Protein 3PQS (pdb70)

Solvent-accessible surface area: 23402 Å² total; per-residue (Å²): 184,113,67,200,129,128,163,61,75,145,147,114,69,120,67,51,8,55,118,23,14,72,42,5,1,0,3,6,0,50,2,8,28,16,92,121,38,45,130,97,41,62,0,82,90,23,78,68,6,43,47,86,50,32,103,86,21,8,25,31,98,121,1,102,72,54,1,109,125,66,198,21,50,20,66,49,55,17,23,68,142,62,9,96,42,0,33,7,0,25,0,2,0,77,80,30,166,53,125,29,33,18,0,8,0,1,0,1,1,21,107,6,0,26,42,2,3,99,15,113,109,23,75,0,98,12,86,1,2,0,0,0,4,0,16,46,97,24,190,16,52,76,153,8,84,20,1,85,52,169,7,11,1,19,144,41,1,4,0,13,37,33,15,51,122,66,79,14,36,0,66,2,61,0,31,8,75,104,89,119,6,73,6,74,0,12,3,53,32,138,105,108,124,83,102,49,9,1,45,1,86,7,84,9,81,22,0,9,1,115,20,80,1,46,3,72,48,110,121,18,45,6,2,1,77,38,0,110,15,0,0,0,0,0,0,0,68,85,0,47,2,0,0,0,0,0,0,0,98,53,25,8,1,0,0,0,0,6,0,75,28,55,155,113,149,50,131,28,35,57,23,2,16,1,11,54,0,37,26,102,63,12,111,48,55,120,11,25,3,18,14,71,0,34,20,0,11,17,46,10,50,94,2,78,0,64,34,107,92,45,63,18,145,56,80,46,102,1,104,77,67,36,15,0,0,23,1,0,2,64,65,5,104,70,0,11,0,0,33,4,23,22,95,84,43,156,122,63,84,90,48,2,4,0,5,0,1,42,49,1,53,44,121,119,22,35,142,31,36,115,80,86,0,20,19,2,0,4,4,22,0,34,81,91,40,94,5,64,2,80,2,41,96,70,128,144,49,3,26,19,0,46,0,69,1,42,6,45,91,126,100,1,49,1,92,0,13,16,122,59,19,159,96,18,12,0,66,3,94,2,54,10,139,41,10,5,6,48,17,39,0,39,11,52,142,110,19,19,47,1,84,54,71,59,112,176,78,35,71,1,70,10,84,92,10,137,0,69,6,0,0,0,7,86,72,0,15,2,0,0,0,22,1,65,72,112,36,146,116,2,5,0,0,0,1,0,0,0,53,58,42,157,177,250

CATH classification: 2.40.128.250 (+3 more: 2.40.160.90, 2.40.128.240, 2.40.160.90)

Organism: Actinobacillus pleuropneumoniae (NCBI:txid715)

B-factor: mean 64.57, std 26.36, range [25.55, 248.83]

Radius of gyration: 26.69 Å; Cα contacts (8 Å, |Δi|>4): 1477; chains: 1; bounding box: 60×78×46 Å

Secondary structure (DSSP, 8-state):
---------HHHHHHHHHHTTS--SEEEEEPPB--TT-SEE----EEEE----TT--TTHHHHHHHHHHTT--EEEE--TTT-SSEEEEEEEETT--TTS--EEEEEEESSB-SEEESSSEEEEEEEEEEEE-EETTS---SB-SSB-SBSTTTSB--BGGGBSSEEEEEEEEEETTTTEEEEEEEEEETT--EEEEEEEEEEEETTEEEEEEEES-TT-SSS---EEEEEEEEESTT--EEEEEEE-TTSSEEEEEEEEE-S----EEE-EEEEEEETTT--EEE----S-TTEEEETTEEEE---SSSEEEEEEEETTEEEEEEEE-TT-SSEEEEEEEEEETTEEEEEEEEEEEEBPPGGGS-SS-EEEEEEEEEEEEEESEEEEE-----TTTSSEEEEEEETTTTEEEEEEPPTT-SS-SEEEEEEEETTEEEEEEE--TT-EE-SS--SS--EE---SEEEEEEEESTTS-EEEEEEEE--TT-EEEEEEEEEE----

InterPro domains:
  IPR001677 Transferrin-binding protein B, C-lobe/N-lobe beta-barrel domain [PF01298] (159-304)
  IPR001677 Transferrin-binding protein B, C-lobe/N-lobe beta-barrel domain [PF01298] (408-543)
  IPR011250 Outer membrane protein/outer membrane enzyme PagP, beta-barrel [SSF56925] (120-304)
  IPR011250 Outer membrane protein/outer membrane enzyme PagP, beta-barrel [SSF56925] (369-543)
  IPR035313 Transferrin-binding protein B, N-lobe handle [PF17484] (46-156)
  IPR035316 Transferrin-binding protein B, C-lobe handle domain [PF17483] (313-403)
  IPR038197 TbpB, C-lobe handle domain superfamily [G3DSA:2.40.128.240] (315-402)
  IPR038669 TbpB, N-lobe handle domain superfamily [G3DSA:2.40.128.250] (67-154)

Sequence (504 aa):
KVNYTDEETQKRKKEEELDKLMEPALGYVTKIPVNIPSVRKTEEISEIDTVTDDESLSLVPNEDDKLRTIANEENYGSVVTKSGSNNTMNFVRSGYTIIDVVHYGLRDKGYVYYKGVHPSKELPKGNIIVYQGEWDFTSNADLDAKRPNYNPEFNGYGAGQRRVVGVTSADAKERTYIISKFNIDFSNKKLNNGQLLTKTKENQEKLRYTTVEANISGNRFRGKATATTDKTDPIILGKDSEHLEGGLYGPKSEELAGKFVAHDKSLFAVFSGKRGNDVLETVKIIDASKKIDLTTFESSELNNFGNANVLIIDGQKIDDLAGADFKNRKTVDINGKTMVAIACCSNLEYMKFGQLWQKEGEQQTKDNSSLFLQGERTATDKIPVGGNYKYVGTWDALVSSKGTNWVAEADNNRESGYRSEFDVNFGDKKKKVSGKLFDKGGIVPVFMINADIKGNGFTTGTANTTDTGFALDSGSSQHGNAVFSDIKVNGGFYGPTAGELGGQFHHKSDNGSVGAVFGAKRQIEEK

Foldseek 3Di:
DDDDDDDADLVNLVVVLVVVQDDFQKKKWFWAFDDPPDFWFFGDGIDGDQAADLVDDPCLVVVVVQCVVVVFAWDDAFCVVPDDFKTWAWIARVVDDDRDTGTMGMMGGHAFAQKEFLFDKFKWKWFKKKWFIAHQPLPQQLDDPFFDHGRARGRITHMPVGGDQKGWMKMKIAGPVQQKMKIFIWIAHPVGDIDTQWIWIWGHAQFKTAAWIAGPALVDSQSRAIFRGKMWGQHDHYSQKIKTWTAGSVSRMIMIIMIGTDPDDGDIDGFKAKWKAFPPQRDIDGADDRQQQQWGADSRDTDGFDDDAQWDWTWDQDPNWTKIWIWGGNVDRFKIKGWIWTCPPPDTPRIIIIIMGGFAALVLADQFDKWKWKFAKWKWKDAPDIAIAHGDDDRPFHQIKMWIAGNNQQKIWIFTCHGNGPGGQWIWIWGHDRFWIKWFIWGPPQGAFSPPPDPVGHGATDDGFIKIKGQHDHRSQKIKIWTWDDDNSMIMTMIIMTGIDDDD

Structure (mmCIF, N/CA/C/O backbone):
data_3PQS
#
_entry.id   3PQS
#
_cell.length_a   132.600
_cell.length_b   151.300
_cell.length_c   90.270
_cell.angle_alpha   90.00
_cell.angle_beta   90.00
_cell.angle_gamma   90.00
#
_symmetry.space_group_name_H-M   'C 2 2 21'
#
loop_
_entity.id
_entity.type
_entity.pdbx_description
1 polymer 'transferrin-binding protein'
2 non-polymer GLYCEROL
3 non-polymer 'CACODYLATE ION'
4 water water
#
loop_
_atom_site.group_PDB
_atom_site.id
_atom_site.type_symbol
_atom_site.label_atom_id
_atom_site.label_alt_id
_atom_site.label_comp_id
_atom_site.label_asym_id
_atom_site.label_entity_id
_atom_site.label_seq_id
_atom_site.pdbx_PDB_ins_code
_atom_site.Cartn_x
_atom_site.Cartn_y
_atom_site.Cartn_z
_atom_site.occupancy
_atom_site.B_iso_or_equiv
_atom_site.auth_seq_id
_atom_site.auth_comp_id
_atom_site.auth_asym_id
_atom_site.auth_atom_id
_atom_site.pdbx_PDB_model_num
ATOM 1 N N . LYS A 1 18 ? 23.094 38.984 -3.329 1.00 118.66 25 LYS A N 1
ATOM 2 C CA . LYS A 1 18 ? 23.245 40.166 -4.173 1.00 117.32 25 LYS A CA 1
ATOM 3 C C . LYS A 1 18 ? 24.307 40.000 -5.270 1.00 108.45 25 LYS A C 1
ATOM 4 O O . LYS A 1 18 ? 25.201 40.841 -5.401 1.00 116.57 25 LYS A O 1
ATOM 10 N N . VAL A 1 19 ? 24.210 38.936 -6.067 1.00 166.38 26 VAL A N 1
ATOM 11 C CA . VAL A 1 19 ? 23.138 37.951 -5.971 1.00 138.27 26 VAL A CA 1
ATOM 12 C C . VAL A 1 19 ? 23.596 36.709 -5.209 1.00 125.55 26 VAL A C 1
ATOM 13 O O . VAL A 1 19 ? 24.757 36.308 -5.300 1.00 116.91 26 VAL A O 1
ATOM 17 N N . ASN A 1 20 ? 22.678 36.112 -4.452 1.00 122.22 27 ASN A N 1
ATOM 18 C CA . ASN A 1 20 ? 22.974 34.921 -3.665 1.00 123.48 27 ASN A CA 1
ATOM 19 C C . ASN A 1 20 ? 22.509 33.643 -4.358 1.00 121.36 27 ASN A C 1
ATOM 20 O O . ASN A 1 20 ? 21.309 33.414 -4.498 1.00 120.58 27 ASN A O 1
ATOM 25 N N . TYR A 1 21 ? 23.455 32.810 -4.785 1.00 115.38 28 TYR A N 1
ATOM 26 C CA . TYR A 1 21 ? 23.118 31.523 -5.396 1.00 94.06 28 TYR A CA 1
ATOM 27 C C . TYR A 1 21 ? 23.344 30.370 -4.435 1.00 91.92 28 TYR A C 1
ATOM 28 O O . TYR A 1 21 ? 24.423 30.234 -3.861 1.00 101.44 28 TYR A O 1
ATOM 37 N N . THR A 1 22 ? 22.319 29.545 -4.263 1.00 84.14 29 THR A N 1
ATOM 38 C CA . THR A 1 22 ? 22.455 28.293 -3.533 1.00 87.54 29 THR A CA 1
ATOM 39 C C . THR A 1 22 ? 22.155 27.134 -4.495 1.00 86.90 29 THR A C 1
ATOM 40 O O . THR A 1 22 ? 21.589 27.346 -5.567 1.00 88.29 29 THR A O 1
ATOM 44 N N . ASP A 1 23 ? 22.551 25.918 -4.133 1.00 81.81 30 ASP A N 1
ATOM 45 C CA . ASP A 1 23 ? 22.201 24.761 -4.945 1.00 76.29 30 ASP A CA 1
ATOM 46 C C . ASP A 1 23 ? 20.694 24.541 -4.896 1.00 78.79 30 ASP A C 1
ATOM 47 O O . ASP A 1 23 ? 20.085 24.556 -3.825 1.00 79.51 30 ASP A O 1
ATOM 52 N N . GLU A 1 24 ? 20.099 24.328 -6.062 1.00 77.67 31 GLU A N 1
ATOM 53 C CA . GLU A 1 24 ? 18.718 23.872 -6.155 1.00 70.55 31 GLU A CA 1
ATOM 54 C C . GLU A 1 24 ? 18.579 22.417 -5.693 1.00 81.33 31 GLU A C 1
ATOM 55 O O . GLU A 1 24 ? 18.982 21.498 -6.401 1.00 86.40 31 GLU A O 1
ATOM 61 N N . GLU A 1 25 ? 18.010 22.222 -4.505 1.00 82.26 32 GLU A N 1
ATOM 62 C CA . GLU A 1 25 ? 17.732 20.894 -3.956 1.00 77.99 32 GLU A CA 1
ATOM 63 C C . GLU A 1 25 ? 16.310 20.432 -4.289 1.00 72.52 32 GLU A C 1
ATOM 64 O O . GLU A 1 25 ? 15.338 21.065 -3.890 1.00 72.70 32 GLU A O 1
ATOM 70 N N . THR A 1 26 ? 16.180 19.318 -4.994 1.00 77.66 33 THR A N 1
ATOM 71 C CA . THR A 1 26 ? 14.868 18.698 -5.187 1.00 80.93 33 THR A CA 1
ATOM 72 C C . THR A 1 26 ? 14.346 18.087 -3.876 1.00 75.02 33 THR A C 1
ATOM 73 O O . THR A 1 26 ? 15.128 17.786 -2.974 1.00 67.04 33 THR A O 1
ATOM 77 N N . GLN A 1 27 ? 13.030 17.903 -3.772 1.00 78.13 34 GLN A N 1
ATOM 78 C CA . GLN A 1 27 ? 12.430 17.254 -2.600 1.00 84.10 34 GLN A CA 1
ATOM 79 C C . GLN A 1 27 ? 13.028 15.875 -2.327 1.00 76.53 34 GLN A C 1
ATOM 80 O O . GLN A 1 27 ? 13.218 15.495 -1.173 1.00 73.81 34 GLN A O 1
ATOM 86 N N . LYS A 1 28 ? 13.314 15.134 -3.396 1.00 67.35 35 LYS A N 1
ATOM 87 C CA . LYS A 1 28 ? 13.945 13.818 -3.297 1.00 68.05 35 LYS A CA 1
ATOM 88 C C . LYS A 1 28 ? 15.315 13.930 -2.649 1.00 64.95 35 LYS A C 1
ATOM 89 O O . LYS A 1 28 ? 15.651 13.170 -1.744 1.00 61.27 35 LYS A O 1
ATOM 95 N N . ARG A 1 29 ? 16.109 14.882 -3.126 1.00 63.51 36 ARG A N 1
ATOM 96 C CA . ARG A 1 29 ? 17.417 15.143 -2.546 1.00 61.50 36 ARG A CA 1
ATOM 97 C C . ARG A 1 29 ? 17.313 15.510 -1.057 1.00 54.24 36 ARG A C 1
ATOM 98 O O . ARG A 1 29 ? 18.094 15.025 -0.231 1.00 57.68 36 ARG A O 1
ATOM 106 N N . LYS A 1 30 ? 16.352 16.366 -0.719 1.00 55.04 37 LYS A N 1
ATOM 107 C CA . LYS A 1 30 ? 16.139 16.770 0.673 1.00 50.25 37 LYS A CA 1
ATOM 108 C C . LYS A 1 30 ? 15.794 15.574 1.555 1.00 50.06 37 LYS A C 1
ATOM 109 O O . LYS A 1 30 ? 16.257 15.485 2.689 1.00 53.05 37 LYS A O 1
ATOM 115 N N . LYS A 1 31 ? 14.988 14.647 1.044 1.00 60.93 38 LYS A N 1
ATOM 116 C CA . LYS A 1 31 ? 14.632 13.475 1.845 1.00 47.50 38 LYS A CA 1
ATOM 117 C C . LYS A 1 31 ? 15.851 12.590 2.049 1.00 48.81 38 LYS A C 1
ATOM 118 O O . LYS A 1 31 ? 16.134 12.162 3.166 1.00 47.48 38 LYS A O 1
ATOM 124 N N . GLU A 1 32 ? 16.579 12.330 0.969 1.00 48.79 39 GLU A N 1
ATOM 125 C CA A GLU A 1 32 ? 17.804 11.531 1.018 0.70 49.12 39 GLU A CA 1
ATOM 126 C CA B GLU A 1 32 ? 17.763 11.494 1.070 0.30 50.11 39 GLU A CA 1
ATOM 127 C C . GLU A 1 32 ? 18.784 12.089 2.039 1.00 53.52 39 GLU A C 1
ATOM 128 O O . GLU A 1 32 ? 19.434 11.348 2.775 1.00 50.72 39 GLU A O 1
ATOM 139 N N . GLU A 1 33 ? 18.909 13.418 2.056 1.00 49.81 40 GLU A N 1
ATOM 140 C CA . GLU A 1 33 ? 19.804 14.080 2.994 1.00 51.69 40 GLU A CA 1
ATOM 141 C C . GLU A 1 33 ? 19.371 13.790 4.419 1.00 45.18 40 GLU A C 1
ATOM 142 O O . GLU A 1 33 ? 20.184 13.409 5.255 1.00 53.33 40 GLU A O 1
ATOM 148 N N . LEU A 1 34 ? 18.086 13.981 4.695 1.00 43.03 41 LEU A N 1
ATOM 149 C CA . LEU A 1 34 ? 17.547 13.683 6.024 1.00 40.68 41 LEU A CA 1
ATOM 150 C C . LEU A 1 34 ? 17.696 12.209 6.384 1.00 38.28 41 LEU A C 1
ATOM 151 O O . LEU A 1 34 ? 18.002 11.886 7.530 1.00 42.09 41 LEU A O 1
ATOM 156 N N . ASP A 1 35 ? 17.488 11.319 5.409 1.00 45.20 42 ASP A N 1
ATOM 157 C CA . ASP A 1 35 ? 17.604 9.873 5.637 1.00 42.84 42 ASP A CA 1
ATOM 158 C C . ASP A 1 35 ? 19.010 9.507 6.078 1.00 44.11 42 ASP A C 1
ATOM 159 O O . ASP A 1 35 ? 19.189 8.659 6.943 1.00 40.95 42 ASP A O 1
ATOM 164 N N . LYS A 1 36 ? 20.008 10.159 5.483 1.00 47.53 43 LYS A N 1
ATOM 165 C CA . LYS A 1 36 ? 21.405 9.915 5.842 1.00 48.66 43 LYS A CA 1
ATOM 166 C C . LYS A 1 36 ? 21.647 10.150 7.329 1.00 48.75 43 LYS A C 1
ATOM 167 O O . LYS A 1 36 ? 22.498 9.505 7.941 1.00 50.03 43 LYS A O 1
ATOM 173 N N . LEU A 1 37 ? 20.885 11.073 7.905 1.00 40.23 44 LEU A N 1
ATOM 174 C CA . LEU A 1 37 ? 21.052 11.460 9.302 1.00 38.05 44 LEU A CA 1
ATOM 175 C C . LEU A 1 37 ? 20.519 10.406 10.263 1.00 44.67 44 LEU A C 1
ATOM 176 O O . LEU A 1 37 ? 20.727 10.504 11.472 1.00 44.78 44 LEU A O 1
ATOM 181 N N . MET A 1 38 ? 19.832 9.401 9.722 1.00 39.97 45 MET A N 1
ATOM 182 C CA . MET A 1 38 ? 19.285 8.315 10.526 1.00 39.20 45 MET A CA 1
ATOM 183 C C . MET A 1 38 ? 20.340 7.259 10.882 1.00 46.54 45 MET A C 1
ATOM 184 O O . MET A 1 38 ? 20.064 6.375 11.673 1.00 42.15 45 MET A O 1
ATOM 189 N N . GLU A 1 39 ? 21.540 7.343 10.313 1.00 44.08 46 GLU A N 1
ATOM 190 C CA . GLU A 1 39 ? 22.588 6.366 10.631 1.00 40.16 46 GLU A CA 1
ATOM 191 C C . GLU A 1 39 ? 22.917 6.422 12.113 1.00 44.60 46 GLU A C 1
ATOM 192 O O . GLU A 1 39 ? 23.131 7.498 12.658 1.00 46.55 46 GLU A O 1
ATOM 198 N N . PRO A 1 40 ? 22.966 5.262 12.776 1.00 45.21 47 PRO A N 1
ATOM 199 C CA . PRO A 1 40 ? 23.345 5.271 14.193 1.00 40.69 47 PRO A CA 1
ATOM 200 C C . PRO A 1 40 ? 24.749 5.842 14.369 1.00 39.35 47 PRO A C 1
ATOM 201 O O . PRO A 1 40 ? 25.587 5.666 13.492 1.00 40.43 47 PRO A O 1
ATOM 205 N N . ALA A 1 41 ? 24.996 6.507 15.492 1.00 43.09 48 ALA A N 1
ATOM 206 C CA . ALA A 1 41 ? 26.321 7.014 15.825 1.00 43.83 48 ALA A CA 1
ATOM 207 C C . ALA A 1 41 ? 26.365 7.243 17.320 1.00 42.86 48 ALA A C 1
ATOM 208 O O . ALA A 1 41 ? 25.329 7.337 17.976 1.00 42.14 48 ALA A O 1
ATOM 210 N N . LEU A 1 42 ? 27.560 7.365 17.864 1.00 39.98 49 LEU A N 1
ATOM 211 C CA . LEU A 1 42 ? 27.679 7.675 19.278 1.00 45.46 49 LEU A CA 1
ATOM 212 C C . LEU A 1 42 ? 26.954 8.985 19.607 1.00 43.53 49 LEU A C 1
ATOM 213 O O . LEU A 1 42 ? 26.397 9.142 20.697 1.00 42.55 49 LEU A O 1
ATOM 218 N N . GLY A 1 43 ? 26.945 9.913 18.653 1.00 42.57 50 GLY A N 1
ATOM 219 C CA . GLY A 1 43 ? 26.254 11.179 18.833 1.00 41.07 50 GLY A CA 1
ATOM 220 C C . GLY A 1 43 ? 26.158 12.013 17.572 1.00 44.87 50 GLY A C 1
ATOM 221 O O . GLY A 1 43 ? 26.598 11.590 16.508 1.00 41.21 50 GLY A O 1
ATOM 222 N N . TYR A 1 44 ? 25.579 13.209 17.698 1.00 40.61 51 TYR A N 1
ATOM 223 C CA . TYR A 1 44 ? 25.454 14.140 16.580 1.00 36.93 51 TYR A CA 1
ATOM 224 C C . TYR A 1 44 ? 25.588 15.560 17.105 1.00 41.40 51 TYR A C 1
ATOM 225 O O . TYR A 1 44 ? 25.244 15.822 18.258 1.00 42.12 51 TYR A O 1
ATOM 234 N N . VAL A 1 45 ? 26.054 16.469 16.249 1.00 46.41 52 VAL A N 1
ATOM 235 C CA . VAL A 1 45 ? 26.216 17.880 16.610 1.00 44.19 52 VAL A CA 1
ATOM 236 C C . VAL A 1 45 ? 25.890 18.762 15.405 1.00 43.47 52 VAL A C 1
ATOM 237 O O . VAL A 1 45 ? 26.253 18.435 14.274 1.00 45.36 52 VAL A O 1
ATOM 241 N N . THR A 1 46 ? 25.181 19.862 15.632 1.00 39.57 53 THR A N 1
ATOM 242 C CA . THR A 1 46 ? 24.969 20.826 14.559 1.00 45.76 53 THR A CA 1
ATOM 243 C C . THR A 1 46 ? 25.326 22.240 14.994 1.00 45.53 53 THR A C 1
ATOM 244 O O . THR A 1 46 ? 25.239 22.584 16.176 1.00 43.45 53 THR A O 1
ATOM 248 N N . LYS A 1 47 ? 25.704 23.047 14.007 1.00 44.95 54 LYS A N 1
ATOM 249 C CA . LYS A 1 47 ? 25.993 24.465 14.160 1.00 54.55 54 LYS A CA 1
ATOM 250 C C . LYS A 1 47 ? 24.686 25.257 14.245 1.00 51.41 54 LYS A C 1
ATOM 251 O O . LYS A 1 47 ? 23.740 24.979 13.507 1.00 49.06 54 LYS A O 1
ATOM 257 N N . ILE A 1 48 ? 24.638 26.233 15.147 1.00 45.41 55 ILE A N 1
ATOM 258 C CA . ILE A 1 48 ? 23.544 27.199 15.202 1.00 40.75 55 ILE A CA 1
ATOM 259 C C . ILE A 1 48 ? 23.685 28.156 14.018 1.00 47.12 55 ILE A C 1
ATOM 260 O O . ILE A 1 48 ? 24.701 28.831 13.887 1.00 56.57 55 ILE A O 1
ATOM 265 N N . PRO A 1 49 ? 22.670 28.208 13.143 1.00 48.37 56 PRO A N 1
ATOM 266 C CA . PRO A 1 49 ? 22.683 29.043 11.931 1.00 46.23 56 PRO A CA 1
ATOM 267 C C . PRO A 1 49 ? 22.768 30.552 12.202 1.00 49.15 56 PRO A C 1
ATOM 268 O O . PRO A 1 49 ? 22.199 31.058 13.174 1.00 46.87 56 PRO A O 1
ATOM 272 N N . VAL A 1 50 ? 23.474 31.258 11.325 1.00 50.01 57 VAL A N 1
ATOM 273 C CA . VAL A 1 50 ? 23.608 32.713 11.405 1.00 50.73 57 VAL A CA 1
ATOM 274 C C . VAL A 1 50 ? 23.529 33.274 9.992 1.00 57.07 57 VAL A C 1
ATOM 275 O O . VAL A 1 50 ? 24.266 32.829 9.110 1.00 57.97 57 VAL A O 1
ATOM 279 N N . ASN A 1 51 ? 22.626 34.225 9.760 1.00 47.63 58 ASN A N 1
ATOM 280 C CA . ASN A 1 51 ? 22.478 34.790 8.423 1.00 51.24 58 ASN A CA 1
ATOM 281 C C . ASN A 1 51 ? 23.695 35.619 8.034 1.00 66.46 58 ASN A C 1
ATOM 282 O O . ASN A 1 51 ? 24.122 36.466 8.811 1.00 60.36 58 ASN A O 1
ATOM 287 N N . ILE A 1 52 ? 24.230 35.405 6.833 1.00 72.12 59 ILE A N 1
ATOM 288 C CA . ILE A 1 52 ? 25.145 36.380 6.243 1.00 76.87 59 ILE A CA 1
ATOM 289 C C . ILE A 1 52 ? 24.300 37.586 5.838 1.00 79.00 59 ILE A C 1
ATOM 290 O O . ILE A 1 52 ? 23.092 37.449 5.628 1.00 68.17 59 ILE A O 1
ATOM 295 N N . PRO A 1 53 ? 24.927 38.773 5.722 1.00 82.62 60 PRO A N 1
ATOM 296 C CA . PRO A 1 53 ? 24.171 40.029 5.596 1.00 86.80 60 PRO A CA 1
ATOM 297 C C . PRO A 1 53 ? 23.174 40.072 4.429 1.00 88.44 60 PRO A C 1
ATOM 298 O O . PRO A 1 53 ? 22.116 40.700 4.539 1.00 94.78 60 PRO A O 1
ATOM 302 N N . SER A 1 54 ? 23.515 39.419 3.325 1.00 84.10 61 SER A N 1
ATOM 303 C CA . SER A 1 54 ? 22.700 39.474 2.117 1.00 88.30 61 SER A CA 1
ATOM 304 C C . SER A 1 54 ? 21.606 38.389 2.049 1.00 87.55 61 SER A C 1
ATOM 305 O O . SER A 1 54 ? 20.753 38.412 1.161 1.00 87.82 61 SER A O 1
ATOM 308 N N . VAL A 1 55 ? 21.623 37.440 2.976 1.00 80.21 62 VAL A N 1
ATOM 309 C CA . VAL A 1 55 ? 20.601 36.394 2.961 1.00 81.90 62 VAL A CA 1
ATOM 310 C C . VAL A 1 55 ? 19.560 36.626 4.062 1.00 77.80 62 VAL A C 1
ATOM 311 O O . VAL A 1 55 ? 19.836 37.290 5.061 1.00 83.90 62 VAL A O 1
ATOM 315 N N . ARG A 1 56 ? 18.355 36.104 3.863 1.00 73.19 63 ARG A N 1
ATOM 316 C CA . ARG A 1 56 ? 17.269 36.320 4.819 1.00 69.58 63 ARG A CA 1
ATOM 317 C C . ARG A 1 56 ? 16.974 35.067 5.642 1.00 64.93 63 ARG A C 1
ATOM 318 O O . ARG A 1 56 ? 16.251 35.112 6.643 1.00 58.95 63 ARG A O 1
ATOM 326 N N . LYS A 1 57 ? 17.550 33.951 5.221 1.00 62.98 64 LYS A N 1
ATOM 327 C CA . LYS A 1 57 ? 17.234 32.664 5.818 1.00 61.22 64 LYS A CA 1
ATOM 328 C C . LYS A 1 57 ? 18.413 31.712 5.693 1.00 60.53 64 LYS A C 1
ATOM 329 O O . LYS A 1 57 ? 18.975 31.540 4.615 1.00 67.03 64 LYS A O 1
ATOM 335 N N . THR A 1 58 ? 18.791 31.110 6.815 1.00 57.21 65 THR A N 1
ATOM 336 C CA . THR A 1 58 ? 19.838 30.105 6.831 1.00 48.86 65 THR A CA 1
ATOM 337 C C . THR A 1 58 ? 19.299 28.854 7.515 1.00 56.67 65 THR A C 1
ATOM 338 O O . THR A 1 58 ? 18.922 28.883 8.693 1.00 50.60 65 THR A O 1
ATOM 342 N N . GLU A 1 59 ? 19.252 27.760 6.763 1.00 54.36 66 GLU A N 1
ATOM 343 C CA A GLU A 1 59 ? 18.719 26.508 7.282 0.48 56.15 66 GLU A CA 1
ATOM 344 C CA B GLU A 1 59 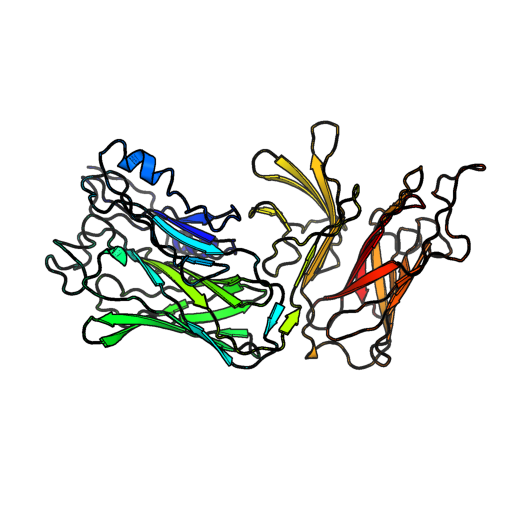? 18.730 26.493 7.264 0.52 56.06 66 GLU A CA 1
ATOM 345 C C . GLU A 1 59 ? 19.732 25.800 8.174 1.00 52.45 66 GLU A C 1
ATOM 346 O O . GLU A 1 59 ? 20.915 26.129 8.168 1.00 52.02 66 GLU A O 1
ATOM 357 N N . ILE A 1 60 ? 19.256 24.843 8.960 1.00 44.38 67 ILE A N 1
ATOM 358 C CA . ILE A 1 60 ? 20.158 23.972 9.692 1.00 50.51 67 ILE A CA 1
ATOM 359 C C . ILE A 1 60 ? 20.825 23.107 8.614 1.00 56.11 67 ILE A C 1
ATOM 360 O O . ILE A 1 60 ? 20.133 22.393 7.893 1.00 60.22 67 ILE A O 1
ATOM 365 N N . SER A 1 61 ? 22.147 23.169 8.474 1.00 53.74 68 SER A N 1
ATOM 366 C CA . SER A 1 61 ? 22.796 22.391 7.410 1.00 61.48 68 SER A CA 1
ATOM 367 C C . SER A 1 61 ? 24.039 21.596 7.813 1.00 62.52 68 SER A C 1
ATOM 368 O O . SER A 1 61 ? 24.382 20.607 7.165 1.00 73.52 68 SER A O 1
ATOM 371 N N . GLU A 1 62 ? 24.725 22.025 8.863 1.00 53.75 69 GLU A N 1
ATOM 372 C CA . GLU A 1 62 ? 25.985 21.386 9.231 1.00 67.96 69 GLU A CA 1
ATOM 373 C C . GLU A 1 62 ? 25.775 20.409 10.373 1.00 67.33 69 GLU A C 1
ATOM 374 O O . GLU A 1 62 ? 26.005 20.739 11.537 1.00 77.36 69 GLU A O 1
ATOM 380 N N . ILE A 1 63 ? 25.319 19.211 10.030 1.00 55.70 70 ILE A N 1
ATOM 381 C CA . ILE A 1 63 ? 25.033 18.182 11.024 1.00 53.36 70 ILE A CA 1
ATOM 382 C C . ILE A 1 63 ? 26.039 17.054 10.873 1.00 61.19 70 ILE A C 1
ATOM 383 O O . ILE A 1 63 ? 26.022 16.321 9.888 1.00 70.34 70 ILE A O 1
ATOM 388 N N . ASP A 1 64 ? 26.933 16.948 11.849 1.00 55.36 71 ASP A N 1
ATOM 389 C CA . ASP A 1 64 ? 28.014 15.980 11.814 1.00 49.06 71 ASP A CA 1
ATOM 390 C C . ASP A 1 64 ? 27.823 14.891 12.870 1.00 52.19 71 ASP A C 1
ATOM 391 O O . ASP A 1 64 ? 27.248 15.138 13.930 1.00 45.52 71 ASP A O 1
ATOM 396 N N . THR A 1 65 ? 28.308 13.687 12.578 1.00 52.63 72 THR A N 1
ATOM 397 C CA . THR A 1 65 ? 28.289 12.618 13.563 1.00 49.67 72 THR A CA 1
ATOM 398 C C . THR A 1 65 ? 29.372 12.922 14.578 1.00 51.00 72 THR A C 1
ATOM 399 O O . THR A 1 65 ? 30.383 13.536 14.246 1.00 51.58 72 THR A O 1
ATOM 403 N N . VAL A 1 66 ? 29.153 12.499 15.816 1.00 44.83 73 VAL A N 1
ATOM 404 C CA . VAL A 1 66 ? 30.196 12.521 16.827 1.00 40.37 73 VAL A CA 1
ATOM 405 C C . VAL A 1 66 ? 30.802 11.119 16.887 1.00 53.18 73 VAL A C 1
ATOM 406 O O . VAL A 1 66 ? 30.069 10.130 17.015 1.00 46.28 73 VAL A O 1
ATOM 410 N N . THR A 1 67 ? 32.124 11.029 16.785 1.00 52.25 74 THR A N 1
ATOM 411 C CA . THR A 1 67 ? 32.804 9.734 16.766 1.00 52.08 74 THR A CA 1
ATOM 412 C C . THR A 1 67 ? 33.733 9.470 17.959 1.00 61.25 74 THR A C 1
ATOM 413 O O . THR A 1 67 ? 34.122 8.331 18.192 1.00 57.98 74 THR A O 1
ATOM 417 N N . ASP A 1 68 ? 34.100 10.501 18.712 1.00 60.09 75 ASP A N 1
ATOM 418 C CA A ASP A 1 68 ? 34.911 10.275 19.904 0.52 63.88 75 ASP A CA 1
ATOM 419 C CA B ASP A 1 68 ? 34.901 10.328 19.922 0.48 64.40 75 ASP A CA 1
ATOM 420 C C . ASP A 1 68 ? 34.047 9.666 21.001 1.00 64.60 75 ASP A C 1
ATOM 421 O O . ASP A 1 68 ? 32.834 9.819 21.007 1.00 66.17 75 ASP A O 1
ATOM 430 N N . GLU A 1 69 ? 34.683 8.973 21.937 1.00 64.85 76 GLU A N 1
ATOM 431 C CA . GLU A 1 69 ? 33.956 8.229 22.966 1.00 74.89 76 GLU A CA 1
ATOM 432 C C . GLU A 1 69 ? 34.090 8.825 24.362 1.00 77.25 76 GLU A C 1
ATOM 433 O O . GLU A 1 69 ? 33.731 8.188 25.347 1.00 91.11 76 GLU A O 1
ATOM 439 N N . SER A 1 70 ? 34.625 10.032 24.463 1.00 78.98 77 SER A N 1
ATOM 440 C CA . SER A 1 70 ? 34.805 10.639 25.774 1.00 71.68 77 SER A CA 1
ATOM 441 C C . SER A 1 70 ? 33.632 11.540 26.135 1.00 72.70 77 SER A C 1
ATOM 442 O O . SER A 1 70 ? 33.288 12.443 25.376 1.00 78.86 77 SER A O 1
ATOM 445 N N . LEU A 1 71 ? 33.029 11.304 27.299 1.00 82.76 78 LEU A N 1
ATOM 446 C CA . LEU A 1 71 ? 31.862 12.083 27.735 1.00 77.72 78 LEU A CA 1
ATOM 447 C C . LEU A 1 71 ? 32.218 13.472 28.226 1.00 88.11 78 LEU A C 1
ATOM 448 O O . LEU A 1 71 ? 31.336 14.292 28.479 1.00 99.41 78 LEU A O 1
ATOM 453 N N . SER A 1 72 ? 33.505 13.739 28.386 1.00 87.14 79 SER A N 1
ATOM 454 C CA . SER A 1 72 ? 33.932 15.044 28.866 1.00 86.48 79 SER A CA 1
ATOM 455 C C . SER A 1 72 ? 34.270 15.976 27.703 1.00 86.43 79 SER A C 1
ATOM 456 O O . SER A 1 72 ? 34.444 17.179 27.891 1.00 88.39 79 SER A O 1
ATOM 459 N N . LEU A 1 73 ? 34.356 15.414 26.501 1.00 76.95 80 LEU A N 1
ATOM 460 C CA . LEU A 1 73 ? 34.619 16.206 25.307 1.00 73.04 80 LEU A CA 1
ATOM 461 C C . LEU A 1 73 ? 33.310 16.759 24.745 1.00 64.40 80 LEU A C 1
ATOM 462 O O . LEU A 1 73 ? 32.447 15.998 24.307 1.00 56.66 80 LEU A O 1
ATOM 467 N N . VAL A 1 74 ? 33.161 18.079 24.756 1.00 61.68 81 VAL A N 1
ATOM 468 C CA . VAL A 1 74 ? 31.970 18.709 24.182 1.00 55.67 81 VAL A CA 1
ATOM 469 C C . VAL A 1 74 ? 32.188 18.961 22.695 1.00 50.79 81 VAL A C 1
ATOM 470 O O . VAL A 1 74 ? 33.107 19.682 22.316 1.00 62.67 81 VAL A O 1
ATOM 474 N N . PRO A 1 75 ? 31.347 18.359 21.843 1.00 49.74 82 PRO A N 1
ATOM 475 C CA . PRO A 1 75 ? 31.571 18.459 20.397 1.00 56.81 82 PRO A CA 1
ATOM 476 C C . PRO A 1 75 ? 31.737 19.913 19.950 1.00 57.12 82 PRO A C 1
ATOM 47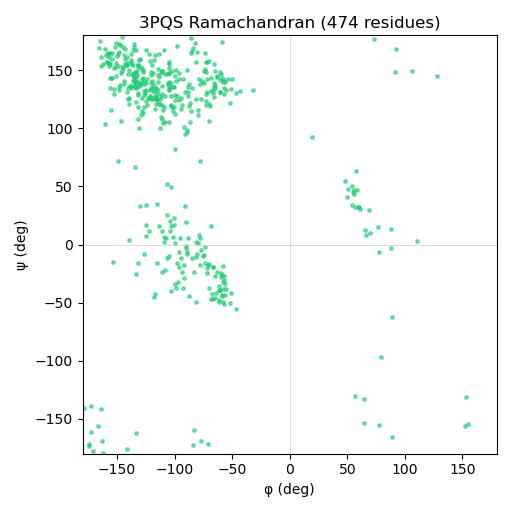7 O O . PRO A 1 75 ? 30.852 20.747 20.185 1.00 55.30 82 PRO A O 1
ATOM 481 N N . ASN A 1 76 ? 32.880 20.201 19.336 1.00 55.25 83 ASN A N 1
ATOM 482 C CA . ASN A 1 76 ? 33.155 21.502 18.735 1.00 61.35 83 ASN A CA 1
ATOM 483 C C . ASN A 1 76 ? 33.251 22.671 19.707 1.00 67.31 83 ASN A C 1
ATOM 484 O O . ASN A 1 76 ? 33.246 23.824 19.286 1.00 69.12 83 ASN A O 1
ATOM 489 N N . GLU A 1 77 ? 33.337 22.383 21.002 1.00 63.18 84 GLU A N 1
ATOM 490 C CA . GLU A 1 77 ? 33.503 23.446 21.985 1.00 60.19 84 GLU A CA 1
ATOM 491 C C . GLU A 1 77 ? 34.853 24.139 21.781 1.00 66.46 84 GLU A C 1
ATOM 492 O O . GLU A 1 77 ? 34.973 25.356 21.967 1.00 68.11 84 GLU A O 1
ATOM 498 N N A ASP A 1 78 ? 35.857 23.361 21.384 0.59 68.24 85 ASP A N 1
ATOM 499 N N B ASP A 1 78 ? 35.867 23.366 21.402 0.41 68.48 85 ASP A N 1
ATOM 500 C CA A ASP A 1 78 ? 37.188 23.901 21.112 0.59 73.11 85 ASP A CA 1
ATOM 501 C CA B ASP A 1 78 ? 37.187 23.929 21.120 0.41 72.74 85 ASP A CA 1
ATOM 502 C C A ASP A 1 78 ? 37.154 24.902 19.960 0.59 73.82 85 ASP A C 1
ATOM 503 C C B ASP A 1 78 ? 37.106 24.934 19.976 0.41 74.52 85 ASP A C 1
ATOM 504 O O A ASP A 1 78 ? 37.675 26.009 20.076 0.59 81.14 85 ASP A O 1
ATOM 505 O O B ASP A 1 78 ? 37.556 26.071 20.110 0.41 80.09 85 ASP A O 1
ATOM 514 N N . LYS A 1 79 ? 36.525 24.513 18.855 1.00 75.02 86 LYS A N 1
ATOM 515 C CA . LYS A 1 79 ? 36.327 25.412 17.722 1.00 77.01 86 LYS A CA 1
ATOM 516 C C . LYS A 1 79 ? 35.668 26.706 18.194 1.00 81.40 86 LYS A C 1
ATOM 517 O O . LYS A 1 79 ? 36.114 27.800 17.849 1.00 83.24 86 LYS A O 1
ATOM 523 N N . LEU A 1 80 ? 34.608 26.581 18.991 1.00 72.74 87 LEU A N 1
ATOM 524 C CA . LEU A 1 80 ? 33.876 27.759 19.460 1.00 76.51 87 LEU A CA 1
ATOM 525 C C . LEU A 1 80 ? 34.711 28.664 20.375 1.00 73.66 87 LEU A C 1
ATOM 526 O O . LEU A 1 80 ? 34.709 29.879 20.211 1.00 79.39 87 LEU A O 1
ATOM 531 N N . ARG A 1 81 ? 35.410 28.075 21.342 1.00 73.99 88 ARG A N 1
ATOM 532 C CA . ARG A 1 81 ? 36.196 28.858 22.288 1.00 82.33 88 ARG A CA 1
ATOM 533 C C . ARG A 1 81 ? 37.279 29.647 21.567 1.00 85.26 88 ARG A C 1
ATOM 534 O O . ARG A 1 81 ? 37.593 30.774 21.949 1.00 83.88 88 ARG A O 1
ATOM 542 N N . THR A 1 82 ? 37.829 29.049 20.516 1.00 89.03 89 THR A N 1
ATOM 543 C CA . THR A 1 82 ? 38.810 29.717 19.668 1.00 95.38 89 THR A CA 1
ATOM 544 C C . THR A 1 82 ? 38.222 30.991 19.082 1.00 94.46 89 THR A C 1
ATOM 545 O O . THR A 1 82 ? 38.831 32.063 19.151 1.00 91.69 89 THR A O 1
ATOM 549 N N . ILE A 1 83 ? 37.031 30.877 18.502 1.00 80.08 90 ILE A N 1
ATOM 550 C CA . ILE A 1 83 ? 36.372 32.045 17.930 1.00 82.65 90 ILE A CA 1
ATOM 551 C C . ILE A 1 83 ? 35.949 33.039 19.009 1.00 82.78 90 ILE A C 1
ATOM 552 O O . ILE A 1 83 ? 36.131 34.246 18.858 1.00 83.83 90 ILE A O 1
ATOM 557 N N . ALA A 1 84 ? 35.398 32.532 20.105 1.00 81.88 91 ALA A N 1
ATOM 558 C CA . ALA A 1 84 ? 34.985 33.399 21.197 1.00 80.92 91 ALA A CA 1
ATOM 559 C C . ALA A 1 84 ? 36.164 34.227 21.690 1.00 84.79 91 ALA A C 1
ATOM 560 O O . ALA A 1 84 ? 36.072 35.447 21.797 1.00 95.11 91 ALA A O 1
ATOM 562 N N . ASN A 1 85 ? 37.270 33.554 21.984 1.00 91.10 92 ASN A N 1
ATOM 563 C CA . ASN A 1 85 ? 38.472 34.216 22.482 1.00 99.35 92 ASN A CA 1
ATOM 564 C C . ASN A 1 85 ? 38.986 35.308 21.563 1.00 98.77 92 ASN A C 1
ATOM 565 O O . ASN A 1 85 ? 39.374 36.382 22.025 1.00 99.66 92 ASN A O 1
ATOM 570 N N . GLU A 1 86 ? 39.006 35.025 20.265 1.00 97.72 93 GLU A N 1
ATOM 571 C CA A GLU A 1 86 ? 39.506 35.995 19.300 0.60 103.80 93 GLU A CA 1
ATOM 572 C CA B GLU A 1 86 ? 39.491 35.980 19.273 0.40 103.06 93 GLU A CA 1
ATOM 573 C C . GLU A 1 86 ? 38.536 37.165 19.123 1.00 101.16 93 GLU A C 1
ATOM 574 O O . GLU A 1 86 ? 38.884 38.183 18.521 1.00 107.09 93 GLU A O 1
ATOM 585 N N . ASN A 1 87 ? 37.329 37.027 19.673 1.00 83.69 94 ASN A N 1
ATOM 586 C CA . ASN A 1 87 ? 36.340 38.113 19.634 1.00 92.62 94 ASN A CA 1
ATOM 587 C C . ASN A 1 87 ? 35.802 38.534 21.013 1.00 89.55 94 ASN A C 1
ATOM 588 O O . ASN A 1 87 ? 34.765 39.188 21.106 1.00 87.41 94 ASN A O 1
ATOM 593 N N . TYR A 1 88 ? 36.504 38.141 22.073 1.00 86.23 95 TYR A N 1
ATOM 594 C CA . TYR A 1 88 ? 36.129 38.492 23.445 1.00 83.81 95 TYR A CA 1
ATOM 595 C C . TYR A 1 88 ? 34.732 37.996 23.854 1.00 86.45 95 TYR A C 1
ATOM 596 O O . TYR A 1 88 ? 34.052 38.631 24.662 1.00 82.61 95 TYR A O 1
ATOM 605 N N . GLY A 1 89 ? 34.317 36.854 23.307 1.00 78.18 96 GLY A N 1
ATOM 606 C CA . GLY A 1 89 ? 33.014 36.290 23.616 1.00 70.24 96 GLY A CA 1
ATOM 607 C C . GLY A 1 89 ? 32.972 35.609 24.972 1.00 70.61 96 GLY A C 1
ATOM 608 O O . GLY A 1 89 ? 33.889 35.751 25.774 1.00 72.92 96 GLY A O 1
ATOM 609 N N . SER A 1 90 ? 31.897 34.874 25.235 1.00 66.06 97 SER A N 1
ATOM 610 C CA . SER A 1 90 ? 31.759 34.153 26.495 1.00 74.65 97 SER A CA 1
ATOM 611 C C . SER A 1 90 ? 30.991 32.850 26.289 1.00 68.72 97 SER A C 1
ATOM 612 O O . SER A 1 90 ? 29.771 32.839 26.083 1.00 63.51 97 SER A O 1
ATOM 615 N N . VAL A 1 91 ? 31.722 31.746 26.335 1.00 68.87 98 VAL A N 1
ATOM 616 C CA . VAL A 1 91 ? 31.149 30.436 26.058 1.00 66.56 98 VAL A CA 1
ATOM 617 C C . VAL A 1 91 ? 30.492 29.827 27.291 1.00 68.62 98 VAL A C 1
ATOM 618 O O . VAL A 1 91 ? 31.041 29.863 28.395 1.00 69.69 98 VAL A O 1
ATOM 622 N N . VAL A 1 92 ? 29.301 29.280 27.087 1.00 59.50 99 VAL A N 1
ATOM 623 C CA . VAL A 1 92 ? 28.566 28.595 28.133 1.00 57.31 99 VAL A CA 1
ATOM 624 C C . VAL A 1 92 ? 28.127 27.247 27.583 1.00 57.18 99 VAL A C 1
ATOM 625 O O . VAL A 1 92 ? 27.649 27.151 26.450 1.00 55.54 99 VAL A O 1
ATOM 629 N N . THR A 1 93 ? 28.284 26.211 28.396 1.00 54.01 100 THR A N 1
ATOM 630 C CA . THR A 1 93 ? 28.056 24.846 27.957 1.00 53.54 100 THR A CA 1
ATOM 631 C C . THR A 1 93 ? 27.065 24.157 28.883 1.00 56.99 100 THR A C 1
ATOM 632 O O . THR A 1 93 ? 27.196 24.242 30.104 1.00 61.96 100 THR A O 1
ATOM 636 N N . LYS A 1 94 ? 26.050 23.528 28.292 1.00 45.89 101 LYS A N 1
ATOM 637 C CA . LYS A 1 94 ? 25.093 22.685 29.017 1.00 57.48 101 LYS A CA 1
ATOM 638 C C . LYS A 1 94 ? 25.122 21.277 28.441 1.00 60.96 101 LYS A C 1
ATOM 639 O O . LYS A 1 94 ? 24.955 21.108 27.235 1.00 62.32 101 LYS A O 1
ATOM 645 N N . SER A 1 95 ? 25.319 20.278 29.304 1.00 61.65 102 SER A N 1
ATOM 646 C CA . SER A 1 95 ? 25.477 18.886 28.876 1.00 56.27 102 SER A CA 1
ATOM 647 C C . SER A 1 95 ? 24.617 17.890 29.653 1.00 65.52 102 SER A C 1
ATOM 648 O O . SER A 1 95 ? 24.446 16.748 29.222 1.00 64.16 102 SER A O 1
ATOM 651 N N . GLY A 1 96 ? 24.099 18.311 30.802 1.00 58.83 103 GLY A N 1
ATOM 652 C CA . GLY A 1 96 ? 23.397 17.409 31.700 1.00 58.92 103 GLY A CA 1
ATOM 653 C C . GLY A 1 96 ? 24.373 16.536 32.479 1.00 66.19 103 GLY A C 1
ATOM 654 O O . GLY A 1 96 ? 23.983 15.540 33.090 1.00 64.32 103 GLY A O 1
ATOM 655 N N . SER A 1 97 ? 25.646 16.921 32.466 1.00 68.10 104 SER A N 1
ATOM 656 C CA . SER A 1 97 ? 26.701 16.121 33.083 1.00 76.47 104 SER A CA 1
ATOM 657 C C . SER A 1 97 ? 26.452 15.869 34.566 1.00 83.22 104 SER A C 1
ATOM 658 O O . SER A 1 97 ? 27.031 14.958 35.152 1.00 81.76 104 SER A O 1
ATOM 661 N N . ASN A 1 98 ? 25.592 16.675 35.176 1.00 85.00 105 ASN A N 1
ATOM 662 C CA A ASN A 1 98 ? 25.276 16.564 36.597 0.54 83.56 105 ASN A CA 1
ATOM 663 C CA B ASN A 1 98 ? 25.345 16.493 36.598 0.46 84.10 105 ASN A CA 1
ATOM 664 C C . ASN A 1 98 ? 24.226 15.494 36.910 1.00 79.76 105 ASN A C 1
ATOM 665 O O . ASN A 1 98 ? 24.010 15.142 38.067 1.00 85.34 105 ASN A O 1
ATOM 674 N N . THR A 1 99 ? 23.559 14.998 35.871 1.00 65.11 106 THR A N 1
ATOM 675 C CA . THR A 1 99 ? 22.492 14.009 36.041 1.00 64.46 106 THR A CA 1
ATOM 676 C C . THR A 1 99 ? 22.788 12.672 35.354 1.00 72.43 106 THR A C 1
ATOM 677 O O . THR A 1 99 ? 22.597 11.597 35.934 1.00 79.30 106 THR A O 1
ATOM 681 N N . MET A 1 100 ? 23.260 12.739 34.117 1.00 66.88 107 MET A N 1
ATOM 682 C CA . MET A 1 100 ? 23.436 11.537 33.312 1.00 60.50 107 MET A CA 1
ATOM 683 C C . MET A 1 100 ? 24.816 10.918 33.509 1.00 63.48 107 MET A C 1
ATOM 684 O O . MET A 1 100 ? 25.784 11.621 33.790 1.00 68.21 107 MET A O 1
ATOM 689 N N . ASN A 1 101 ? 24.891 9.598 33.365 1.00 59.02 108 ASN A N 1
ATOM 690 C CA . ASN A 1 101 ? 26.139 8.873 33.534 1.00 62.84 108 ASN A CA 1
ATOM 691 C C . ASN A 1 101 ? 26.719 8.359 32.222 1.00 57.70 108 ASN A C 1
ATOM 692 O O . ASN A 1 101 ? 27.913 8.119 32.135 1.00 59.79 108 ASN A O 1
ATOM 697 N N . PHE A 1 102 ? 25.884 8.214 31.198 1.00 54.31 109 PHE A N 1
ATOM 698 C CA . PHE A 1 102 ? 26.339 7.598 29.954 1.00 55.17 109 PHE A CA 1
ATOM 699 C C . PHE A 1 102 ? 26.064 8.451 28.731 1.00 57.60 109 PHE A C 1
ATOM 700 O O . PHE A 1 102 ? 26.523 8.128 27.632 1.00 55.70 109 PHE A O 1
ATOM 708 N N . VAL A 1 103 ? 25.308 9.529 28.925 1.00 50.17 110 VAL A N 1
ATOM 709 C CA . VAL A 1 103 ? 24.911 10.403 27.822 1.00 44.22 110 VAL A CA 1
ATOM 710 C C . VAL A 1 103 ? 25.159 11.883 28.145 1.00 53.66 110 VAL A C 1
ATOM 711 O O . VAL A 1 103 ? 25.206 12.274 29.307 1.00 52.38 110 VAL A O 1
ATOM 715 N N . ARG A 1 104 ? 25.347 12.687 27.103 1.00 48.47 111 ARG A N 1
ATOM 716 C CA . ARG A 1 104 ? 25.449 14.136 27.235 1.00 45.48 111 ARG A CA 1
ATOM 717 C C . ARG A 1 104 ? 24.610 14.756 26.143 1.00 46.63 111 ARG A C 1
ATOM 718 O O . ARG A 1 104 ? 24.576 14.253 25.022 1.00 49.68 111 ARG A O 1
ATOM 726 N N . SER A 1 105 ? 23.956 15.865 26.474 1.00 39.80 112 SER A N 1
ATOM 727 C CA . SER A 1 105 ? 22.954 16.466 25.617 1.00 42.58 112 SER A CA 1
ATOM 728 C C . SER A 1 105 ? 22.864 17.937 25.987 1.00 45.97 112 SER A C 1
ATOM 729 O O . SER A 1 105 ? 22.826 18.286 27.163 1.00 50.07 112 SER A O 1
ATOM 732 N N . GLY A 1 106 ? 22.840 18.807 24.993 1.00 42.95 113 GLY A N 1
ATOM 733 C CA . GLY A 1 106 ? 22.733 20.220 25.293 1.00 42.28 113 GLY A CA 1
ATOM 734 C C . GLY A 1 106 ? 23.330 21.109 24.234 1.00 45.86 113 GLY A C 1
ATOM 735 O O . GLY A 1 106 ? 23.057 20.951 23.045 1.00 39.86 113 GLY A O 1
ATOM 736 N N . TYR A 1 107 ? 24.147 22.059 24.672 1.00 45.13 114 TYR A N 1
ATOM 737 C CA . TYR A 1 107 ? 24.667 23.070 23.767 1.00 44.06 114 TYR A CA 1
ATOM 738 C C . TYR A 1 107 ? 25.949 23.664 24.302 1.00 46.36 114 TYR A C 1
ATOM 739 O O . TYR A 1 107 ? 26.267 23.544 25.489 1.00 43.25 114 TYR A O 1
ATOM 748 N N . THR A 1 108 ? 26.691 24.297 23.409 1.00 46.74 115 THR A N 1
ATOM 749 C CA . THR A 1 108 ? 27.809 25.133 23.814 1.00 44.85 115 THR A CA 1
ATOM 750 C C . THR A 1 108 ? 27.616 26.398 22.996 1.00 47.21 115 THR A C 1
ATOM 751 O O . THR A 1 108 ? 27.513 26.360 21.768 1.00 53.67 115 THR A O 1
ATOM 755 N N . ILE A 1 109 ? 27.515 27.517 23.691 1.00 46.18 116 ILE A N 1
ATOM 756 C CA A ILE A 1 109 ? 27.029 28.741 23.080 0.45 49.56 116 ILE A CA 1
ATOM 757 C CA B ILE A 1 109 ? 27.057 28.746 23.062 0.55 49.11 116 ILE A CA 1
ATOM 758 C C . ILE A 1 109 ? 27.807 29.961 23.578 1.00 52.11 116 ILE A C 1
ATOM 759 O O . ILE A 1 109 ? 28.117 30.061 24.763 1.00 56.66 116 ILE A O 1
ATOM 768 N N . ASP A 1 110 ? 28.125 30.875 22.668 1.00 52.68 117 ASP A N 1
ATOM 769 C CA . ASP A 1 110 ? 28.720 32.158 23.033 1.00 56.72 117 ASP A CA 1
ATOM 770 C C . ASP A 1 110 ? 27.567 33.117 23.339 1.00 63.80 117 ASP A C 1
ATOM 771 O O . ASP A 1 110 ? 26.870 33.579 22.433 1.00 57.35 117 ASP A O 1
ATOM 776 N N . VAL A 1 111 ? 27.354 33.401 24.618 1.00 64.42 118 VAL A N 1
ATOM 777 C CA . VAL A 1 111 ? 26.139 34.096 25.033 1.00 65.92 118 VAL A CA 1
ATOM 778 C C . VAL A 1 111 ? 26.190 35.613 24.845 1.00 70.74 118 VAL A C 1
ATOM 779 O O . VAL A 1 111 ? 25.167 36.286 24.969 1.00 70.02 118 VAL A O 1
ATOM 783 N N . VAL A 1 112 ? 27.367 36.155 24.546 1.00 63.53 119 VAL A N 1
ATOM 784 C CA . VAL A 1 112 ? 27.452 37.577 24.222 1.00 71.46 119 VAL A CA 1
ATOM 785 C C . VAL A 1 112 ? 27.685 37.773 22.722 1.00 70.28 119 VAL A C 1
ATOM 786 O O . VAL A 1 112 ? 28.221 38.789 22.285 1.00 68.93 119 VAL A O 1
ATOM 790 N N . HIS A 1 113 ? 27.258 36.783 21.946 1.00 63.72 120 HIS A N 1
ATOM 791 C CA . HIS A 1 113 ? 27.347 36.806 20.488 1.00 64.03 120 HIS A CA 1
ATOM 792 C C . HIS A 1 113 ? 26.653 37.999 19.824 1.00 66.59 120 HIS A C 1
ATOM 793 O O . HIS A 1 113 ? 25.574 38.426 20.240 1.00 65.18 120 HIS A O 1
ATOM 800 N N . TYR A 1 114 ? 27.281 38.512 18.772 1.00 67.23 121 TYR A N 1
ATOM 801 C CA . TYR A 1 114 ? 26.640 39.433 17.847 1.00 64.02 121 TYR A CA 1
ATOM 802 C C . TYR A 1 114 ? 27.354 39.297 16.513 1.00 67.14 121 TYR A C 1
ATOM 803 O O . TYR A 1 114 ? 28.442 38.733 16.448 1.00 74.03 121 TYR A O 1
ATOM 812 N N . GLY A 1 115 ? 26.750 39.816 15.452 1.00 75.95 122 GLY A N 1
ATOM 813 C CA . GLY A 1 115 ? 27.380 39.800 14.145 1.00 81.03 122 GLY A CA 1
ATOM 814 C C . GLY A 1 115 ? 27.321 38.460 13.427 1.00 83.02 122 GLY A C 1
ATOM 815 O O . GLY A 1 115 ? 26.445 37.633 13.678 1.00 74.43 122 GLY A O 1
ATOM 816 N N . LEU A 1 116 ? 28.272 38.242 12.528 1.00 91.74 123 LEU A N 1
ATOM 817 C CA . LEU A 1 116 ? 28.230 37.080 11.657 1.00 96.55 123 LEU A CA 1
ATOM 818 C C . LEU A 1 116 ? 29.124 35.920 12.102 1.00 95.39 123 LEU A C 1
ATOM 819 O O . LEU A 1 116 ? 29.175 34.885 11.432 1.00 93.92 123 LEU A O 1
ATOM 824 N N . ARG A 1 117 ? 29.812 36.073 13.230 1.00 80.70 124 ARG A N 1
ATOM 825 C CA . ARG A 1 117 ? 30.662 34.990 13.722 1.00 78.68 124 ARG A CA 1
ATOM 826 C C . ARG A 1 117 ? 29.840 33.826 14.304 1.00 66.46 124 ARG A C 1
ATOM 827 O O . ARG A 1 117 ? 28.649 33.967 14.584 1.00 60.97 124 ARG A O 1
ATOM 835 N N . ASP A 1 118 ? 30.490 32.679 14.478 1.00 68.68 125 ASP A N 1
ATOM 836 C CA . ASP A 1 118 ? 29.825 31.495 14.998 1.00 69.89 125 ASP A CA 1
ATOM 837 C C . ASP A 1 118 ? 29.197 31.753 16.360 1.00 69.74 125 ASP A C 1
ATOM 838 O O . ASP A 1 118 ? 29.815 32.357 17.230 1.00 75.57 125 ASP A O 1
ATOM 843 N N . LYS A 1 119 ? 27.958 31.306 16.536 1.00 62.95 126 LYS A N 1
ATOM 844 C CA . LYS A 1 119 ? 27.306 31.396 17.838 1.00 64.34 126 LYS A CA 1
ATOM 845 C C . LYS A 1 119 ? 27.493 30.142 18.694 1.00 57.02 126 LYS A C 1
ATOM 846 O O . LYS A 1 119 ? 27.638 30.237 19.912 1.00 56.46 126 LYS A O 1
ATOM 852 N N . GLY A 1 120 ? 27.471 28.970 18.070 1.00 53.25 127 GLY A N 1
ATOM 853 C CA . GLY A 1 120 ? 27.728 27.745 18.813 1.00 51.66 127 GLY A CA 1
ATOM 854 C C . GLY A 1 120 ? 27.072 26.491 18.256 1.00 52.15 127 GLY A C 1
ATOM 855 O O . GLY A 1 120 ? 26.730 26.426 17.072 1.00 48.37 127 GLY A O 1
ATOM 856 N N . TYR A 1 121 ? 26.876 25.501 19.123 1.00 44.30 128 TYR A N 1
ATOM 857 C CA . TYR A 1 121 ? 26.483 24.170 18.679 1.00 43.35 128 TYR A CA 1
ATOM 858 C C . TYR A 1 121 ? 25.476 23.544 19.614 1.00 47.26 128 TYR A C 1
ATOM 859 O O . TYR A 1 121 ? 25.424 23.880 20.800 1.00 45.32 128 TYR A O 1
ATOM 868 N N . VAL A 1 122 ? 24.686 22.622 19.063 1.00 42.24 129 VAL A N 1
ATOM 869 C CA . VAL A 1 122 ? 23.729 21.820 19.822 1.00 42.10 129 VAL A CA 1
ATOM 870 C C . VAL A 1 122 ? 24.030 20.349 19.499 1.00 41.36 129 VAL A C 1
ATOM 871 O O . VAL A 1 122 ? 24.307 20.008 18.344 1.00 42.40 129 VAL A O 1
ATOM 875 N N . TYR A 1 123 ? 24.000 19.482 20.504 1.00 37.84 130 TYR A N 1
ATOM 876 C CA . TYR A 1 123 ? 24.484 18.108 20.307 1.00 36.37 130 TYR A CA 1
ATOM 877 C C . TYR A 1 123 ? 23.925 17.119 21.322 1.00 40.30 130 TYR A C 1
ATOM 878 O O . TYR A 1 123 ? 23.384 17.506 22.363 1.00 41.00 130 TYR A O 1
ATOM 887 N N . TYR A 1 124 ? 24.073 15.831 21.004 1.00 38.17 131 TYR A N 1
ATOM 888 C CA . TYR A 1 124 ? 23.986 14.768 21.990 1.00 35.36 131 TYR A CA 1
ATOM 889 C C . TYR A 1 124 ? 25.108 13.777 21.691 1.00 40.32 131 TYR A C 1
ATOM 890 O O . TYR A 1 124 ? 25.601 13.708 20.566 1.00 39.48 131 TYR A O 1
ATOM 899 N N . LYS A 1 125 ? 25.501 13.013 22.703 1.00 43.31 132 LYS A N 1
ATOM 900 C CA . LYS A 1 125 ? 26.356 11.849 22.505 1.00 44.21 132 LYS A CA 1
ATOM 901 C C . LYS A 1 125 ? 26.175 10.923 23.694 1.00 43.14 132 LYS A C 1
ATOM 902 O O . LYS A 1 125 ? 25.658 11.336 24.734 1.00 40.11 132 LYS A O 1
ATOM 908 N N . GLY A 1 126 ? 26.607 9.673 23.538 1.00 43.35 133 GLY A N 1
ATOM 909 C CA . GLY A 1 126 ? 26.570 8.710 24.622 1.00 40.03 133 GLY A CA 1
ATOM 910 C C . GLY A 1 126 ? 27.701 7.710 24.485 1.00 42.07 133 GLY A C 1
ATOM 911 O O . GLY A 1 126 ? 28.295 7.581 23.414 1.00 43.87 133 GLY A O 1
ATOM 912 N N . VAL A 1 127 ? 28.008 7.006 25.569 1.00 48.03 134 VAL A N 1
ATOM 913 C CA . VAL A 1 127 ? 28.987 5.918 25.514 1.00 50.98 134 VAL A CA 1
ATOM 914 C C . VAL A 1 127 ? 28.346 4.582 25.881 1.00 52.16 134 VAL A C 1
ATOM 915 O O . VAL A 1 127 ? 27.292 4.539 26.520 1.00 45.54 134 VAL A O 1
ATOM 919 N N . HIS A 1 128 ? 28.984 3.494 25.458 1.00 58.93 135 HIS A N 1
ATOM 920 C CA . HIS A 1 128 ? 28.503 2.139 25.730 1.00 52.62 135 HIS A CA 1
ATOM 921 C C . HIS A 1 128 ? 27.093 1.879 25.209 1.00 47.97 135 HIS A C 1
ATOM 922 O O . HIS A 1 128 ? 26.190 1.603 25.995 1.00 45.95 135 HIS A O 1
ATOM 929 N N . PRO A 1 129 ? 26.900 1.945 23.884 1.00 46.37 136 PRO A N 1
ATOM 930 C CA . PRO A 1 129 ? 25.568 1.599 23.368 1.00 43.78 136 PRO A CA 1
ATOM 931 C C . PRO A 1 129 ? 25.171 0.245 23.941 1.00 44.35 136 PRO A C 1
ATOM 932 O O . PRO A 1 129 ? 25.974 -0.686 23.929 1.00 49.25 136 PRO A O 1
ATOM 936 N N . SER A 1 130 ? 23.943 0.144 24.431 1.00 43.71 137 SER A N 1
ATOM 937 C CA . SER A 1 130 ? 23.545 -0.963 25.289 1.00 46.07 137 SER A CA 1
ATOM 938 C C . SER A 1 130 ? 23.550 -2.316 24.598 1.00 42.26 137 SER A C 1
ATOM 939 O O . SER A 1 130 ? 23.050 -2.469 23.481 1.00 46.17 137 SER A O 1
ATOM 942 N N . LYS A 1 131 ? 24.099 -3.309 25.284 1.00 44.98 138 LYS A N 1
ATOM 943 C CA . LYS A 1 131 ? 24.077 -4.661 24.775 1.00 42.81 138 LYS A CA 1
ATOM 944 C C . LYS A 1 131 ? 23.049 -5.489 25.533 1.00 51.38 138 LYS A C 1
ATOM 945 O O . LYS A 1 131 ? 22.755 -6.616 25.149 1.00 45.55 138 LYS A O 1
ATOM 951 N N . GLU A 1 132 ? 22.519 -4.933 26.621 1.00 43.59 139 GLU A N 1
ATOM 952 C CA . GLU A 1 132 ? 21.423 -5.574 27.349 1.00 47.01 139 GLU A CA 1
ATOM 953 C C . GLU A 1 132 ? 20.251 -4.613 27.517 1.00 52.37 139 GLU A C 1
ATOM 954 O O . GLU A 1 132 ? 20.445 -3.462 27.920 1.00 48.27 139 GLU A O 1
ATOM 960 N N . LEU A 1 133 ? 19.047 -5.096 27.208 1.00 47.87 140 LEU A N 1
ATOM 961 C CA . LEU A 1 133 ? 17.816 -4.335 27.390 1.00 47.21 140 LEU A CA 1
ATOM 962 C C . LEU A 1 133 ? 17.006 -4.963 28.505 1.00 47.75 140 LEU A C 1
ATOM 963 O O . LEU A 1 133 ? 17.066 -6.176 28.701 1.00 55.24 140 LEU A O 1
ATOM 968 N N . PRO A 1 134 ? 16.231 -4.145 29.236 1.00 49.19 141 PRO A N 1
ATOM 969 C CA . PRO A 1 134 ? 15.257 -4.741 30.152 1.00 49.47 141 PRO A CA 1
ATOM 970 C C . PRO A 1 134 ? 14.423 -5.801 29.429 1.00 46.25 141 PRO A C 1
ATOM 971 O O . PRO A 1 134 ? 14.084 -5.634 28.252 1.00 43.59 141 PRO A O 1
ATOM 975 N N . LYS A 1 135 ? 14.102 -6.879 30.137 1.00 49.51 142 LYS A N 1
ATOM 976 C CA . LYS A 1 135 ? 13.442 -8.043 29.548 1.00 58.77 142 LYS A CA 1
ATOM 977 C C . LYS A 1 135 ? 12.105 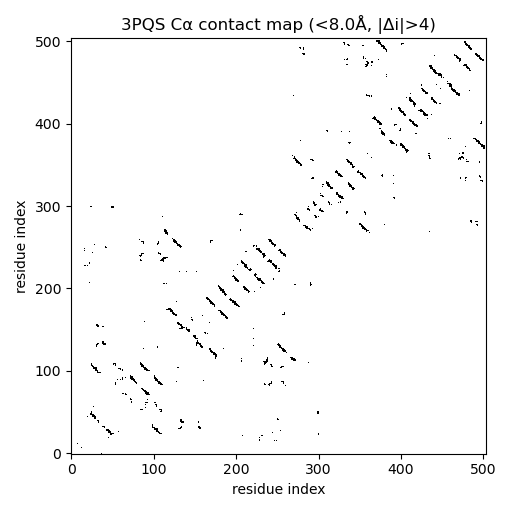-7.697 28.907 1.00 64.81 142 LYS A C 1
ATOM 978 O O . LYS A 1 135 ? 11.791 -8.168 27.812 1.00 73.14 142 LYS A O 1
ATOM 984 N N . GLY A 1 136 ? 11.315 -6.881 29.594 1.00 56.18 143 GLY A N 1
ATOM 985 C CA . GLY A 1 136 ? 10.023 -6.469 29.078 1.00 55.89 143 GLY A CA 1
ATOM 986 C C . GLY A 1 136 ? 9.375 -5.398 29.932 1.00 53.04 143 GLY A C 1
ATOM 987 O O . GLY A 1 136 ? 10.047 -4.737 30.729 1.00 49.71 143 GLY A O 1
ATOM 988 N N . ASN A 1 137 ? 8.063 -5.240 29.767 1.00 57.50 144 ASN A N 1
ATOM 989 C CA . ASN A 1 137 ? 7.287 -4.213 30.464 1.00 52.10 144 ASN A CA 1
ATOM 990 C C . ASN A 1 137 ? 7.556 -2.817 29.923 1.00 54.36 144 ASN A C 1
ATOM 991 O O . ASN A 1 137 ? 8.392 -2.633 29.030 1.00 51.45 144 ASN A O 1
ATOM 996 N N . ILE A 1 138 ? 6.839 -1.840 30.474 1.00 48.15 145 ILE A N 1
ATOM 997 C CA . ILE A 1 138 ? 6.965 -0.449 30.070 1.00 46.89 145 ILE A CA 1
ATOM 998 C C . ILE A 1 138 ? 7.770 0.370 31.082 1.00 46.87 145 ILE A C 1
ATOM 999 O O . ILE A 1 138 ? 7.408 0.481 32.251 1.00 51.47 145 ILE A O 1
ATOM 1004 N N . ILE A 1 139 ? 8.876 0.935 30.619 1.00 43.78 146 ILE A N 1
ATOM 1005 C CA . ILE A 1 139 ? 9.837 1.573 31.510 1.00 44.12 146 ILE A CA 1
ATOM 1006 C C . ILE A 1 139 ? 9.902 3.076 31.235 1.00 42.68 146 ILE A C 1
ATOM 1007 O O . ILE A 1 139 ? 9.988 3.503 30.079 1.00 39.48 146 ILE A O 1
ATOM 1012 N N . VAL A 1 140 ? 9.849 3.873 32.299 1.00 39.37 147 VAL A N 1
ATOM 1013 C CA . VAL A 1 140 ? 9.883 5.334 32.174 1.00 37.43 147 VAL A CA 1
ATOM 1014 C C . VAL A 1 140 ? 11.301 5.907 32.173 1.00 40.88 147 VAL A C 1
ATOM 1015 O O . VAL A 1 140 ? 12.126 5.550 33.022 1.00 40.68 147 VAL A O 1
ATOM 1019 N N . TYR A 1 141 ? 11.579 6.783 31.207 1.00 37.97 148 TYR A N 1
ATOM 1020 C CA . TYR A 1 141 ? 12.827 7.557 31.179 1.00 43.26 148 TYR A CA 1
ATOM 1021 C C . TYR A 1 141 ? 12.511 9.059 31.234 1.00 44.55 148 TYR A C 1
ATOM 1022 O O . TYR A 1 141 ? 11.633 9.537 30.522 1.00 47.27 148 TYR A O 1
ATOM 1031 N N . GLN A 1 142 ? 13.227 9.806 32.064 1.00 40.67 149 GLN A N 1
ATOM 1032 C CA . GLN A 1 142 ? 13.022 11.246 32.134 1.00 42.76 149 GLN A CA 1
ATOM 1033 C C . GLN A 1 142 ? 14.349 11.958 31.948 1.00 47.88 149 GLN A C 1
ATOM 1034 O O . GLN A 1 142 ? 15.377 11.489 32.430 1.00 45.21 149 GLN A O 1
ATOM 1040 N N . GLY A 1 143 ? 14.318 13.096 31.261 1.00 44.12 150 GLY A N 1
ATOM 1041 C CA . GLY A 1 143 ? 15.505 13.909 31.080 1.00 40.14 150 GLY A CA 1
ATOM 1042 C C . GLY A 1 143 ? 15.153 15.306 30.610 1.00 46.24 150 GLY A C 1
ATOM 1043 O O . GLY A 1 143 ? 14.161 15.883 31.049 1.00 42.22 150 GLY A O 1
ATOM 1044 N N . GLU A 1 144 ? 15.969 15.851 29.714 1.00 34.20 151 GLU A N 1
ATOM 1045 C CA . GLU A 1 144 ? 15.756 17.197 29.210 1.00 34.90 151 GLU A CA 1
ATOM 1046 C C . GLU A 1 144 ? 15.934 17.176 27.711 1.00 40.55 151 GLU A C 1
ATOM 1047 O O . GLU A 1 144 ? 16.326 16.160 27.148 1.00 37.53 151 GLU A O 1
ATOM 1053 N N . TRP A 1 145 ? 15.632 18.292 27.063 1.00 35.50 152 TRP A N 1
ATOM 1054 C CA . TRP A 1 145 ? 15.878 18.416 25.636 1.00 36.52 152 TRP A CA 1
ATOM 1055 C C . TRP A 1 145 ? 16.318 19.831 25.309 1.00 39.98 152 TRP A C 1
ATOM 1056 O O . TRP A 1 145 ? 16.140 20.741 26.098 1.00 36.94 152 TRP A O 1
ATOM 1067 N N . ASP A 1 146 ? 16.900 20.011 24.140 1.00 36.06 153 ASP A N 1
ATOM 1068 C CA . ASP A 1 146 ? 17.389 21.319 23.756 1.00 37.06 153 ASP A CA 1
ATOM 1069 C C . ASP A 1 146 ? 17.220 21.394 22.267 1.00 41.62 153 ASP A C 1
ATOM 1070 O O . ASP A 1 146 ? 16.881 20.391 21.631 1.00 34.38 153 ASP A O 1
ATOM 1075 N N . PHE A 1 147 ? 17.447 22.571 21.706 1.00 38.25 154 PHE A N 1
ATOM 1076 C CA . PHE A 1 147 ? 17.261 22.746 20.282 1.00 36.86 154 PHE A CA 1
ATOM 1077 C C . PHE A 1 147 ? 17.946 24.012 19.807 1.00 41.43 154 PHE A C 1
ATOM 1078 O O . PHE A 1 147 ? 18.278 24.894 20.598 1.00 39.46 154 PHE A O 1
ATOM 1086 N N . THR A 1 148 ? 18.171 24.082 18.505 1.00 36.84 155 THR A N 1
ATOM 1087 C CA . THR A 1 148 ? 18.394 25.352 17.853 1.00 37.12 155 THR A CA 1
ATOM 1088 C C . THR A 1 148 ? 17.452 25.429 16.671 1.00 42.43 155 THR A C 1
ATOM 1089 O O . THR A 1 148 ? 17.205 24.425 16.000 1.00 38.65 155 THR A O 1
ATOM 1093 N N . SER A 1 149 ? 16.913 26.615 16.425 1.00 38.87 156 SER A N 1
ATOM 1094 C CA . SER A 1 149 ? 16.114 26.837 15.236 1.00 33.32 156 SER A CA 1
ATOM 1095 C C . SER A 1 149 ? 17.036 27.203 14.080 1.00 40.06 156 SER A C 1
ATOM 1096 O O . SER A 1 149 ? 18.259 27.312 14.243 1.00 40.11 156 SER A O 1
ATOM 1099 N N . ASN A 1 150 ? 16.449 27.384 12.907 1.00 39.08 157 ASN A N 1
ATOM 1100 C CA . ASN A 1 150 ? 17.171 27.989 11.809 1.00 43.00 157 ASN A CA 1
ATOM 1101 C C . ASN A 1 150 ? 17.075 29.511 11.985 1.00 49.75 157 ASN A C 1
ATOM 1102 O O . ASN A 1 150 ? 16.597 29.992 13.015 1.00 40.48 157 ASN A O 1
ATOM 1107 N N . ALA A 1 151 ? 17.535 30.263 10.996 1.00 45.91 158 ALA A N 1
ATOM 1108 C CA . ALA A 1 151 ? 17.367 31.710 11.000 1.00 42.65 158 ALA A CA 1
ATOM 1109 C C . ALA A 1 151 ? 16.482 32.096 9.828 1.00 50.54 158 ALA A C 1
ATOM 1110 O O . ALA A 1 151 ? 16.765 31.728 8.690 1.00 54.10 158 ALA A O 1
ATOM 1112 N N . ASP A 1 152 ? 15.422 32.856 10.089 1.00 46.62 159 ASP A N 1
ATOM 1113 C CA . ASP A 1 152 ? 14.471 33.172 9.029 1.00 53.60 159 ASP A CA 1
ATOM 1114 C C . ASP A 1 152 ? 13.717 34.464 9.319 1.00 58.22 159 ASP A C 1
ATOM 1115 O O . ASP A 1 152 ? 12.971 34.539 10.296 1.00 56.36 159 ASP A O 1
ATOM 1120 N N . LEU A 1 153 ? 13.927 35.475 8.472 1.00 64.75 160 LEU A N 1
ATOM 1121 C CA . LEU A 1 153 ? 13.248 36.769 8.589 1.00 67.13 160 LEU A CA 1
ATOM 1122 C C . LEU A 1 153 ? 11.776 36.696 8.169 1.00 66.61 160 LEU A C 1
ATOM 1123 O O . LEU A 1 153 ? 10.993 37.588 8.475 1.00 67.68 160 LEU A O 1
ATOM 1128 N N . ASP A 1 154 ? 11.401 35.633 7.466 1.00 71.90 161 ASP A N 1
ATOM 1129 C CA . ASP A 1 154 ? 10.055 35.532 6.907 1.00 70.65 161 ASP A CA 1
ATOM 1130 C C . ASP A 1 154 ? 9.236 34.388 7.507 1.00 71.85 161 ASP A C 1
ATOM 1131 O O . ASP A 1 154 ? 8.426 33.769 6.820 1.00 74.86 161 ASP A O 1
ATOM 1136 N N . ALA A 1 155 ? 9.435 34.121 8.793 1.00 65.30 162 ALA A N 1
ATOM 1137 C CA . ALA A 1 155 ? 8.775 32.991 9.443 1.00 59.12 162 ALA A CA 1
ATOM 1138 C C . ALA A 1 155 ? 7.778 33.447 10.503 1.00 59.10 162 ALA A C 1
ATOM 1139 O O . ALA A 1 155 ? 7.353 32.655 11.350 1.00 52.95 162 ALA A O 1
ATOM 1141 N N . LYS A 1 156 ? 7.414 34.725 10.457 1.00 61.49 163 LYS A N 1
ATOM 1142 C CA . LYS A 1 156 ? 6.422 35.271 11.377 1.00 60.39 163 LYS A CA 1
ATOM 1143 C C . LYS A 1 156 ? 6.889 35.152 12.819 1.00 59.47 163 LYS A C 1
ATOM 1144 O O . LYS A 1 156 ? 6.084 35.002 13.735 1.00 59.91 163 LYS A O 1
ATOM 1150 N N . ARG A 1 157 ? 8.196 35.204 13.023 1.00 58.14 164 ARG A N 1
ATOM 1151 C CA . ARG A 1 157 ? 8.726 35.238 14.374 1.00 52.11 164 ARG A CA 1
ATOM 1152 C C . ARG A 1 157 ? 8.643 36.679 14.885 1.00 52.96 164 ARG A C 1
ATOM 1153 O O . ARG A 1 157 ? 9.137 37.598 14.231 1.00 51.60 164 ARG A O 1
ATOM 1161 N N . PRO A 1 158 ? 7.986 36.877 16.042 1.00 54.70 165 PRO A N 1
ATOM 1162 C CA . PRO A 1 158 ? 7.654 38.209 16.563 1.00 61.51 165 PRO A CA 1
ATOM 1163 C C . PRO A 1 158 ? 8.889 38.916 17.076 1.00 59.81 165 PRO A C 1
ATOM 1164 O O . PRO A 1 158 ? 9.809 38.257 17.570 1.00 54.74 165 PRO A O 1
ATOM 1168 N N . ASN A 1 159 ? 8.901 40.239 16.971 1.00 56.93 166 ASN A N 1
ATOM 1169 C CA . ASN A 1 159 ? 9.997 41.035 17.507 1.00 59.24 166 ASN A CA 1
ATOM 1170 C C . ASN A 1 159 ? 10.049 40.883 19.017 1.00 56.97 166 ASN A C 1
ATOM 1171 O O . ASN A 1 159 ? 11.120 40.766 19.603 1.00 61.30 166 ASN A O 1
ATOM 1176 N N . TYR A 1 160 ? 8.882 40.900 19.649 1.00 58.32 167 TYR A N 1
ATOM 1177 C CA . TYR A 1 160 ? 8.801 40.549 21.057 1.00 57.08 167 TYR A CA 1
ATOM 1178 C C . TYR A 1 160 ? 8.269 39.128 21.175 1.00 60.92 167 TYR A C 1
ATOM 1179 O O . TYR A 1 160 ? 7.154 38.833 20.745 1.00 57.80 167 TYR A O 1
ATOM 1188 N N . ASN A 1 161 ? 9.078 38.250 21.754 1.00 56.18 168 ASN A N 1
ATOM 1189 C CA . ASN A 1 161 ? 8.688 36.868 21.926 1.00 46.94 168 ASN A CA 1
ATOM 1190 C C . ASN A 1 161 ? 8.491 36.501 23.393 1.00 56.56 168 ASN A C 1
ATOM 1191 O O . ASN A 1 161 ? 9.414 36.596 24.195 1.00 59.30 168 ASN A O 1
ATOM 1196 N N . PRO A 1 162 ? 7.277 36.061 23.743 1.00 53.09 169 PRO A N 1
ATOM 1197 C CA . PRO A 1 162 ? 6.898 35.769 25.129 1.00 53.63 169 PRO A CA 1
ATOM 1198 C C . PRO A 1 162 ? 7.730 34.641 25.710 1.00 51.27 169 PRO A C 1
ATOM 1199 O O . PRO A 1 162 ? 7.858 34.542 26.931 1.00 57.07 169 PRO A O 1
ATOM 1203 N N . GLU A 1 163 ? 8.276 33.794 24.841 1.00 39.36 170 GLU A N 1
ATOM 1204 C CA . GLU A 1 163 ? 8.990 32.601 25.284 1.00 43.72 170 GLU A CA 1
ATOM 1205 C C . GLU A 1 163 ? 10.500 32.792 25.268 1.00 45.71 170 GLU A C 1
ATOM 1206 O O . GLU A 1 163 ? 11.207 32.252 26.116 1.00 44.80 170 GLU A O 1
ATOM 1212 N N . PHE A 1 164 ? 10.985 33.572 24.305 1.00 47.26 171 PHE A N 1
ATOM 1213 C CA . PHE A 1 164 ? 12.420 33.743 24.103 1.00 41.35 171 PHE A CA 1
ATOM 1214 C C . PHE A 1 164 ? 12.920 35.157 24.364 1.00 51.12 171 PHE A C 1
ATOM 1215 O O . PHE A 1 164 ? 12.222 36.144 24.116 1.00 50.89 171 PHE A O 1
ATOM 1223 N N . ASN A 1 165 ? 14.138 35.246 24.877 1.00 53.30 172 ASN A N 1
ATOM 1224 C CA . ASN A 1 165 ? 14.717 36.538 25.230 1.00 59.52 172 ASN A CA 1
ATOM 1225 C C . ASN A 1 165 ? 15.034 37.427 24.038 1.00 62.29 172 ASN A C 1
ATOM 1226 O O . ASN A 1 165 ? 15.441 36.943 22.983 1.00 63.84 172 ASN A O 1
ATOM 1231 N N . GLY A 1 166 ? 14.818 38.728 24.213 1.00 79.10 173 GLY A N 1
ATOM 1232 C CA . GLY A 1 166 ? 15.373 39.732 23.321 1.00 82.38 173 GLY A CA 1
ATOM 1233 C C . GLY A 1 166 ? 14.552 40.104 22.104 1.00 79.69 173 GLY A C 1
ATOM 1234 O O . GLY A 1 166 ? 13.365 39.790 22.020 1.00 77.42 173 GLY A O 1
ATOM 1235 N N . TYR A 1 167 ? 15.200 40.781 21.158 1.00 68.48 174 TYR A N 1
ATOM 1236 C CA . TYR A 1 167 ? 14.526 41.305 19.973 1.00 66.64 174 TYR A CA 1
ATOM 1237 C C . TYR A 1 167 ? 14.640 40.380 18.752 1.00 66.22 174 TYR A C 1
ATOM 1238 O O . TYR A 1 167 ? 15.734 40.030 18.329 1.00 65.65 174 TYR A O 1
ATOM 1247 N N . GLY A 1 168 ? 13.498 40.002 18.186 1.00 60.98 175 GLY A N 1
ATOM 1248 C CA . GLY A 1 168 ? 13.471 39.196 16.981 1.00 58.02 175 GLY A CA 1
ATOM 1249 C C . GLY A 1 168 ? 14.177 37.855 17.112 1.00 58.27 175 GLY A C 1
ATOM 1250 O O . GLY A 1 168 ? 14.951 37.465 16.239 1.00 54.04 175 GLY A O 1
ATOM 1251 N N . ALA A 1 169 ? 13.905 37.137 18.196 1.00 52.44 176 ALA A N 1
ATOM 1252 C CA . ALA A 1 169 ? 14.514 35.834 18.395 1.00 56.03 176 ALA A CA 1
ATOM 1253 C C . ALA A 1 169 ? 14.198 34.911 17.210 1.00 53.86 176 ALA A C 1
ATOM 1254 O O . ALA A 1 169 ? 13.049 34.799 16.794 1.00 48.36 176 ALA A O 1
ATOM 1256 N N . GLY A 1 170 ? 15.235 34.293 16.647 1.00 49.75 177 GLY A N 1
ATOM 1257 C CA . GLY A 1 170 ? 15.089 33.359 15.536 1.00 45.48 177 GLY A CA 1
ATOM 1258 C C . GLY A 1 170 ? 15.120 34.008 14.158 1.00 54.59 177 GLY A C 1
ATOM 1259 O O . GLY A 1 170 ? 15.077 33.320 13.133 1.00 46.14 177 GLY A O 1
ATOM 1260 N N . GLN A 1 171 ? 15.214 35.334 14.125 1.00 48.37 178 GLN A N 1
ATOM 1261 C CA . GLN A 1 171 ? 15.133 36.062 12.864 1.00 50.84 178 GLN A CA 1
ATOM 1262 C C . GLN A 1 171 ? 16.446 36.090 12.076 1.00 57.25 178 GLN A C 1
ATOM 1263 O O . GLN A 1 171 ? 16.450 35.819 10.879 1.00 54.04 178 GLN A O 1
ATOM 1269 N N . ARG A 1 172 ? 17.549 36.437 12.737 1.00 56.49 179 ARG A N 1
ATOM 1270 C CA A ARG A 1 172 ? 18.830 36.580 12.047 0.56 59.70 179 ARG A CA 1
ATOM 1271 C CA B ARG A 1 172 ? 18.835 36.613 12.065 0.44 58.73 179 ARG A CA 1
ATOM 1272 C C . ARG A 1 172 ? 19.834 35.547 12.523 1.00 56.79 179 ARG A C 1
ATOM 1273 O O . ARG A 1 172 ? 20.799 35.228 11.822 1.00 51.36 179 ARG A O 1
ATOM 1288 N N . VAL A 1 173 ? 19.593 35.027 13.719 1.00 49.80 180 VAL A N 1
ATOM 1289 C CA A VAL A 1 173 ? 20.396 33.952 14.272 0.28 47.61 180 VAL A CA 1
ATOM 1290 C CA B VAL A 1 173 ? 20.401 33.973 14.306 0.72 46.80 180 VAL A CA 1
ATOM 1291 C C . VAL A 1 173 ? 19.448 32.905 14.836 1.00 48.51 180 VAL A C 1
ATOM 1292 O O . VAL A 1 173 ? 18.360 33.231 15.307 1.00 51.07 180 VAL A O 1
ATOM 1299 N N . GLY A 1 174 ? 19.846 31.641 14.760 1.00 46.39 181 GLY A N 1
ATOM 1300 C CA . GLY A 1 174 ? 19.023 30.555 15.290 1.00 41.16 181 GLY A CA 1
ATOM 1301 C C . GLY A 1 174 ? 18.734 30.815 16.759 1.00 48.55 181 GLY A C 1
ATOM 1302 O O . GLY A 1 174 ? 19.599 31.287 17.492 1.00 47.42 181 GLY A O 1
ATOM 1303 N N . VAL A 1 175 ? 17.511 30.547 17.197 1.00 43.16 182 VAL A N 1
ATOM 1304 C CA . VAL A 1 175 ? 17.189 30.710 18.609 1.00 43.88 182 VAL A CA 1
ATOM 1305 C C . VAL A 1 175 ? 17.278 29.325 19.246 1.00 45.89 182 VAL A C 1
ATOM 1306 O O . VAL A 1 175 ? 17.095 28.321 18.565 1.00 42.32 182 VAL A O 1
ATOM 1310 N N . THR A 1 176 ? 17.619 29.265 20.529 1.00 43.36 183 THR A N 1
ATOM 1311 C CA . THR A 1 176 ? 17.871 27.992 21.176 1.00 41.93 183 THR A CA 1
ATOM 1312 C C . THR A 1 176 ? 17.205 27.914 22.533 1.00 46.68 183 THR A C 1
ATOM 1313 O O . THR A 1 176 ? 16.720 28.911 23.065 1.00 43.04 183 THR A O 1
ATOM 1317 N N . SER A 1 177 ? 17.217 26.714 23.100 1.00 41.30 184 SER A N 1
ATOM 1318 C CA . SER A 1 177 ? 16.687 26.492 24.432 1.00 44.20 184 SER A CA 1
ATOM 1319 C C . SER A 1 177 ? 17.425 27.349 25.456 1.00 43.70 184 SER A C 1
ATOM 1320 O O . SER A 1 177 ? 16.878 27.662 26.509 1.00 52.43 184 SER A O 1
ATOM 1323 N N . ALA A 1 178 ? 18.668 27.729 25.154 1.00 44.82 185 ALA A N 1
ATOM 1324 C CA . ALA A 1 178 ? 19.419 28.614 26.042 1.00 43.77 185 ALA A CA 1
ATOM 1325 C C . ALA A 1 178 ? 18.813 30.023 26.114 1.00 53.59 185 ALA A C 1
ATOM 1326 O O . ALA A 1 178 ? 19.094 30.778 27.045 1.00 52.27 185 ALA A O 1
ATOM 1328 N N . ASP A 1 179 ? 18.001 30.379 25.123 1.00 49.86 186 ASP A N 1
ATOM 1329 C CA . ASP A 1 179 ? 17.474 31.743 25.017 1.00 46.46 186 ASP A CA 1
ATOM 1330 C C . ASP A 1 179 ? 16.101 31.896 25.645 1.00 49.87 186 ASP A C 1
ATOM 1331 O O . ASP A 1 179 ? 15.486 32.952 25.546 1.00 51.72 186 ASP A O 1
ATOM 1336 N N . ALA A 1 180 ? 15.616 30.837 26.288 1.00 48.23 187 ALA A N 1
ATOM 1337 C CA . ALA A 1 180 ? 14.261 30.829 26.822 1.00 48.77 187 ALA A CA 1
ATOM 1338 C C . ALA A 1 180 ? 14.153 31.700 28.059 1.00 43.86 187 ALA A C 1
ATOM 1339 O O . ALA A 1 180 ? 15.121 31.860 28.797 1.00 53.90 187 ALA A O 1
ATOM 1341 N N . LYS A 1 181 ? 12.966 32.251 28.291 1.00 49.19 188 LYS A N 1
ATOM 1342 C CA . LYS A 1 181 ? 12.714 33.067 29.473 1.00 53.24 188 LYS A CA 1
ATOM 1343 C C . LYS A 1 181 ? 12.183 32.212 30.612 1.00 53.76 188 LYS A C 1
ATOM 1344 O O . LYS A 1 181 ? 10.999 31.865 30.629 1.00 54.66 188 LYS A O 1
ATOM 1350 N N . GLU A 1 182 ? 13.051 31.873 31.561 1.00 51.40 189 GLU A N 1
ATOM 1351 C CA . GLU A 1 182 ? 12.614 31.179 32.770 1.00 60.27 189 GLU A CA 1
ATOM 1352 C C . GLU A 1 182 ? 11.700 29.998 32.458 1.00 54.92 189 GLU A C 1
ATOM 1353 O O . GLU A 1 182 ? 10.574 29.908 32.956 1.00 54.73 189 GLU A O 1
ATOM 1359 N N . ARG A 1 183 ? 12.194 29.110 31.607 1.00 46.77 190 ARG A N 1
ATOM 1360 C CA . ARG A 1 183 ? 11.478 27.903 31.238 1.00 50.49 190 ARG A CA 1
ATOM 1361 C C . ARG A 1 183 ? 12.441 26.741 31.287 1.00 50.52 190 ARG A C 1
ATOM 1362 O O . ARG A 1 183 ? 13.625 26.897 31.006 1.00 55.75 190 ARG A O 1
ATOM 1370 N N . THR A 1 184 ? 11.939 25.572 31.647 1.00 47.16 191 THR A N 1
ATOM 1371 C CA . THR A 1 184 ? 12.759 24.373 31.573 1.00 45.62 191 THR A CA 1
ATOM 1372 C C . THR A 1 184 ? 12.177 23.448 30.514 1.00 46.08 191 THR A C 1
ATOM 1373 O O . THR A 1 184 ? 10.959 23.392 30.315 1.00 42.21 191 THR A O 1
ATOM 1377 N N . TYR A 1 185 ? 13.061 22.755 29.812 1.00 40.73 192 TYR A N 1
ATOM 1378 C CA . TYR A 1 185 ? 12.668 21.878 28.730 1.00 35.85 192 TYR A CA 1
ATOM 1379 C C . TYR A 1 185 ? 12.866 20.434 29.175 1.00 42.71 192 TYR A C 1
ATOM 1380 O O . TYR A 1 185 ? 13.987 19.949 29.254 1.00 42.47 192 TYR A O 1
ATOM 1389 N N . ILE A 1 186 ? 11.756 19.761 29.466 1.00 35.98 193 ILE A N 1
ATOM 1390 C CA A ILE A 1 186 ? 11.749 18.422 30.047 0.48 39.47 193 ILE A CA 1
ATOM 1391 C CA B ILE A 1 186 ? 11.814 18.416 30.016 0.52 39.10 193 ILE A CA 1
ATOM 1392 C C . ILE A 1 186 ? 11.268 17.357 29.062 1.00 38.80 193 ILE A C 1
ATOM 1393 O O . ILE A 1 186 ? 10.356 17.602 28.274 1.00 36.35 193 ILE A O 1
ATOM 1402 N N . SER A 1 187 ? 11.864 16.174 29.130 1.00 36.76 194 SER A N 1
ATOM 1403 C CA . SER A 1 187 ? 11.489 15.055 28.263 1.00 37.36 194 SER A CA 1
ATOM 1404 C C . SER A 1 187 ? 11.045 13.886 29.117 1.00 36.68 194 SER A C 1
ATOM 1405 O O . SER A 1 187 ? 11.562 13.674 30.213 1.00 37.89 194 SER A O 1
ATOM 1408 N N . LYS A 1 188 ? 10.080 13.133 28.609 1.00 37.02 195 LYS A N 1
ATOM 1409 C CA . LYS A 1 188 ? 9.578 11.949 29.284 1.00 35.96 195 LYS A CA 1
ATOM 1410 C C . LYS A 1 188 ? 9.332 10.904 28.219 1.00 38.59 195 LYS A C 1
ATOM 1411 O O . LYS A 1 188 ? 8.777 11.219 27.170 1.00 36.18 195 LYS A O 1
ATOM 1417 N N . PHE A 1 189 ? 9.767 9.671 28.467 1.00 35.09 196 PHE A N 1
ATOM 1418 C CA . PHE A 1 189 ? 9.536 8.580 27.520 1.00 39.93 196 PHE A CA 1
ATOM 1419 C C . PHE A 1 189 ? 9.014 7.348 28.230 1.00 41.81 196 PHE A C 1
ATOM 1420 O O . PHE A 1 189 ? 9.339 7.108 29.392 1.00 42.16 196 PHE A O 1
ATOM 1428 N N . ASN A 1 190 ? 8.197 6.578 27.518 1.00 33.99 197 ASN A N 1
ATOM 1429 C CA . ASN A 1 190 ? 7.770 5.258 27.966 1.00 38.13 197 ASN A CA 1
ATOM 1430 C C . ASN A 1 190 ? 8.307 4.279 26.957 1.00 41.47 197 ASN A C 1
ATOM 1431 O O . ASN A 1 190 ? 7.946 4.341 25.783 1.00 37.50 197 ASN A O 1
ATOM 1436 N N . ILE A 1 191 ? 9.195 3.396 27.386 1.00 40.03 198 ILE A N 1
ATOM 1437 C CA . ILE A 1 191 ? 9.689 2.385 26.469 1.00 33.09 198 ILE A CA 1
ATOM 1438 C C . ILE A 1 191 ? 9.027 1.046 26.757 1.00 36.43 198 ILE A C 1
ATOM 1439 O O . ILE A 1 191 ? 9.103 0.509 27.874 1.00 38.89 198 ILE A O 1
ATOM 1444 N N . ASP A 1 192 ? 8.325 0.543 25.752 1.00 37.15 199 ASP A N 1
ATOM 1445 C CA . ASP A 1 192 ? 7.703 -0.759 25.849 1.00 38.70 199 ASP A CA 1
ATOM 1446 C C . ASP A 1 192 ? 8.696 -1.789 25.329 1.00 39.60 199 ASP A C 1
ATOM 1447 O O . ASP A 1 192 ? 8.798 -2.019 24.123 1.00 42.34 199 ASP A O 1
ATOM 1452 N N . PHE A 1 193 ? 9.451 -2.393 26.238 1.00 36.48 200 PHE A N 1
ATOM 1453 C CA . PHE A 1 193 ? 10.481 -3.345 25.821 1.00 44.04 200 PHE A CA 1
ATOM 1454 C C . PHE A 1 193 ? 9.919 -4.675 25.311 1.00 48.56 200 PHE A C 1
ATOM 1455 O O . PHE A 1 193 ? 10.598 -5.393 24.582 1.00 53.29 200 PHE A O 1
ATOM 1463 N N . SER A 1 194 ? 8.682 -4.998 25.672 1.00 47.25 201 SER A N 1
ATOM 1464 C CA . SER A 1 194 ? 8.063 -6.219 25.153 1.00 46.75 201 SER A CA 1
ATOM 1465 C C . SER A 1 194 ? 7.766 -6.067 23.666 1.00 51.06 201 SER A C 1
ATOM 1466 O O . SER A 1 194 ? 7.918 -7.008 22.905 1.00 55.03 201 SER A O 1
ATOM 1469 N N . ASN A 1 195 ? 7.350 -4.876 23.244 1.00 44.95 202 ASN A N 1
ATOM 1470 C CA . ASN A 1 195 ? 7.003 -4.680 21.839 1.00 46.68 202 ASN A CA 1
ATOM 1471 C C . ASN A 1 195 ? 8.024 -3.838 21.072 1.00 43.30 202 ASN A C 1
ATOM 1472 O O . ASN A 1 195 ? 7.826 -3.512 19.902 1.00 42.57 202 ASN A O 1
ATOM 1477 N N . LYS A 1 196 ? 9.122 -3.502 21.738 1.00 37.35 203 LYS A N 1
ATOM 1478 C CA . LYS A 1 196 ? 10.178 -2.700 21.122 1.00 37.29 203 LYS A CA 1
ATOM 1479 C C . LYS A 1 196 ? 9.631 -1.391 20.530 1.00 40.85 203 LYS A C 1
ATOM 1480 O O . LYS A 1 196 ? 9.883 -1.039 19.376 1.00 38.96 203 LYS A O 1
ATOM 1486 N N . LYS A 1 197 ? 8.868 -0.679 21.340 1.00 39.11 204 LYS A N 1
ATOM 1487 C CA . LYS A 1 197 ? 8.243 0.554 20.909 1.00 39.49 204 LYS A CA 1
ATOM 1488 C C . LYS A 1 197 ? 8.446 1.578 21.988 1.00 38.95 204 LYS A C 1
ATOM 1489 O O . LYS A 1 197 ? 8.498 1.248 23.173 1.00 45.57 204 LYS A O 1
ATOM 1495 N N . LEU A 1 198 ? 8.557 2.827 21.577 1.00 31.69 205 LEU A N 1
ATOM 1496 C CA . LEU A 1 198 ? 8.642 3.908 22.543 1.00 39.24 205 LEU A CA 1
ATOM 1497 C C . LEU A 1 198 ? 7.749 5.070 22.161 1.00 40.24 205 LEU A C 1
ATOM 1498 O O . LEU A 1 198 ? 7.480 5.319 20.985 1.00 36.76 205 LEU A O 1
ATOM 1503 N N . ASN A 1 199 ? 7.248 5.740 23.183 1.00 33.44 206 ASN A N 1
ATOM 1504 C CA A ASN A 1 199 ? 6.597 7.014 22.972 0.54 37.72 206 ASN A CA 1
ATOM 1505 C CA B ASN A 1 199 ? 6.526 6.993 23.031 0.46 36.76 206 ASN A CA 1
ATOM 1506 C C . ASN A 1 199 ? 7.122 7.994 24.003 1.00 42.87 206 ASN A C 1
ATOM 1507 O O . ASN A 1 199 ? 7.729 7.598 25.006 1.00 37.02 206 ASN A O 1
ATOM 1516 N N . GLY A 1 200 ? 6.938 9.279 23.742 1.00 30.61 207 GLY A N 1
ATOM 1517 C CA . GLY A 1 200 ? 7.469 10.252 24.668 1.00 30.89 207 GLY A CA 1
ATOM 1518 C C . GLY A 1 200 ? 6.869 11.620 24.440 1.00 38.77 207 GLY A C 1
ATOM 1519 O O . GLY A 1 200 ? 6.129 11.842 23.476 1.00 30.72 207 GLY A O 1
ATOM 1520 N N . GLN A 1 201 ? 7.236 12.542 25.316 1.00 30.80 208 GLN A N 1
ATOM 1521 C CA . GLN A 1 201 ? 6.760 13.907 25.248 1.00 33.69 208 GLN A CA 1
ATOM 1522 C C . GLN A 1 201 ? 7.895 14.836 25.532 1.00 37.55 208 GLN A C 1
ATOM 1523 O O . GLN A 1 201 ? 8.668 14.596 26.449 1.00 33.36 208 GLN A O 1
ATOM 1529 N N . LEU A 1 202 ? 7.986 15.899 24.737 1.00 30.93 209 LEU A N 1
ATOM 1530 C CA . LEU A 1 202 ? 8.925 16.984 24.987 1.00 30.57 209 LEU A CA 1
ATOM 1531 C C . LEU A 1 202 ? 8.106 18.198 25.409 1.00 34.53 209 LEU A C 1
ATOM 1532 O O . LEU A 1 202 ? 7.284 18.694 24.644 1.00 28.17 209 LEU A O 1
ATOM 1537 N N . LEU A 1 203 ? 8.303 18.628 26.650 1.00 26.97 210 LEU A N 1
ATOM 1538 C CA . LEU A 1 203 ? 7.445 19.619 27.274 1.00 33.52 210 LEU A CA 1
ATOM 1539 C C . LEU A 1 203 ? 8.268 20.820 27.688 1.00 34.73 210 LEU A C 1
ATOM 1540 O O . LEU A 1 203 ? 9.471 20.707 27.895 1.00 38.94 210 LEU A O 1
ATOM 1545 N N . THR A 1 204 ? 7.596 21.955 27.846 1.00 35.08 211 THR A N 1
ATOM 1546 C CA . THR A 1 204 ? 8.205 23.132 28.452 1.00 39.73 211 THR A CA 1
ATOM 1547 C C . THR A 1 204 ? 7.447 23.485 29.722 1.00 34.79 211 THR A C 1
ATOM 1548 O O . THR A 1 204 ? 6.218 23.466 29.753 1.00 39.66 211 THR A O 1
ATOM 1552 N N . LYS A 1 205 ? 8.187 23.815 30.770 1.00 39.50 212 LYS A N 1
ATOM 1553 C CA . LYS A 1 205 ? 7.590 24.211 32.033 1.00 41.99 212 LYS A CA 1
ATOM 1554 C C . LYS A 1 205 ? 7.994 25.642 32.372 1.00 46.39 212 LYS A C 1
ATOM 1555 O O . LYS A 1 205 ? 9.180 25.977 32.367 1.00 44.22 212 LYS A O 1
ATOM 1561 N N . THR A 1 206 ? 6.995 26.483 32.644 1.00 47.24 213 THR A N 1
ATOM 1562 C CA . THR A 1 206 ? 7.209 27.890 32.977 1.00 52.18 213 THR A CA 1
ATOM 1563 C C . THR A 1 206 ? 7.525 28.066 34.462 1.00 58.78 213 THR A C 1
ATOM 1564 O O . THR A 1 206 ? 7.366 27.138 35.251 1.00 51.85 213 THR A O 1
ATOM 1568 N N . LYS A 1 207 ? 7.950 29.267 34.848 1.00 67.94 214 LYS A N 1
ATOM 1569 C CA . LYS A 1 207 ? 8.243 29.538 36.253 1.00 75.73 214 LYS A CA 1
ATOM 1570 C C . LYS A 1 207 ? 7.027 29.326 37.164 1.00 74.39 214 LYS A C 1
ATOM 1571 O O . LYS A 1 207 ? 7.185 29.003 38.340 1.00 81.43 214 LYS A O 1
ATOM 1577 N N . GLU A 1 208 ? 5.822 29.498 36.619 1.00 63.91 215 GLU A N 1
ATOM 1578 C CA . GLU A 1 208 ? 4.592 29.230 37.368 1.00 67.75 215 GLU A CA 1
ATOM 1579 C C . GLU A 1 208 ? 4.249 27.729 37.444 1.00 68.81 215 GLU A C 1
ATOM 1580 O O . GLU A 1 208 ? 3.164 27.356 37.898 1.00 69.80 215 GLU A O 1
ATOM 1586 N N . ASN A 1 209 ? 5.167 26.878 36.991 1.00 60.54 216 ASN A N 1
ATOM 1587 C CA . ASN A 1 209 ? 5.004 25.428 37.101 1.00 65.47 216 ASN A CA 1
ATOM 1588 C C . ASN A 1 209 ? 3.894 24.839 36.229 1.00 65.12 216 ASN A C 1
ATOM 1589 O O . ASN A 1 209 ? 3.293 23.825 36.577 1.00 68.37 216 ASN A O 1
ATOM 1594 N N . GLN A 1 210 ? 3.624 25.478 35.097 1.00 53.64 217 GLN A N 1
ATOM 1595 C CA . GLN A 1 210 ? 2.646 24.965 34.153 1.00 44.28 217 GLN A CA 1
ATOM 1596 C C . GLN A 1 210 ? 3.361 24.361 32.956 1.00 47.92 217 GLN A C 1
ATOM 1597 O O . GLN A 1 210 ? 4.296 24.962 32.407 1.00 44.41 217 GLN A O 1
ATOM 1603 N N . GLU A 1 211 ? 2.934 23.165 32.560 1.00 41.95 218 GLU A N 1
ATOM 1604 C CA . GLU A 1 211 ? 3.602 22.447 31.485 1.00 38.63 218 GLU A CA 1
ATOM 1605 C C . GLU A 1 211 ? 2.870 22.612 30.175 1.00 36.94 218 GLU A C 1
ATOM 1606 O O . GLU A 1 211 ? 1.636 22.570 30.120 1.00 35.43 218 GLU A O 1
ATOM 1612 N N . LYS A 1 212 ? 3.638 22.755 29.107 1.00 32.76 219 LYS A N 1
ATOM 1613 C CA . LYS A 1 212 ? 3.046 22.792 27.788 1.00 33.10 219 LYS A CA 1
ATOM 1614 C C . LYS A 1 212 ? 3.754 21.790 26.900 1.00 34.07 219 LYS A C 1
ATOM 1615 O O . LYS A 1 212 ? 4.978 21.822 26.773 1.00 31.97 219 LYS A O 1
ATOM 1621 N N . LEU A 1 213 ? 2.973 20.902 26.290 1.00 31.11 220 LEU A N 1
ATOM 1622 C CA . LEU A 1 213 ? 3.506 19.836 25.472 1.00 32.49 220 LEU A CA 1
ATOM 1623 C C . LEU A 1 213 ? 3.900 20.456 24.146 1.00 34.69 220 LEU A C 1
ATOM 1624 O O . LEU A 1 213 ? 3.068 21.094 23.500 1.00 32.05 220 LEU A O 1
ATOM 1629 N N . ARG A 1 214 ? 5.155 20.270 23.737 1.00 29.36 221 ARG A N 1
ATOM 1630 C CA . ARG A 1 214 ? 5.643 20.841 22.480 1.00 29.81 221 ARG A CA 1
ATOM 1631 C C . ARG A 1 214 ? 5.738 19.812 21.350 1.00 35.13 221 ARG A C 1
ATOM 1632 O O . ARG A 1 214 ? 5.454 20.133 20.199 1.00 34.21 221 ARG A O 1
ATOM 1640 N N . TYR A 1 215 ? 6.183 18.595 21.672 1.00 31.92 222 TYR A N 1
ATOM 1641 C CA . TYR A 1 215 ? 6.205 17.501 20.702 1.00 31.94 222 TYR A CA 1
ATOM 1642 C C . TYR A 1 215 ? 5.830 16.184 21.353 1.00 32.15 222 TYR A C 1
ATOM 1643 O O . TYR A 1 215 ? 6.115 15.953 22.527 1.00 32.93 222 TYR A O 1
ATOM 1652 N N A THR A 1 216 ? 5.168 15.326 20.589 0.78 29.32 223 THR A N 1
ATOM 1653 N N B THR A 1 216 ? 5.183 15.314 20.587 0.22 30.65 223 THR A N 1
ATOM 1654 C CA A THR A 1 216 ? 5.008 13.944 21.001 0.78 32.01 223 THR A CA 1
ATOM 1655 C CA B THR A 1 216 ? 4.994 13.933 21.009 0.22 31.86 223 THR A CA 1
ATOM 1656 C C A THR A 1 216 ? 5.967 13.130 20.149 0.78 34.28 223 THR A C 1
ATOM 1657 C C B THR A 1 216 ? 5.866 13.048 20.132 0.22 33.11 223 THR A C 1
ATOM 1658 O O A THR A 1 216 ? 6.152 13.412 18.961 0.78 32.23 223 THR A O 1
ATOM 1659 O O B THR A 1 216 ? 5.892 13.198 18.909 0.22 33.98 223 THR A O 1
ATOM 1666 N N . VAL A 1 217 ? 6.596 12.140 20.766 1.00 30.52 224 VAL A N 1
ATOM 1667 C CA . VAL A 1 217 ? 7.570 11.316 20.069 1.00 32.52 224 VAL A CA 1
ATOM 1668 C C . VAL A 1 217 ? 7.059 9.877 19.951 1.00 35.59 224 VAL A C 1
ATOM 1669 O O . VAL A 1 217 ? 6.491 9.353 20.901 1.00 30.22 224 VAL A O 1
ATOM 1673 N N . GLU A 1 218 ? 7.257 9.247 18.793 1.00 33.01 225 GLU A N 1
ATOM 1674 C CA . GLU A 1 218 ? 7.025 7.804 18.649 1.00 31.55 225 GLU A CA 1
ATOM 1675 C C . GLU A 1 218 ? 8.147 7.168 17.861 1.00 34.69 225 GLU A C 1
ATOM 1676 O O . GLU A 1 218 ? 8.620 7.738 16.872 1.00 33.56 225 GLU A O 1
ATOM 1682 N N . ALA A 1 219 ? 8.550 5.969 18.275 1.00 30.15 226 ALA A N 1
ATOM 1683 C CA . ALA A 1 219 ? 9.674 5.299 17.639 1.00 34.82 226 ALA A CA 1
ATOM 1684 C C . ALA A 1 219 ? 9.643 3.784 17.831 1.00 36.74 226 ALA A C 1
ATOM 1685 O O . ALA A 1 219 ? 9.051 3.274 18.784 1.00 35.05 226 ALA A O 1
ATOM 1687 N N . ASN A 1 220 ? 10.299 3.086 16.915 1.00 35.63 227 ASN A N 1
ATOM 1688 C CA . ASN A 1 220 ? 10.518 1.655 17.028 1.00 37.77 227 ASN A CA 1
ATOM 1689 C C . ASN A 1 220 ? 11.953 1.349 17.398 1.00 44.19 227 ASN A C 1
ATOM 1690 O O . ASN A 1 220 ? 12.885 1.961 16.875 1.00 35.63 227 ASN A O 1
ATOM 1695 N N . ILE A 1 221 ? 12.132 0.377 18.283 1.00 36.30 228 ILE A N 1
ATOM 1696 C CA . ILE A 1 221 ? 13.465 -0.014 18.710 1.00 33.03 228 ILE A CA 1
ATOM 1697 C C . ILE A 1 221 ? 14.008 -1.132 17.828 1.00 36.46 228 ILE A C 1
ATOM 1698 O O . ILE A 1 221 ? 13.331 -2.118 17.568 1.00 37.68 228 ILE A O 1
ATOM 1703 N N . SER A 1 222 ? 15.233 -0.969 17.358 1.00 39.50 229 SER A N 1
ATOM 1704 C CA . SER A 1 222 ? 15.906 -2.029 16.619 1.00 46.01 229 SER A CA 1
ATOM 1705 C C . SER A 1 222 ? 17.357 -2.028 17.063 1.00 42.49 229 SER A C 1
ATOM 1706 O O . SER A 1 222 ? 18.022 -0.994 17.005 1.00 39.34 229 SER A O 1
ATOM 1709 N N . GLY A 1 223 ? 17.849 -3.174 17.526 1.00 37.29 230 GLY A N 1
ATOM 1710 C CA . GLY A 1 223 ? 19.158 -3.220 18.153 1.00 33.18 230 GLY A CA 1
ATOM 1711 C C . GLY A 1 223 ? 19.098 -2.391 19.419 1.00 39.13 230 GLY A C 1
ATOM 1712 O O . GLY A 1 223 ? 18.159 -2.521 20.202 1.00 37.42 230 GLY A O 1
ATOM 1713 N N . ASN A 1 224 ? 20.086 -1.531 19.636 1.00 29.93 231 ASN A N 1
ATOM 1714 C CA . ASN A 1 224 ? 19.993 -0.596 20.746 1.00 37.40 231 ASN A CA 1
ATOM 1715 C C . ASN A 1 224 ? 19.634 0.834 20.282 1.00 44.08 231 ASN A C 1
ATOM 1716 O O . ASN A 1 224 ? 19.857 1.807 20.999 1.00 41.75 231 ASN A O 1
ATOM 1721 N N . ARG A 1 225 ? 19.073 0.948 19.083 1.00 36.24 232 ARG A N 1
ATOM 1722 C CA . ARG A 1 225 ? 18.693 2.255 18.532 1.00 35.42 232 ARG A CA 1
ATOM 1723 C C . ARG A 1 225 ? 17.176 2.351 18.394 1.00 39.42 232 ARG A C 1
ATOM 1724 O O . ARG A 1 225 ? 16.476 1.336 18.439 1.00 36.78 232 ARG A O 1
ATOM 1732 N N . PHE A 1 226 ? 16.663 3.566 18.226 1.00 38.92 233 PHE A N 1
ATOM 1733 C CA . PHE A 1 226 ? 15.249 3.737 17.889 1.00 32.29 233 PHE A CA 1
ATOM 1734 C C . PHE A 1 226 ? 15.094 4.766 16.775 1.00 33.98 233 PHE A C 1
ATOM 1735 O O . PHE A 1 226 ? 15.888 5.705 16.675 1.00 34.87 233 PHE A O 1
ATOM 1743 N N . ARG A 1 227 ? 14.117 4.543 15.904 1.00 32.71 234 ARG A N 1
ATOM 1744 C CA . ARG A 1 227 ? 13.832 5.434 14.786 1.00 35.61 234 ARG A CA 1
ATOM 1745 C C . ARG A 1 227 ? 12.352 5.747 14.763 1.00 40.68 234 ARG A C 1
ATOM 1746 O O . ARG A 1 227 ? 11.515 4.852 14.960 1.00 36.78 234 ARG A O 1
ATOM 1754 N N . GLY A 1 228 ? 12.014 6.999 14.483 1.00 30.51 235 GLY A N 1
ATOM 1755 C CA . GLY A 1 228 ? 10.617 7.392 14.462 1.00 29.70 235 GLY A CA 1
ATOM 1756 C C . GLY A 1 228 ? 10.407 8.853 14.104 1.00 35.11 235 GLY A C 1
ATOM 1757 O O . GLY A 1 228 ? 11.080 9.422 13.244 1.00 29.93 235 GLY A O 1
ATOM 1758 N N . LYS A 1 229 ? 9.463 9.469 14.783 1.00 32.76 236 LYS A N 1
ATOM 1759 C CA . LYS A 1 229 ? 9.022 10.790 14.392 1.00 27.71 236 LYS A CA 1
ATOM 1760 C C . LYS A 1 229 ? 8.752 11.627 15.611 1.00 34.64 236 LYS A C 1
ATOM 1761 O O . LYS A 1 229 ? 8.598 11.101 16.712 1.00 32.71 236 LYS A O 1
ATOM 1767 N N . ALA A 1 230 ? 8.724 12.943 15.401 1.00 31.38 237 ALA A N 1
ATOM 1768 C CA . ALA A 1 230 ? 8.316 13.883 16.419 1.00 34.51 237 ALA A CA 1
ATOM 1769 C C . ALA A 1 230 ? 7.216 14.742 15.792 1.00 40.91 237 ALA A C 1
ATOM 1770 O O . ALA A 1 230 ? 7.363 15.259 14.687 1.00 41.69 237 ALA A O 1
ATOM 1772 N N . THR A 1 231 ? 6.095 14.844 16.480 1.00 29.43 238 THR A N 1
ATOM 1773 C CA . THR A 1 231 ? 4.944 15.561 15.954 1.00 27.93 238 THR A CA 1
ATOM 1774 C C . THR A 1 231 ? 4.788 16.837 16.758 1.00 34.68 238 THR A C 1
ATOM 1775 O O . THR A 1 231 ? 4.625 16.799 17.986 1.00 30.15 238 THR A O 1
ATOM 1779 N N . ALA A 1 232 ? 4.898 17.971 16.072 1.00 30.60 239 ALA A N 1
ATOM 1780 C CA . ALA A 1 232 ? 4.713 19.254 16.731 1.00 30.35 239 ALA A CA 1
ATOM 1781 C C . ALA A 1 232 ? 3.258 19.381 17.187 1.00 31.19 239 ALA A C 1
ATOM 1782 O O . ALA A 1 232 ? 2.324 19.203 16.410 1.00 30.34 239 ALA A O 1
ATOM 1784 N N . THR A 1 233 ? 3.079 19.687 18.460 1.00 26.86 240 THR A N 1
ATOM 1785 C CA A THR A 1 233 ? 1.767 19.855 19.061 0.42 34.77 240 THR A CA 1
ATOM 1786 C CA B THR A 1 233 ? 1.735 19.815 19.010 0.58 32.71 240 THR A CA 1
ATOM 1787 C C . THR A 1 233 ? 1.019 21.073 18.521 1.00 38.15 240 THR A C 1
ATOM 1788 O O . THR A 1 233 ? -0.206 21.086 18.409 1.00 35.13 240 THR A O 1
ATOM 1795 N N . ASP A 1 234 ? 1.764 22.129 18.216 1.00 34.53 241 ASP A N 1
ATOM 1796 C CA . ASP A 1 234 ? 1.117 23.376 17.812 1.00 33.43 241 ASP A CA 1
ATOM 1797 C C . ASP A 1 234 ? 1.733 23.919 16.540 1.00 38.51 241 ASP A C 1
ATOM 1798 O O . ASP A 1 234 ? 2.787 24.536 16.583 1.00 33.94 241 ASP A O 1
ATOM 1803 N N . LYS A 1 235 ? 1.074 23.688 15.412 1.00 34.77 242 LYS A N 1
ATOM 1804 C CA . LYS A 1 235 ? 1.609 24.107 14.122 1.00 38.23 242 LYS A CA 1
ATOM 1805 C C . LYS A 1 235 ? 1.529 25.606 13.893 1.00 42.32 242 LYS A C 1
ATOM 1806 O O . LYS A 1 235 ? 1.937 26.060 12.831 1.00 42.67 242 LYS A O 1
ATOM 1812 N N . THR A 1 236 ? 0.954 26.359 14.834 1.00 38.68 243 THR A N 1
ATOM 1813 C CA . THR A 1 236 ? 0.935 27.824 14.707 1.00 42.84 243 THR A CA 1
ATOM 1814 C C . THR A 1 236 ? 2.181 28.424 15.356 1.00 42.17 243 THR A C 1
ATOM 1815 O O . THR A 1 236 ? 2.421 29.613 15.254 1.00 42.66 243 THR A O 1
ATOM 1819 N N . ASP A 1 237 ? 2.970 27.590 16.024 1.00 36.41 244 ASP A N 1
ATOM 1820 C CA . ASP A 1 237 ? 4.177 28.058 16.688 1.00 38.32 244 ASP A CA 1
ATOM 1821 C C . ASP A 1 237 ? 5.235 28.385 15.628 1.00 44.61 244 ASP A C 1
ATOM 1822 O O . ASP A 1 237 ? 5.575 27.533 14.799 1.00 39.00 244 ASP A O 1
ATOM 1827 N N . PRO A 1 238 ? 5.747 29.631 15.634 1.00 44.91 245 PRO A N 1
ATOM 1828 C CA . PRO A 1 238 ? 6.666 30.040 14.560 1.00 38.58 245 PRO A CA 1
ATOM 1829 C C . PRO A 1 238 ? 8.078 29.491 14.717 1.00 35.58 245 PRO A C 1
ATOM 1830 O O . PRO A 1 238 ? 8.900 29.693 13.824 1.00 45.80 245 PRO A O 1
ATOM 1834 N N . ILE A 1 239 ? 8.350 28.810 15.828 1.00 35.84 246 ILE A N 1
ATOM 1835 C CA A ILE A 1 239 ? 9.671 28.235 16.075 0.66 36.81 246 ILE A CA 1
ATOM 1836 C CA B ILE A 1 239 ? 9.669 28.239 16.104 0.34 38.77 246 ILE A CA 1
ATOM 1837 C C . ILE A 1 239 ? 9.620 26.719 16.292 1.00 42.81 246 ILE A C 1
ATOM 1838 O O . ILE A 1 239 ? 10.387 25.980 15.677 1.00 40.54 246 ILE A O 1
ATOM 1847 N N . LEU A 1 240 ? 8.715 26.260 17.159 1.00 37.27 247 LEU A N 1
ATOM 1848 C CA . LEU A 1 240 ? 8.571 24.841 17.482 1.00 35.92 247 LEU A CA 1
ATOM 1849 C C . LEU A 1 240 ? 7.315 24.238 16.860 1.00 35.54 247 LEU A C 1
ATOM 1850 O O . LEU A 1 240 ? 6.511 23.613 17.546 1.00 39.24 247 LEU A O 1
ATOM 1855 N N . GLY A 1 241 ? 7.143 24.422 15.558 1.00 34.98 248 GLY A N 1
ATOM 1856 C CA . GLY A 1 241 ? 5.866 24.118 14.938 1.00 31.63 248 GLY A CA 1
ATOM 1857 C C . GLY A 1 241 ? 5.880 23.146 13.770 1.00 37.31 248 GLY A C 1
ATOM 1858 O O . GLY A 1 241 ? 4.854 22.954 13.127 1.00 37.40 248 GLY A O 1
ATOM 1859 N N . LYS A 1 242 ? 7.025 22.529 13.489 1.00 33.84 249 LYS A N 1
ATOM 1860 C CA . LYS A 1 242 ? 7.135 21.648 12.324 1.00 38.39 249 LYS A CA 1
ATOM 1861 C C . LYS A 1 242 ? 7.380 20.213 12.754 1.00 37.36 249 LYS A C 1
ATOM 1862 O O . LYS A 1 242 ? 8.147 19.963 13.685 1.00 34.32 249 LYS A O 1
ATOM 1868 N N . ASP A 1 243 ? 6.735 19.275 12.065 1.00 36.00 250 ASP A N 1
ATOM 1869 C CA . ASP A 1 243 ? 6.919 17.856 12.350 1.00 34.46 250 ASP A CA 1
ATOM 1870 C C . ASP A 1 243 ? 8.283 17.388 11.873 1.00 40.30 250 ASP A C 1
ATOM 1871 O O . ASP A 1 243 ? 8.892 17.996 10.982 1.00 33.61 250 ASP A O 1
ATOM 1876 N N . SER A 1 244 ? 8.747 16.296 12.469 1.00 34.76 251 SER A N 1
ATOM 1877 C CA . SER A 1 244 ? 9.915 15.565 11.983 1.00 30.27 251 SER A CA 1
ATOM 1878 C C . SER A 1 244 ? 9.531 14.104 11.745 1.00 30.17 251 SER A C 1
ATOM 1879 O O . SER A 1 244 ? 8.894 13.475 12.594 1.00 34.33 251 SER A O 1
ATOM 1882 N N . GLU A 1 245 ? 9.920 13.578 10.590 1.00 30.80 252 GLU A N 1
ATOM 1883 C CA . GLU A 1 245 ? 9.813 12.152 10.316 1.00 39.06 252 GLU A CA 1
ATOM 1884 C C . GLU A 1 245 ? 11.203 11.555 10.461 1.00 45.48 252 GLU A C 1
ATOM 1885 O O . GLU A 1 245 ? 11.455 10.455 9.986 1.00 37.06 252 GLU A O 1
ATOM 1891 N N . HIS A 1 246 ? 12.118 12.294 11.087 1.00 31.82 253 HIS A N 1
ATOM 1892 C CA . HIS A 1 246 ? 13.503 11.843 11.194 1.00 32.97 253 HIS A CA 1
ATOM 1893 C C . HIS A 1 246 ? 14.050 12.015 12.589 1.00 31.03 253 HIS A C 1
ATOM 1894 O O . HIS A 1 246 ? 14.951 12.831 12.825 1.00 32.10 253 HIS A O 1
ATOM 1901 N N . LEU A 1 247 ? 13.488 11.254 13.511 1.00 30.33 254 LEU A N 1
ATOM 1902 C CA . LEU A 1 247 ? 14.007 11.164 14.862 1.00 29.64 254 LEU A CA 1
ATOM 1903 C C . LEU A 1 247 ? 14.756 9.833 15.006 1.00 34.77 254 LEU A C 1
ATOM 1904 O O . LEU A 1 247 ? 14.272 8.788 14.572 1.00 32.14 254 LEU A O 1
ATOM 1909 N N . GLU A 1 248 ? 15.929 9.878 15.624 1.00 30.94 255 GLU A N 1
ATOM 1910 C CA . GLU A 1 248 ? 16.736 8.677 15.846 1.00 30.54 255 GLU A CA 1
ATOM 1911 C C . GLU A 1 248 ? 17.545 8.899 17.111 1.00 38.31 255 GLU A C 1
ATOM 1912 O O . GLU A 1 248 ? 17.958 10.022 17.413 1.00 38.12 255 GLU A O 1
ATOM 1918 N N . GLY A 1 249 ? 17.751 7.832 17.863 1.00 32.97 256 GLY A N 1
ATOM 1919 C CA . GLY A 1 249 ? 18.562 7.904 19.061 1.00 36.62 256 GLY A CA 1
ATOM 1920 C C . GLY A 1 249 ? 18.959 6.507 19.474 1.00 38.19 256 GLY A C 1
ATOM 1921 O O . GLY A 1 249 ? 18.765 5.548 18.726 1.00 31.81 256 GLY A O 1
ATOM 1922 N N . GLY A 1 250 ? 19.512 6.379 20.670 1.00 33.59 257 GLY A N 1
ATOM 1923 C CA . GLY A 1 250 ? 19.996 5.091 21.108 1.00 34.44 257 GLY A CA 1
ATOM 1924 C C . GLY A 1 250 ? 19.885 4.947 22.604 1.00 39.35 257 GLY A C 1
ATOM 1925 O O . GLY A 1 250 ? 19.702 5.934 23.331 1.00 34.15 257 GLY A O 1
ATOM 1926 N N . LEU A 1 251 ? 19.983 3.702 23.045 1.00 37.70 258 LEU A N 1
ATOM 1927 C CA . LEU A 1 251 ? 20.103 3.355 24.448 1.00 36.32 258 LEU A CA 1
ATOM 1928 C C . LEU A 1 251 ? 21.581 3.265 24.770 1.00 39.52 258 LEU A C 1
ATOM 1929 O O . LEU A 1 251 ? 22.373 2.778 23.958 1.00 40.21 258 LEU A O 1
ATOM 1934 N N . TYR A 1 252 ? 21.949 3.722 25.963 1.00 37.67 259 TYR A N 1
ATOM 1935 C CA . TYR A 1 252 ? 23.341 3.782 26.371 1.00 42.86 259 TYR A CA 1
ATOM 1936 C C . TYR A 1 252 ? 23.477 3.317 27.813 1.00 42.44 259 TYR A C 1
ATOM 1937 O O . TYR A 1 252 ? 22.520 3.373 28.582 1.00 43.01 259 TYR A O 1
ATOM 1946 N N . GLY A 1 253 ? 24.679 2.897 28.188 1.00 40.70 260 GLY A N 1
ATOM 1947 C CA . GLY A 1 253 ? 24.871 2.185 29.435 1.00 45.41 260 GLY A CA 1
ATOM 1948 C C . GLY A 1 253 ? 24.753 0.688 29.170 1.00 51.34 260 GLY A C 1
ATOM 1949 O O . GLY A 1 253 ? 24.001 0.263 28.288 1.00 55.54 260 GLY A O 1
ATOM 1950 N N . PRO A 1 254 ? 25.487 -0.125 29.935 1.00 54.14 261 PRO A N 1
ATOM 1951 C CA . PRO A 1 254 ? 25.518 -1.568 29.674 1.00 61.56 261 PRO A CA 1
ATOM 1952 C C . PRO A 1 254 ? 24.122 -2.186 29.713 1.00 60.26 261 PRO A C 1
ATOM 1953 O O . PRO A 1 254 ? 23.877 -3.202 29.050 1.00 57.04 261 PRO A O 1
ATOM 1957 N N . LYS A 1 255 ? 23.216 -1.573 30.472 1.00 53.08 262 LYS A N 1
ATOM 1958 C CA . LYS A 1 255 ? 21.882 -2.138 30.654 1.00 48.19 262 LYS A CA 1
ATOM 1959 C C . LYS A 1 255 ? 20.766 -1.164 30.293 1.00 51.70 262 LYS A C 1
ATOM 1960 O O . LYS A 1 255 ? 19.693 -1.187 30.899 1.00 51.77 262 LYS A O 1
ATOM 1966 N N . SER A 1 256 ? 21.018 -0.320 29.294 1.00 46.46 263 SER A N 1
ATOM 1967 C CA . SER A 1 256 ? 20.026 0.654 28.840 1.00 47.00 263 SER A CA 1
ATOM 1968 C C . SER A 1 256 ? 19.557 1.539 29.983 1.00 45.88 263 SER A C 1
ATOM 1969 O O . SER A 1 256 ? 18.364 1.775 30.135 1.00 47.27 263 SER A O 1
ATOM 1972 N N . GLU A 1 257 ? 20.495 1.995 30.803 1.00 45.17 264 GLU A N 1
ATOM 1973 C CA . GLU A 1 257 ? 20.182 2.922 31.880 1.00 44.14 264 GLU A CA 1
ATOM 1974 C C . GLU A 1 257 ? 19.690 4.271 31.341 1.00 49.79 264 GLU A C 1
ATOM 1975 O O . GLU A 1 257 ? 18.929 4.971 32.004 1.00 48.68 264 GLU A O 1
ATOM 1981 N N . GLU A 1 258 ? 20.113 4.636 30.135 1.00 37.20 265 GLU A N 1
ATOM 1982 C CA . GLU A 1 258 ? 19.834 5.979 29.640 1.00 39.54 265 GLU A CA 1
ATOM 1983 C C . GLU A 1 258 ? 19.594 5.963 28.150 1.00 43.16 265 GLU A C 1
ATOM 1984 O O . GLU A 1 258 ? 19.820 4.947 27.498 1.00 36.34 265 GLU A O 1
ATOM 1990 N N . LEU A 1 259 ? 19.121 7.089 27.617 1.00 38.18 266 LEU A N 1
ATOM 1991 C CA . LEU A 1 259 ? 18.941 7.225 26.181 1.00 35.62 266 LEU A CA 1
ATOM 1992 C C . LEU A 1 259 ? 19.297 8.638 25.785 1.00 43.30 266 LEU A C 1
ATOM 1993 O O . LEU A 1 259 ? 19.318 9.537 26.629 1.00 37.32 266 LEU A O 1
ATOM 1998 N N . ALA A 1 260 ? 19.589 8.819 24.502 1.00 34.08 267 ALA A N 1
ATOM 1999 C CA . ALA A 1 260 ? 19.801 10.137 23.931 1.00 36.16 267 ALA A CA 1
ATOM 2000 C C . ALA A 1 260 ? 19.555 10.074 22.427 1.00 35.86 267 ALA A C 1
ATOM 2001 O O . ALA A 1 260 ? 19.698 9.021 21.808 1.00 35.51 267 ALA A O 1
ATOM 2003 N N . GLY A 1 261 ? 19.175 11.203 21.842 1.00 35.17 268 GLY A N 1
ATOM 2004 C CA . GLY A 1 261 ? 18.853 11.233 20.430 1.00 30.27 268 GLY A CA 1
ATOM 2005 C C . GLY A 1 261 ? 18.590 12.639 19.958 1.00 38.20 268 GLY A C 1
ATOM 2006 O O . GLY A 1 261 ? 18.778 13.595 20.704 1.00 34.19 268 GLY A O 1
ATOM 2007 N N . LYS A 1 262 ? 18.147 12.757 18.714 1.00 32.53 269 LYS A N 1
ATOM 2008 C CA . LYS A 1 262 ? 17.920 14.045 18.093 1.00 37.86 269 LYS A CA 1
ATOM 2009 C C . LYS A 1 262 ? 16.769 13.865 17.123 1.00 40.80 269 LYS A C 1
ATOM 2010 O O . LYS A 1 262 ? 16.399 12.736 16.800 1.00 34.80 269 LYS A O 1
ATOM 2016 N N . PHE A 1 263 ? 16.199 14.971 16.665 1.00 31.96 270 PHE A N 1
ATOM 2017 C CA . PHE A 1 263 ? 15.345 14.945 15.488 1.00 29.20 270 PHE A CA 1
ATOM 2018 C C . PHE A 1 263 ? 15.585 16.201 14.659 1.00 35.51 270 PHE A C 1
ATOM 2019 O O . PHE A 1 263 ? 16.057 17.205 15.175 1.00 35.30 270 PHE A O 1
ATOM 2027 N N . VAL A 1 264 ? 15.326 16.118 13.363 1.00 34.15 271 VAL A N 1
ATOM 2028 C CA . VAL A 1 264 ? 15.500 17.258 12.490 1.00 37.22 271 VAL A CA 1
ATOM 2029 C C . VAL A 1 264 ? 14.160 17.529 11.833 1.00 39.27 271 VAL A C 1
ATOM 2030 O O . VAL A 1 264 ? 13.582 16.626 11.246 1.00 35.21 271 VAL A O 1
ATOM 2034 N N . ALA A 1 265 ? 13.663 18.765 11.942 1.00 34.34 272 ALA A N 1
ATOM 2035 C CA . ALA A 1 265 ? 12.364 19.126 11.377 1.00 34.63 272 ALA A CA 1
ATOM 2036 C C . ALA A 1 265 ? 12.403 18.881 9.882 1.00 32.48 272 ALA A C 1
ATOM 2037 O O . ALA A 1 265 ? 13.437 19.050 9.262 1.00 32.67 272 ALA A O 1
ATOM 2039 N N . HIS A 1 266 ? 11.283 18.489 9.294 1.00 31.57 273 HIS A N 1
ATOM 2040 C CA . HIS A 1 266 ? 11.289 18.139 7.876 1.00 35.81 273 HIS A CA 1
ATOM 2041 C C . HIS A 1 266 ? 11.757 19.287 6.965 1.00 43.32 273 HIS A C 1
ATOM 2042 O O . HIS A 1 266 ? 12.249 19.042 5.863 1.00 43.10 273 HIS A O 1
ATOM 2049 N N . ASP A 1 267 ? 11.591 20.537 7.404 1.00 41.47 274 ASP A N 1
ATOM 2050 C CA . ASP A 1 267 ? 12.040 21.673 6.601 1.00 38.24 274 ASP A CA 1
ATOM 2051 C C . ASP A 1 267 ? 13.377 22.216 7.090 1.00 44.64 274 ASP A C 1
ATOM 2052 O O . ASP A 1 267 ? 13.759 23.336 6.750 1.00 45.16 274 ASP A O 1
ATOM 2057 N N . LYS A 1 268 ? 14.086 21.425 7.889 1.00 41.17 275 LYS A N 1
ATOM 2058 C CA . LYS A 1 268 ? 15.368 21.852 8.445 1.00 38.55 275 LYS A CA 1
ATOM 2059 C C . LYS A 1 268 ? 15.265 23.190 9.199 1.00 47.12 275 LYS A C 1
ATOM 2060 O O . LYS A 1 268 ? 16.205 23.986 9.196 1.00 42.61 275 LYS A O 1
ATOM 2066 N N . SER A 1 269 ? 14.126 23.422 9.854 1.00 40.04 276 SER A N 1
ATOM 2067 C CA . SER A 1 269 ? 13.908 24.649 10.637 1.00 38.89 276 SER A CA 1
ATOM 2068 C C . SER A 1 269 ? 14.225 24.424 12.117 1.00 39.88 276 SER A C 1
ATOM 2069 O O . SER A 1 269 ? 14.179 25.355 12.913 1.00 38.08 276 SER A O 1
ATOM 2072 N N . LEU A 1 270 ? 14.511 23.181 12.496 1.00 36.43 277 LEU A N 1
ATOM 2073 C CA . LEU A 1 270 ? 14.835 22.873 13.892 1.00 36.59 277 LEU A CA 1
ATOM 2074 C C . LEU A 1 270 ? 15.689 21.622 14.010 1.00 40.34 277 LEU A C 1
ATOM 2075 O O . LEU A 1 270 ? 15.499 20.657 13.266 1.00 39.22 277 LEU A O 1
ATOM 2080 N N . PHE A 1 271 ? 16.610 21.648 14.966 1.00 36.98 278 PHE A N 1
ATOM 2081 C CA . PHE A 1 271 ? 17.399 20.484 15.336 1.00 35.33 278 PHE A CA 1
ATOM 2082 C C . PHE A 1 271 ? 17.260 20.356 16.844 1.00 36.98 278 PHE A C 1
ATOM 2083 O O . PHE A 1 271 ? 17.686 21.236 17.579 1.00 39.45 278 PHE A O 1
ATOM 2091 N N . ALA A 1 272 ? 16.629 19.280 17.303 1.00 31.00 279 ALA A N 1
ATOM 2092 C CA . ALA A 1 272 ? 16.441 19.068 18.733 1.00 31.76 279 ALA A CA 1
ATOM 2093 C C . ALA A 1 272 ? 17.231 17.841 19.191 1.00 35.84 279 ALA A C 1
ATOM 2094 O O . ALA A 1 272 ? 17.450 16.911 18.423 1.00 34.00 279 ALA A O 1
ATOM 2096 N N . VAL A 1 273 ? 17.649 17.849 20.448 1.00 32.23 280 VAL A N 1
ATOM 2097 C CA . VAL A 1 273 ? 18.367 16.738 21.033 1.00 32.87 280 VAL A CA 1
ATOM 2098 C C . VAL A 1 273 ? 17.657 16.485 22.344 1.00 37.58 280 VAL A C 1
ATOM 2099 O O . VAL A 1 273 ? 17.030 17.385 22.886 1.00 32.31 280 VAL A O 1
ATOM 2103 N N . PHE A 1 274 ? 17.733 15.261 22.844 1.00 34.83 281 PHE A N 1
ATOM 2104 C CA . PHE A 1 274 ? 17.074 14.909 24.092 1.00 33.91 281 PHE A CA 1
ATOM 2105 C C . PHE A 1 274 ? 17.841 13.791 24.777 1.00 40.26 281 PHE A C 1
ATOM 2106 O O . PHE A 1 274 ? 18.573 13.028 24.138 1.00 40.23 281 PHE A O 1
ATOM 2114 N N . SER A 1 275 ? 17.669 13.703 26.085 1.00 35.61 282 SER A N 1
ATOM 2115 C CA . SER A 1 275 ? 18.297 12.665 26.873 1.00 41.35 282 SER A CA 1
ATOM 2116 C C . SER A 1 275 ? 17.224 12.092 27.784 1.00 43.86 282 SER A C 1
ATOM 2117 O O . SER A 1 275 ? 16.142 12.663 27.920 1.00 43.45 282 SER A O 1
ATOM 2120 N N . GLY A 1 276 ? 17.518 10.963 28.409 1.00 41.48 283 GLY A N 1
ATOM 2121 C CA . GLY A 1 276 ? 16.586 10.356 29.339 1.00 40.91 283 GLY A CA 1
ATOM 2122 C C . GLY A 1 276 ? 17.293 9.326 30.195 1.00 41.84 283 GLY A C 1
ATOM 2123 O O . GLY A 1 276 ? 18.285 8.742 29.766 1.00 42.61 283 GLY A O 1
ATOM 2124 N N . LYS A 1 277 ? 16.755 9.097 31.388 1.00 42.79 284 LYS A N 1
ATOM 2125 C CA . LYS A 1 277 ? 17.348 8.221 32.389 1.00 43.97 284 LYS A CA 1
ATOM 2126 C C . LYS A 1 277 ? 16.229 7.448 33.091 1.00 48.63 284 LYS A C 1
ATOM 2127 O O . LYS A 1 277 ? 15.240 8.048 33.501 1.00 47.09 284 LYS A O 1
ATOM 2133 N N . ARG A 1 278 ? 16.359 6.126 33.224 1.00 45.74 285 ARG A N 1
ATOM 2134 C CA . ARG A 1 278 ? 15.336 5.361 33.941 1.00 41.33 285 ARG A CA 1
ATOM 2135 C C . ARG A 1 278 ? 15.613 5.353 35.443 1.00 47.31 285 ARG A C 1
ATOM 2136 O O . ARG A 1 278 ? 16.710 5.700 35.878 1.00 49.90 285 ARG A O 1
ATOM 2144 N N . GLY A 1 279 ? 14.614 4.978 36.233 1.00 49.71 286 GLY A N 1
ATOM 2145 C CA . GLY A 1 279 ? 14.743 5.022 37.682 1.00 53.59 286 GLY A CA 1
ATOM 2146 C C . GLY A 1 279 ? 15.682 3.976 38.252 1.00 65.93 286 GLY A C 1
ATOM 2147 O O . GLY A 1 279 ? 16.376 3.278 37.513 1.00 64.50 286 GLY A O 1
ATOM 2148 N N . ASN A 1 280 ? 15.693 3.861 39.576 1.00 83.29 287 ASN A N 1
ATOM 2149 C CA . ASN A 1 280 ? 16.616 2.962 40.268 1.00 93.34 287 ASN A CA 1
ATOM 2150 C C . ASN A 1 280 ? 16.134 1.520 40.376 1.00 90.80 287 ASN A C 1
ATOM 2151 O O . ASN A 1 280 ? 16.901 0.631 40.745 1.00 89.36 287 ASN A O 1
ATOM 2156 N N . ASP A 1 281 ? 14.862 1.294 40.064 1.00 85.07 288 ASP A N 1
ATOM 2157 C CA . ASP A 1 281 ? 14.308 -0.051 40.081 1.00 82.83 288 ASP A CA 1
ATOM 2158 C C . ASP A 1 281 ? 15.281 -1.029 39.435 1.00 80.31 288 ASP A C 1
ATOM 2159 O O . ASP A 1 281 ? 15.817 -0.764 38.358 1.00 72.93 288 ASP A O 1
ATOM 2164 N N . VAL A 1 282 ? 15.520 -2.150 40.108 1.00 79.54 289 VAL A N 1
ATOM 2165 C CA . VAL A 1 282 ? 16.349 -3.214 39.557 1.00 73.46 289 VAL A CA 1
ATOM 2166 C C . VAL A 1 282 ? 15.534 -4.045 38.569 1.00 70.82 289 VAL A C 1
ATOM 2167 O O . VAL A 1 282 ? 14.552 -4.683 38.947 1.00 72.34 289 VAL A O 1
ATOM 2171 N N . LEU A 1 283 ? 15.933 -4.023 37.301 1.00 69.16 290 LEU A N 1
ATOM 2172 C CA . LEU A 1 283 ? 15.215 -4.755 36.263 1.00 65.98 290 LEU A CA 1
ATOM 2173 C C . LEU A 1 283 ? 16.001 -5.970 35.778 1.00 68.49 290 LEU A C 1
ATOM 2174 O O . LEU A 1 283 ? 17.232 -5.958 35.747 1.00 73.10 290 LEU A O 1
ATOM 2179 N N . GLU A 1 284 ? 15.281 -7.020 35.406 1.00 59.83 291 GLU A N 1
ATOM 2180 C CA . GLU A 1 284 ? 15.888 -8.147 34.716 1.00 62.63 291 GLU A CA 1
ATOM 2181 C C . GLU A 1 284 ? 16.169 -7.709 33.282 1.00 57.25 291 GLU A C 1
ATOM 2182 O O . GLU A 1 284 ? 15.355 -7.015 32.674 1.00 60.15 291 GLU A O 1
ATOM 2188 N N . THR A 1 285 ? 17.325 -8.089 32.750 1.00 50.30 292 THR A N 1
ATOM 2189 C CA . THR A 1 285 ? 17.706 -7.689 31.397 1.00 53.34 292 THR A CA 1
ATOM 2190 C C . THR A 1 285 ? 18.033 -8.910 30.551 1.00 54.91 292 THR A C 1
ATOM 2191 O O . THR A 1 285 ? 18.171 -10.014 31.065 1.00 52.77 292 THR A O 1
ATOM 2195 N N . VAL A 1 286 ? 18.148 -8.705 29.246 1.00 55.94 293 VAL A N 1
ATOM 2196 C CA . VAL A 1 286 ? 18.526 -9.774 28.334 1.00 56.74 293 VAL A CA 1
ATOM 2197 C C . VAL A 1 286 ? 19.544 -9.235 27.350 1.00 54.50 293 VAL A C 1
ATOM 2198 O O . VAL A 1 286 ? 19.474 -8.074 26.961 1.00 49.18 293 VAL A O 1
ATOM 2202 N N . LYS A 1 287 ? 20.478 -10.087 26.946 1.00 48.37 294 LYS A N 1
ATOM 2203 C CA . LYS A 1 287 ? 21.479 -9.734 25.949 1.00 51.89 294 LYS A CA 1
ATOM 2204 C C . LYS A 1 287 ? 20.846 -9.646 24.569 1.00 51.85 294 LYS A C 1
ATOM 2205 O O . LYS A 1 287 ? 20.138 -10.562 24.141 1.00 51.57 294 LYS A O 1
ATOM 2211 N N . ILE A 1 288 ? 21.115 -8.559 23.861 1.00 33.49 295 ILE A N 1
ATOM 2212 C CA . ILE A 1 288 ? 20.624 -8.421 22.489 1.00 37.80 295 ILE A CA 1
ATOM 2213 C C . ILE A 1 288 ? 21.764 -8.481 21.480 1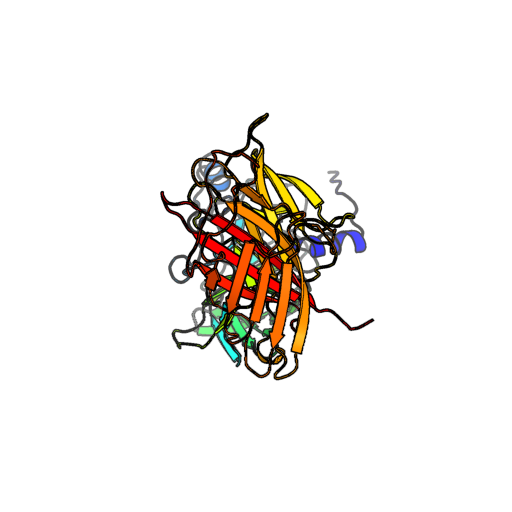.00 37.20 295 ILE A C 1
ATOM 2214 O O . ILE A 1 288 ? 21.550 -8.809 20.315 1.00 39.74 295 ILE A O 1
ATOM 2219 N N . ILE A 1 289 ? 22.974 -8.164 21.934 1.00 39.75 296 ILE A N 1
ATOM 2220 C CA . ILE A 1 289 ? 24.126 -8.025 21.044 1.00 42.15 296 ILE A CA 1
ATOM 2221 C C . ILE A 1 289 ? 25.377 -8.640 21.652 1.00 44.46 296 ILE A C 1
ATOM 2222 O O . ILE A 1 289 ? 25.650 -8.455 22.839 1.00 41.19 296 ILE A O 1
ATOM 2227 N N . ASP A 1 290 ? 26.135 -9.371 20.840 1.00 40.18 297 ASP A N 1
ATOM 2228 C CA . ASP A 1 290 ? 27.523 -9.684 21.171 1.00 37.71 297 ASP A CA 1
ATOM 2229 C C . ASP A 1 290 ? 28.378 -8.914 20.196 1.00 40.08 297 ASP A C 1
ATOM 2230 O O . ASP A 1 290 ? 28.103 -8.913 18.995 1.00 42.01 297 ASP A O 1
ATOM 2235 N N . ALA A 1 291 ? 29.438 -8.297 20.705 1.00 38.23 298 ALA A N 1
ATOM 2236 C CA . ALA A 1 291 ? 30.419 -7.639 19.868 1.00 40.13 298 ALA A CA 1
ATOM 2237 C C . ALA A 1 291 ? 31.680 -7.487 20.700 1.00 48.67 298 ALA A C 1
ATOM 2238 O O . ALA A 1 291 ? 31.751 -6.644 21.588 1.00 50.32 298 ALA A O 1
ATOM 2240 N N . SER A 1 292 ? 32.673 -8.322 20.432 1.00 44.02 299 SER A N 1
ATOM 2241 C CA . SER A 1 292 ? 33.912 -8.239 21.189 1.00 46.13 299 SER A CA 1
ATOM 2242 C C . SER A 1 292 ? 35.085 -8.730 20.368 1.00 45.12 299 SER A C 1
ATOM 2243 O O . SER A 1 292 ? 34.921 -9.293 19.287 1.00 51.01 299 SER A O 1
ATOM 2246 N N . LYS A 1 293 ? 36.278 -8.506 20.888 1.00 47.55 300 LYS A N 1
ATOM 2247 C CA A LYS A 1 293 ? 37.464 -8.991 20.208 0.44 51.26 300 LYS A CA 1
ATOM 2248 C CA B LYS A 1 293 ? 37.503 -8.901 20.209 0.56 52.30 300 LYS A CA 1
ATOM 2249 C C . LYS A 1 293 ? 38.474 -9.535 21.200 1.00 53.88 300 LYS A C 1
ATOM 2250 O O . LYS A 1 293 ? 38.444 -9.220 22.392 1.00 55.12 300 LYS A O 1
ATOM 2261 N N . ILE A 1 294 ? 39.344 -10.398 20.702 1.00 53.45 301 ILE A N 1
ATOM 2262 C CA . ILE A 1 294 ? 40.362 -11.006 21.528 1.00 52.74 301 ILE A CA 1
ATOM 2263 C C . ILE A 1 294 ? 41.693 -10.533 21.002 1.00 54.28 301 ILE A C 1
ATOM 2264 O O . ILE A 1 294 ? 42.007 -10.737 19.832 1.00 60.94 301 ILE A O 1
ATOM 2269 N N . ASP A 1 295 ? 42.465 -9.872 21.854 1.00 55.27 302 ASP A N 1
ATOM 2270 C CA . ASP A 1 295 ? 43.799 -9.443 21.467 1.00 58.32 302 ASP A CA 1
ATOM 2271 C C . ASP A 1 295 ? 44.694 -10.667 21.404 1.00 62.11 302 ASP A C 1
ATOM 2272 O O . ASP A 1 295 ? 44.733 -11.443 22.351 1.00 68.29 302 ASP A O 1
ATOM 2277 N N . LEU A 1 296 ? 45.410 -10.837 20.295 1.00 60.59 303 LEU A N 1
ATOM 2278 C CA . LEU A 1 296 ? 46.182 -12.059 20.065 1.00 61.33 303 LEU A CA 1
ATOM 2279 C C . LEU A 1 296 ? 47.607 -11.974 20.589 1.00 71.38 303 LEU A C 1
ATOM 2280 O O . LEU A 1 296 ? 48.479 -12.742 20.178 1.00 72.60 303 LEU A O 1
ATOM 2285 N N . THR A 1 297 ? 47.841 -11.036 21.496 1.00 73.79 304 THR A N 1
ATOM 2286 C CA . THR A 1 297 ? 49.124 -10.942 22.167 1.00 81.22 304 THR A CA 1
ATOM 2287 C C . THR A 1 297 ? 48.922 -11.170 23.661 1.00 80.61 304 THR A C 1
ATOM 2288 O O . THR A 1 297 ? 49.686 -11.889 24.298 1.00 84.45 304 THR A O 1
ATOM 2292 N N . THR A 1 298 ? 47.872 -10.570 24.212 1.00 77.71 305 THR A N 1
ATOM 2293 C CA . THR A 1 298 ? 47.558 -10.740 25.627 1.00 75.61 305 THR A CA 1
ATOM 2294 C C . THR A 1 298 ? 46.495 -11.806 25.808 1.00 71.10 305 THR A C 1
ATOM 2295 O O . THR A 1 298 ? 46.274 -12.296 26.916 1.00 72.68 305 THR A O 1
ATOM 2299 N N . PHE A 1 299 ? 45.830 -12.143 24.708 1.00 69.32 306 PHE A N 1
ATOM 2300 C CA . PHE A 1 299 ? 44.726 -13.103 24.715 1.00 69.14 306 PHE A CA 1
ATOM 2301 C C . PHE A 1 299 ? 43.618 -12.697 25.675 1.00 70.78 306 PHE A C 1
ATOM 2302 O O . PHE A 1 299 ? 42.933 -13.539 26.254 1.00 67.49 306 PHE A O 1
ATOM 2310 N N . GLU A 1 300 ? 43.454 -11.385 25.815 1.00 71.36 307 GLU A N 1
ATOM 2311 C CA . GLU A 1 300 ? 42.388 -10.790 26.609 1.00 74.10 307 GLU A CA 1
ATOM 2312 C C . GLU A 1 300 ? 41.222 -10.421 25.710 1.00 63.59 307 GLU A C 1
ATOM 2313 O O . GLU A 1 300 ? 41.415 -10.062 24.548 1.00 59.76 307 GLU A O 1
ATOM 2319 N N . SER A 1 301 ? 40.011 -10.507 26.250 1.00 56.61 308 SER A N 1
ATOM 2320 C CA . SER A 1 301 ? 38.815 -10.087 25.531 1.00 57.29 308 SER A CA 1
ATOM 2321 C C . SER A 1 301 ? 38.448 -8.658 25.920 1.00 61.77 308 SER A C 1
ATOM 2322 O O . SER A 1 301 ? 38.599 -8.278 27.080 1.00 64.40 308 SER A O 1
ATOM 2325 N N . SER A 1 302 ? 37.981 -7.872 24.947 1.00 57.33 309 SER A N 1
ATOM 2326 C CA . SER A 1 302 ? 37.442 -6.532 25.202 1.00 57.29 309 SER A CA 1
ATOM 2327 C C . SER A 1 302 ? 36.205 -6.274 24.341 1.00 59.98 309 SER A C 1
ATOM 2328 O O . SER A 1 302 ? 36.085 -6.820 23.238 1.00 56.96 309 SER A O 1
ATOM 2331 N N . GLU A 1 303 ? 35.295 -5.441 24.852 1.00 53.82 310 GLU A N 1
ATOM 2332 C CA . GLU A 1 303 ? 34.011 -5.164 24.205 1.00 51.03 310 GLU A CA 1
ATOM 2333 C C . GLU A 1 303 ? 34.169 -4.183 23.065 1.00 48.77 310 GLU A C 1
ATOM 2334 O O . GLU A 1 303 ? 34.950 -3.244 23.160 1.00 50.69 310 GLU A O 1
ATOM 2340 N N . LEU A 1 304 ? 33.415 -4.388 21.992 1.00 47.92 311 LEU A N 1
ATOM 2341 C CA . LEU A 1 304 ? 33.354 -3.410 20.908 1.00 49.86 311 LEU A CA 1
ATOM 2342 C C . LEU A 1 304 ? 32.039 -2.634 20.937 1.00 52.04 311 LEU A C 1
ATOM 2343 O O . LEU A 1 304 ? 30.998 -3.172 21.315 1.00 47.52 311 LEU A O 1
ATOM 2348 N N . ASN A 1 305 ? 32.072 -1.372 20.528 1.00 45.61 312 ASN A N 1
ATOM 2349 C CA . ASN A 1 305 ? 30.818 -0.663 20.327 1.00 49.47 312 ASN A CA 1
ATOM 2350 C C . ASN A 1 305 ? 30.065 -1.316 19.182 1.00 49.52 312 ASN A C 1
ATOM 2351 O O . ASN A 1 305 ? 30.657 -1.671 18.167 1.00 49.16 312 ASN A O 1
ATOM 2356 N N . ASN A 1 306 ? 28.763 -1.487 19.351 1.00 42.65 313 ASN A N 1
ATOM 2357 C CA . ASN A 1 306 ? 27.921 -1.982 18.271 1.00 43.68 313 ASN A CA 1
ATOM 2358 C C . ASN A 1 306 ? 26.489 -1.506 18.476 1.00 42.33 313 ASN A C 1
ATOM 2359 O O . ASN A 1 306 ? 26.021 -1.397 19.609 1.00 43.89 313 ASN A O 1
ATOM 2364 N N . PHE A 1 307 ? 25.800 -1.188 17.387 1.00 37.08 314 PHE A N 1
ATOM 2365 C CA . PHE A 1 307 ? 24.445 -0.641 17.512 1.00 38.97 314 PHE A CA 1
ATOM 2366 C C . PHE A 1 307 ? 23.347 -1.667 17.241 1.00 38.30 314 PHE A C 1
ATOM 2367 O O . PHE A 1 307 ? 22.168 -1.318 17.194 1.00 38.70 314 PHE A O 1
ATOM 2375 N N . GLY A 1 308 ? 23.733 -2.929 17.059 1.00 39.68 315 GLY A N 1
ATOM 2376 C CA . GLY A 1 308 ? 22.754 -3.984 16.841 1.00 40.20 315 GLY A CA 1
ATOM 2377 C C . GLY A 1 308 ? 22.786 -4.527 15.425 1.00 41.53 315 GLY A C 1
ATOM 2378 O O . GLY A 1 308 ? 21.988 -5.372 15.046 1.00 45.62 315 GLY A O 1
ATOM 2379 N N . ASN A 1 309 ? 23.717 -4.025 14.631 1.00 45.87 316 ASN A N 1
ATOM 2380 C CA . ASN A 1 309 ? 23.934 -4.564 13.299 1.00 36.61 316 ASN A CA 1
ATOM 2381 C C . ASN A 1 309 ? 25.286 -5.304 13.271 1.00 44.70 316 ASN A C 1
ATOM 2382 O O . ASN A 1 309 ? 26.356 -4.687 13.255 1.00 44.34 316 ASN A O 1
ATOM 2387 N N . ALA A 1 310 ? 25.226 -6.633 13.288 1.00 38.22 317 ALA A N 1
ATOM 2388 C CA . ALA A 1 310 ? 26.426 -7.471 13.381 1.00 41.23 317 ALA A CA 1
ATOM 2389 C C . ALA A 1 310 ? 27.316 -7.372 12.146 1.00 47.98 317 ALA A C 1
ATOM 2390 O O . ALA A 1 310 ? 28.495 -7.734 12.187 1.00 49.33 317 ALA A O 1
ATOM 2392 N N . ASN A 1 311 ? 26.742 -6.897 11.045 1.00 41.27 318 ASN A N 1
ATOM 2393 C CA . ASN A 1 311 ? 27.474 -6.759 9.788 1.00 44.57 318 ASN A CA 1
ATOM 2394 C C . ASN A 1 311 ? 28.190 -5.407 9.632 1.00 49.75 318 ASN A C 1
ATOM 2395 O O . ASN A 1 311 ? 28.769 -5.105 8.585 1.00 54.28 318 ASN A O 1
ATOM 2400 N N . VAL A 1 312 ? 28.146 -4.601 10.688 1.00 49.07 319 VAL A N 1
ATOM 2401 C CA . VAL A 1 312 ? 28.881 -3.344 10.728 1.00 49.96 319 VAL A CA 1
ATOM 2402 C C . VAL A 1 312 ? 29.853 -3.378 11.893 1.00 49.44 319 VAL A C 1
ATOM 2403 O O . VAL A 1 312 ? 29.463 -3.619 13.038 1.00 51.52 319 VAL A O 1
ATOM 2407 N N . LEU A 1 313 ? 31.124 -3.143 11.602 1.00 48.00 320 LEU A N 1
ATOM 2408 C CA . LEU A 1 313 ? 32.137 -3.121 12.643 1.00 51.19 320 LEU A CA 1
ATOM 2409 C C . LEU A 1 313 ? 32.431 -1.672 13.005 1.00 54.13 320 LEU A C 1
ATOM 2410 O O . LEU A 1 313 ? 32.763 -0.869 12.138 1.00 57.83 320 LEU A O 1
ATOM 2415 N N . ILE A 1 314 ? 32.288 -1.337 14.281 1.00 49.63 321 ILE A N 1
ATOM 2416 C CA . ILE A 1 314 ? 32.521 0.026 14.735 1.00 51.41 321 ILE A CA 1
ATOM 2417 C C . ILE A 1 314 ? 33.898 0.156 15.394 1.00 56.55 321 ILE A C 1
ATOM 2418 O O . ILE A 1 314 ? 34.158 -0.447 16.433 1.00 51.59 321 ILE A O 1
ATOM 2423 N N . ILE A 1 315 ? 34.776 0.944 14.780 1.00 57.42 322 ILE A N 1
ATOM 2424 C CA . ILE A 1 315 ? 36.100 1.206 15.335 1.00 55.76 322 ILE A CA 1
ATOM 2425 C C . ILE A 1 315 ? 36.310 2.718 15.470 1.00 57.48 322 ILE A C 1
ATOM 2426 O O . ILE A 1 315 ? 36.203 3.460 14.488 1.00 59.31 322 ILE A O 1
ATOM 2431 N N . ASP A 1 316 ? 36.611 3.174 16.683 1.00 54.46 323 ASP A N 1
ATOM 2432 C CA . ASP A 1 316 ? 36.760 4.608 16.943 1.00 58.19 323 ASP A CA 1
ATOM 2433 C C . ASP A 1 316 ? 35.517 5.375 16.516 1.00 58.00 323 ASP A C 1
ATOM 2434 O O . ASP A 1 316 ? 35.613 6.426 15.868 1.00 54.67 323 ASP A O 1
ATOM 2439 N N . GLY A 1 317 ? 34.349 4.848 16.874 1.00 56.43 324 GLY A N 1
ATOM 2440 C CA . GLY A 1 317 ? 33.094 5.509 16.554 1.00 54.95 324 GLY A CA 1
ATOM 2441 C C . GLY A 1 317 ? 32.821 5.556 15.062 1.00 53.26 324 GLY A C 1
ATOM 2442 O O . GLY A 1 317 ? 31.880 6.201 14.620 1.00 55.08 324 GLY A O 1
ATOM 2443 N N . GLN A 1 318 ? 33.638 4.859 14.279 1.00 52.64 325 GLN A N 1
ATOM 2444 C CA . GLN A 1 318 ? 33.466 4.867 12.834 1.00 54.01 325 GLN A CA 1
ATOM 2445 C C . GLN A 1 318 ? 33.205 3.472 12.283 1.00 56.18 325 GLN A C 1
ATOM 2446 O O . GLN A 1 318 ? 33.602 2.473 12.880 1.00 56.63 325 GLN A O 1
ATOM 2452 N N . LYS A 1 319 ? 32.541 3.405 11.137 1.00 60.84 326 LYS A N 1
ATOM 2453 C CA . LYS A 1 319 ? 31.971 2.138 10.703 1.00 65.50 326 LYS A CA 1
ATOM 2454 C C . LYS A 1 319 ? 32.701 1.452 9.549 1.00 67.44 326 LYS A C 1
ATOM 2455 O O . LYS A 1 319 ? 33.265 2.097 8.667 1.00 67.75 326 LYS A O 1
ATOM 2461 N N . ILE A 1 320 ? 32.691 0.124 9.591 1.00 53.67 327 ILE A N 1
ATOM 2462 C CA . ILE A 1 320 ? 33.274 -0.698 8.549 1.00 52.85 327 ILE A CA 1
ATOM 2463 C C . ILE A 1 320 ? 32.226 -1.717 8.145 1.00 55.29 327 ILE A C 1
ATOM 2464 O O . ILE A 1 320 ? 31.869 -2.583 8.943 1.00 53.81 327 ILE A O 1
ATOM 2469 N N . ASP A 1 321 ? 31.695 -1.587 6.932 1.00 59.34 328 ASP A N 1
ATOM 2470 C CA A ASP A 1 321 ? 30.764 -2.575 6.408 0.57 65.03 328 ASP A CA 1
ATOM 2471 C CA B ASP A 1 321 ? 30.767 -2.578 6.390 0.43 64.97 328 ASP A CA 1
ATOM 2472 C C . ASP A 1 321 ? 31.492 -3.906 6.220 1.00 60.13 328 ASP A C 1
ATOM 2473 O O . ASP A 1 321 ? 32.536 -3.962 5.578 1.00 59.86 328 ASP A O 1
ATOM 2482 N N . LEU A 1 322 ? 30.941 -4.977 6.787 1.00 59.11 329 LEU A N 1
ATOM 2483 C CA . LEU A 1 322 ? 31.602 -6.287 6.724 1.00 58.70 329 LEU A CA 1
ATOM 2484 C C . LEU A 1 322 ? 31.116 -7.191 5.593 1.00 60.92 329 LEU A C 1
ATOM 2485 O O . LEU A 1 322 ? 31.804 -8.136 5.219 1.00 71.51 329 LEU A O 1
ATOM 2490 N N . ALA A 1 323 ? 29.935 -6.914 5.055 1.00 62.11 330 ALA A N 1
ATOM 2491 C CA . ALA A 1 323 ? 29.394 -7.718 3.960 1.00 68.37 330 ALA A CA 1
ATOM 2492 C C . ALA A 1 323 ? 30.237 -7.604 2.687 1.00 70.25 330 ALA A C 1
ATOM 2493 O O . ALA A 1 323 ? 30.841 -6.569 2.420 1.00 73.30 330 ALA A O 1
ATOM 2495 N N . GLY A 1 324 ? 30.263 -8.676 1.903 1.00 74.43 331 GLY A N 1
ATOM 2496 C CA . GLY A 1 324 ? 31.013 -8.715 0.659 1.00 74.84 331 GLY A CA 1
ATOM 2497 C C . GLY A 1 324 ? 30.540 -9.852 -0.232 1.00 77.19 331 GLY A C 1
ATOM 2498 O O . GLY A 1 324 ? 29.637 -10.600 0.139 1.00 71.16 331 GLY A O 1
ATOM 2499 N N . ALA A 1 325 ? 31.161 -9.989 -1.401 1.00 80.97 332 ALA A N 1
ATOM 2500 C CA . ALA A 1 325 ? 30.686 -10.914 -2.431 1.00 86.10 332 ALA A CA 1
ATOM 2501 C C . ALA A 1 325 ? 31.159 -12.349 -2.216 1.00 89.39 332 ALA A C 1
ATOM 2502 O O . ALA A 1 325 ? 30.548 -13.298 -2.707 1.00 93.17 332 ALA A O 1
ATOM 2504 N N . ASP A 1 326 ? 32.255 -12.499 -1.486 1.00 82.32 333 ASP A N 1
ATOM 2505 C CA . ASP A 1 326 ? 32.860 -13.799 -1.282 1.00 80.23 333 ASP A CA 1
ATOM 2506 C C . ASP A 1 326 ? 32.445 -14.404 0.054 1.00 76.21 333 ASP A C 1
ATOM 2507 O O . ASP A 1 326 ? 31.825 -13.737 0.884 1.00 72.57 333 ASP A O 1
ATOM 2512 N N . PHE A 1 327 ? 32.786 -15.673 0.247 1.00 72.75 334 PHE A N 1
ATOM 2513 C CA . PHE A 1 327 ? 32.456 -16.380 1.479 1.00 71.69 334 PHE A CA 1
ATOM 2514 C C . PHE A 1 327 ? 32.925 -15.566 2.675 1.00 66.31 334 PHE A C 1
ATOM 2515 O O . PHE A 1 327 ? 32.162 -15.330 3.609 1.00 71.19 334 PHE A O 1
ATOM 2523 N N . LYS A 1 328 ? 34.185 -15.142 2.644 1.00 63.28 335 LYS A N 1
ATOM 2524 C CA . LYS A 1 328 ? 34.677 -14.173 3.617 1.00 64.88 335 LYS A CA 1
ATOM 2525 C C . LYS A 1 328 ? 35.350 -13.019 2.884 1.00 72.81 335 LYS A C 1
ATOM 2526 O O . LYS A 1 328 ? 35.893 -13.197 1.790 1.00 72.13 335 LYS A O 1
ATOM 2532 N N . ASN A 1 329 ? 35.310 -11.836 3.487 1.00 73.38 336 ASN A N 1
ATOM 2533 C CA . ASN A 1 329 ? 35.762 -10.629 2.802 1.00 76.86 336 ASN A CA 1
ATOM 2534 C C . ASN A 1 329 ? 36.747 -9.791 3.605 1.00 73.45 336 ASN A C 1
ATOM 2535 O O . ASN A 1 329 ? 36.591 -9.599 4.810 1.00 67.43 336 ASN A O 1
ATOM 2540 N N . ARG A 1 330 ? 37.772 -9.306 2.917 1.00 75.15 337 ARG A N 1
ATOM 2541 C CA . ARG A 1 330 ? 38.764 -8.440 3.527 1.00 74.74 337 ARG A CA 1
ATOM 2542 C C . ARG A 1 330 ? 38.386 -6.980 3.285 1.00 75.83 337 ARG A C 1
ATOM 2543 O O . ARG A 1 330 ? 38.331 -6.521 2.143 1.00 73.68 337 ARG A O 1
ATOM 2551 N N . LYS A 1 331 ? 38.107 -6.260 4.365 1.00 74.57 338 LYS A N 1
ATOM 2552 C CA . LYS A 1 331 ? 37.795 -4.840 4.275 1.00 74.94 338 LYS A CA 1
ATOM 2553 C C . LYS A 1 331 ? 38.982 -4.028 4.764 1.00 79.71 338 LYS A C 1
ATOM 2554 O O . LYS A 1 331 ? 39.610 -4.374 5.765 1.00 78.46 338 LYS A O 1
ATOM 2560 N N . THR A 1 332 ? 39.300 -2.960 4.041 1.00 81.94 339 THR A N 1
ATOM 2561 C CA . THR A 1 332 ? 40.399 -2.085 4.420 1.00 84.16 339 THR A CA 1
ATOM 2562 C C . THR A 1 332 ? 39.904 -0.645 4.471 1.00 88.30 339 THR A C 1
ATOM 2563 O O . THR A 1 332 ? 39.530 -0.066 3.451 1.00 85.99 339 THR A O 1
ATOM 2567 N N . VAL A 1 333 ? 39.886 -0.079 5.672 1.00 86.60 340 VAL A N 1
ATOM 2568 C CA . VAL A 1 333 ? 39.318 1.244 5.887 1.00 76.26 340 VAL A CA 1
ATOM 2569 C C . VAL A 1 333 ? 40.299 2.124 6.651 1.00 85.30 340 VAL A C 1
ATOM 2570 O O . VAL A 1 333 ? 40.963 1.660 7.582 1.00 84.19 340 VAL A O 1
ATOM 2574 N N . ASP A 1 334 ? 40.403 3.388 6.239 1.00 87.12 341 ASP A N 1
ATOM 2575 C CA . ASP A 1 334 ? 41.186 4.373 6.972 1.00 85.64 341 ASP A CA 1
ATOM 2576 C C . ASP A 1 334 ? 40.333 5.004 8.060 1.00 80.29 341 ASP A C 1
ATOM 2577 O O . ASP A 1 334 ? 39.278 5.584 7.783 1.00 79.51 341 ASP A O 1
ATOM 2582 N N . ILE A 1 335 ? 40.798 4.887 9.299 1.00 76.69 342 ILE A N 1
ATOM 2583 C CA . ILE A 1 335 ? 40.098 5.457 10.442 1.00 77.05 342 ILE A CA 1
ATOM 2584 C C . ILE A 1 335 ? 41.072 6.243 11.315 1.00 80.86 342 ILE A C 1
ATOM 2585 O O . ILE A 1 335 ? 41.925 5.662 11.992 1.00 79.03 342 ILE A O 1
ATOM 2590 N N . ASN A 1 336 ? 40.945 7.568 11.273 1.00 85.28 343 ASN A N 1
ATOM 2591 C CA . ASN A 1 336 ? 41.840 8.463 12.000 1.00 89.50 343 ASN A CA 1
ATOM 2592 C C . ASN A 1 336 ? 43.305 8.236 11.653 1.00 91.01 343 ASN A C 1
ATOM 2593 O O . ASN A 1 336 ? 44.154 8.151 12.538 1.00 96.95 343 ASN A O 1
ATOM 2598 N N . GLY A 1 337 ? 43.598 8.135 10.362 1.00 86.53 344 GLY A N 1
ATOM 2599 C CA . GLY A 1 337 ? 44.965 7.937 9.919 1.00 85.21 344 GLY A CA 1
ATOM 2600 C C . GLY A 1 337 ? 45.516 6.570 10.266 1.00 92.90 344 GLY A C 1
ATOM 2601 O O . GLY A 1 337 ? 46.713 6.332 10.117 1.00 98.62 344 GLY A O 1
ATOM 2602 N N . LYS A 1 338 ? 44.644 5.677 10.738 1.00 92.29 345 LYS A N 1
ATOM 2603 C CA . LYS A 1 338 ? 45.015 4.284 11.001 1.00 97.99 345 LYS A CA 1
ATOM 2604 C C . LYS A 1 338 ? 44.381 3.360 9.966 1.00 88.64 345 LYS A C 1
ATOM 2605 O O . LYS A 1 338 ? 43.172 3.405 9.739 1.00 82.24 345 LYS A O 1
ATOM 2611 N N . THR A 1 339 ? 45.199 2.525 9.338 1.00 87.05 346 THR A N 1
ATOM 2612 C CA . THR A 1 339 ? 44.699 1.610 8.321 1.00 85.30 346 THR A CA 1
ATOM 2613 C C . THR A 1 339 ? 44.257 0.289 8.939 1.00 87.33 346 THR A C 1
ATOM 2614 O O . THR A 1 339 ? 45.074 -0.597 9.210 1.00 83.50 346 THR A O 1
ATOM 2618 N N . MET A 1 340 ? 42.953 0.164 9.161 1.00 82.02 347 MET A N 1
ATOM 2619 C CA . MET A 1 340 ? 42.404 -1.038 9.762 1.00 76.70 347 MET A CA 1
ATOM 2620 C C . MET A 1 340 ? 42.077 -2.086 8.699 1.00 77.28 347 MET A C 1
ATOM 2621 O O . MET A 1 340 ? 41.555 -1.759 7.631 1.00 79.65 347 MET A O 1
ATOM 2626 N N . VAL A 1 341 ? 42.405 -3.342 8.987 1.00 69.32 348 VAL A N 1
ATOM 2627 C CA . VAL A 1 341 ? 42.049 -4.438 8.096 1.00 74.44 348 VAL A CA 1
ATOM 2628 C C . VAL A 1 341 ? 41.230 -5.492 8.826 1.00 67.12 348 VAL A C 1
ATOM 2629 O O . VAL A 1 341 ? 41.644 -5.999 9.869 1.00 65.68 348 VAL A O 1
ATOM 2633 N N . ALA A 1 342 ? 40.064 -5.810 8.273 1.00 60.07 349 ALA A N 1
ATOM 2634 C CA . ALA A 1 342 ? 39.195 -6.841 8.835 1.00 60.99 349 ALA A CA 1
ATOM 2635 C C . ALA A 1 342 ? 38.936 -7.954 7.827 1.00 66.28 349 ALA A C 1
ATOM 2636 O O . ALA A 1 342 ? 38.637 -7.689 6.661 1.00 69.46 349 ALA A O 1
ATOM 2638 N N . ILE A 1 343 ? 39.066 -9.199 8.274 1.00 57.80 350 ILE A N 1
ATOM 2639 C CA . ILE A 1 343 ? 38.680 -10.335 7.450 1.00 63.10 350 ILE A CA 1
ATOM 2640 C C . ILE A 1 343 ? 37.449 -10.960 8.083 1.00 61.88 350 ILE A C 1
ATOM 2641 O O . ILE A 1 343 ? 37.529 -11.593 9.139 1.00 60.14 350 ILE A O 1
ATOM 2646 N N . ALA A 1 344 ? 36.308 -10.775 7.432 1.00 55.56 351 ALA A N 1
ATOM 2647 C CA . ALA A 1 344 ? 35.032 -11.082 8.058 1.00 56.23 351 ALA A CA 1
ATOM 2648 C C . ALA A 1 344 ? 34.303 -12.229 7.380 1.00 54.67 351 ALA A C 1
ATOM 2649 O O . ALA A 1 344 ? 34.110 -12.226 6.165 1.00 58.69 351 ALA A O 1
ATOM 2651 N N . CYS A 1 345 ? 33.878 -13.195 8.189 1.00 56.36 352 CYS A N 1
ATOM 2652 C CA . CYS A 1 345 ? 33.178 -14.380 7.719 1.00 53.62 352 CYS A CA 1
ATOM 2653 C C . CYS A 1 345 ? 31.815 -14.394 8.416 1.00 54.47 352 CYS A C 1
ATOM 2654 O O . CYS A 1 345 ? 31.715 -13.898 9.544 1.00 51.05 352 CYS A O 1
ATOM 2657 N N . CYS A 1 346 ? 30.760 -14.926 7.786 1.00 51.45 353 CYS A N 1
ATOM 2658 C CA . CYS A 1 346 ? 30.753 -15.459 6.422 1.00 60.46 353 CYS A CA 1
ATOM 2659 C C . CYS A 1 346 ? 29.495 -14.988 5.698 1.00 61.78 353 CYS A C 1
ATOM 2660 O O . CYS A 1 346 ? 28.555 -14.496 6.322 1.00 56.89 353 CYS A O 1
ATOM 2663 N N . SER A 1 347 ? 29.461 -15.167 4.384 1.00 66.36 354 SER A N 1
ATOM 2664 C CA . SER A 1 347 ? 28.341 -14.671 3.590 1.00 66.17 354 SER A CA 1
ATOM 2665 C C . SER A 1 347 ? 27.043 -15.456 3.810 1.00 69.55 354 SER A C 1
ATOM 2666 O O . SER A 1 347 ? 25.961 -14.970 3.484 1.00 65.33 354 SER A O 1
ATOM 2669 N N . ASN A 1 348 ? 27.141 -16.663 4.365 1.00 63.80 355 ASN A N 1
ATOM 2670 C CA . ASN A 1 348 ? 25.935 -17.439 4.653 1.00 61.76 355 ASN A CA 1
ATOM 2671 C C . ASN A 1 348 ? 25.399 -17.167 6.054 1.00 59.26 355 ASN A C 1
ATOM 2672 O O . ASN A 1 348 ? 24.357 -17.694 6.449 1.00 55.23 355 ASN A O 1
ATOM 2677 N N . LEU A 1 349 ? 26.118 -16.337 6.802 1.00 50.16 356 LEU A N 1
ATOM 2678 C CA . LEU A 1 349 ? 25.666 -15.935 8.128 1.00 50.69 356 LEU A CA 1
ATOM 2679 C C . LEU A 1 349 ? 25.037 -14.548 8.044 1.00 53.34 356 LEU A C 1
ATOM 2680 O O . LEU A 1 349 ? 25.697 -13.574 7.671 1.00 52.05 356 LEU A O 1
ATOM 2685 N N . GLU A 1 350 ? 23.752 -14.466 8.373 1.00 46.73 357 GLU A N 1
ATOM 2686 C CA . GLU A 1 350 ? 23.005 -13.231 8.184 1.00 52.24 357 GLU A CA 1
ATOM 2687 C C . GLU A 1 350 ? 22.992 -12.355 9.425 1.00 54.96 357 GLU A C 1
ATOM 2688 O O . GLU A 1 350 ? 22.812 -11.150 9.320 1.00 56.47 357 GLU A O 1
ATOM 2694 N N . TYR A 1 351 ? 23.187 -12.957 10.593 1.00 44.83 358 TYR A N 1
ATOM 2695 C CA . TYR A 1 351 ? 22.952 -12.256 11.851 1.00 41.45 358 TYR A CA 1
ATOM 2696 C C . TYR A 1 351 ? 24.175 -12.198 12.746 1.00 37.87 358 TYR A C 1
ATOM 2697 O O . TYR A 1 351 ? 24.084 -11.832 13.918 1.00 37.79 358 TYR A O 1
ATOM 2706 N N . MET A 1 352 ? 25.322 -12.560 12.185 1.00 35.67 359 MET A N 1
ATOM 2707 C CA . MET A 1 352 ? 26.574 -12.572 12.933 1.00 42.83 359 MET A CA 1
ATOM 2708 C C . MET A 1 352 ? 27.746 -12.498 11.971 1.00 44.35 359 MET A C 1
ATOM 2709 O O . MET A 1 352 ? 27.619 -12.840 10.795 1.00 43.14 359 MET A O 1
ATOM 2714 N N . LYS A 1 353 ? 28.882 -12.037 12.479 1.00 43.56 360 LYS A N 1
ATOM 2715 C CA . LYS A 1 353 ? 30.127 -12.068 11.732 1.00 45.22 360 LYS A CA 1
ATOM 2716 C C . LYS A 1 353 ? 31.262 -12.303 12.703 1.00 47.02 360 LYS A C 1
ATOM 2717 O O . LYS A 1 353 ? 31.200 -11.873 13.859 1.00 44.55 360 LYS A O 1
ATOM 2723 N N . PHE A 1 354 ? 32.306 -12.971 12.229 1.00 43.77 361 PHE A N 1
ATOM 2724 C CA . PHE A 1 354 ? 33.520 -13.131 13.010 1.00 48.94 361 PHE A CA 1
ATOM 2725 C C . PHE A 1 354 ? 34.732 -13.053 12.095 1.00 57.13 361 PHE A C 1
ATOM 2726 O O . PHE A 1 354 ? 34.597 -13.082 10.869 1.00 57.81 361 PHE A O 1
ATOM 2734 N N . GLY A 1 355 ? 35.917 -12.947 12.684 1.00 49.97 362 GLY A N 1
ATOM 2735 C CA . GLY A 1 355 ? 37.127 -12.948 11.886 1.00 49.64 362 GLY A CA 1
ATOM 2736 C C . GLY A 1 355 ? 38.324 -12.250 12.499 1.00 55.26 362 GLY A C 1
ATOM 2737 O O . GLY A 1 355 ? 38.453 -12.132 13.719 1.00 55.68 362 GLY A O 1
ATOM 2738 N N . GLN A 1 356 ? 39.213 -11.788 11.631 1.00 55.28 363 GLN A N 1
ATOM 2739 C CA . GLN A 1 356 ? 40.460 -11.185 12.066 1.00 55.12 363 GLN A CA 1
ATOM 2740 C C . GLN A 1 356 ? 40.388 -9.687 11.896 1.00 61.73 363 GLN A C 1
ATOM 2741 O O . GLN A 1 356 ? 39.683 -9.182 11.022 1.00 64.98 363 GLN A O 1
ATOM 2747 N N . LEU A 1 357 ? 41.134 -8.986 12.740 1.00 59.10 364 LEU A N 1
ATOM 2748 C CA . LEU A 1 357 ? 41.201 -7.542 12.705 1.00 57.62 364 LEU A CA 1
ATOM 2749 C C . LEU A 1 357 ? 42.590 -7.118 13.162 1.00 63.12 364 LEU A C 1
ATOM 2750 O O . LEU A 1 357 ? 43.108 -7.642 14.144 1.00 60.46 364 LEU A O 1
ATOM 2755 N N . TRP A 1 358 ? 43.191 -6.170 12.453 1.00 60.19 365 TRP A N 1
ATOM 2756 C CA . TRP A 1 358 ? 44.514 -5.681 12.821 1.00 64.03 365 TRP A CA 1
ATOM 2757 C C . TRP A 1 358 ? 44.773 -4.313 12.195 1.00 75.40 365 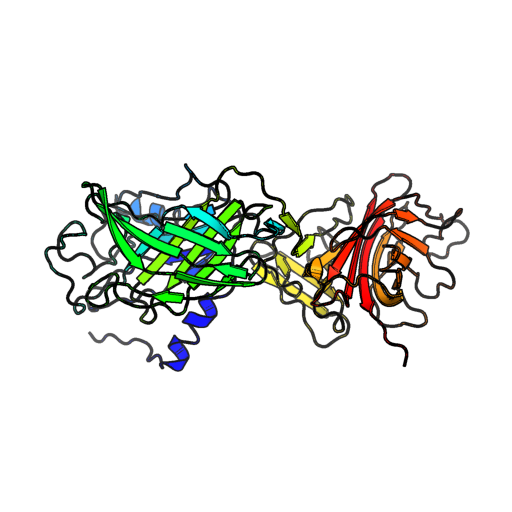TRP A C 1
ATOM 2758 O O . TRP A 1 358 ? 44.021 -3.865 11.324 1.00 67.01 365 TRP A O 1
ATOM 2769 N N . GLN A 1 359 ? 45.833 -3.651 12.647 1.00 79.60 366 GLN A N 1
ATOM 2770 C CA . GLN A 1 359 ? 46.239 -2.377 12.059 1.00 83.09 366 GLN A CA 1
ATOM 2771 C C . GLN A 1 359 ? 47.394 -2.602 11.086 1.00 91.01 366 GLN A C 1
ATOM 2772 O O . GLN A 1 359 ? 48.397 -3.247 11.420 1.00 91.71 366 GLN A O 1
ATOM 2778 N N . LYS A 1 360 ? 47.240 -2.090 9.872 1.00 86.09 367 LYS A N 1
ATOM 2779 C CA . LYS A 1 360 ? 48.266 -2.261 8.861 1.00 97.20 367 LYS A CA 1
ATOM 2780 C C . LYS A 1 360 ? 49.377 -1.249 9.111 1.00 106.45 367 LYS A C 1
ATOM 2781 O O . LYS A 1 360 ? 49.176 -0.043 8.959 1.00 100.90 367 LYS A O 1
ATOM 2787 N N . GLU A 1 361 ? 50.541 -1.748 9.516 1.00 115.78 368 GLU A N 1
ATOM 2788 C CA . GLU A 1 361 ? 51.665 -0.892 9.884 1.00 135.60 368 GLU A CA 1
ATOM 2789 C C . GLU A 1 361 ? 52.697 -0.860 8.760 1.00 144.07 368 GLU A C 1
ATOM 2790 O O . GLU A 1 361 ? 53.891 -1.055 8.992 1.00 146.82 368 GLU A O 1
ATOM 2796 N N . GLY A 1 362 ? 52.228 -0.612 7.541 1.00 144.85 369 GLY A N 1
ATOM 2797 C CA . GLY A 1 362 ? 53.082 -0.677 6.370 1.00 147.98 369 GLY A CA 1
ATOM 2798 C C . GLY A 1 362 ? 53.286 -2.116 5.933 1.00 151.02 369 GLY A C 1
ATOM 2799 O O . GLY A 1 362 ? 52.450 -2.689 5.235 1.00 148.54 369 GLY A O 1
ATOM 2800 N N . GLU A 1 363 ? 54.402 -2.704 6.352 1.00 154.06 370 GLU A N 1
ATOM 2801 C CA . GLU A 1 363 ? 54.695 -4.095 6.037 1.00 154.30 370 GLU A CA 1
ATOM 2802 C C . GLU A 1 363 ? 54.288 -5.006 7.185 1.00 144.74 370 GLU A C 1
ATOM 2803 O O . GLU A 1 363 ? 53.893 -6.151 6.970 1.00 142.53 370 GLU A O 1
ATOM 2809 N N . GLN A 1 364 ? 54.394 -4.496 8.408 1.00 136.48 371 GLN A N 1
ATOM 2810 C CA A GLN A 1 364 ? 54.009 -5.259 9.589 0.50 129.78 371 GLN A CA 1
ATOM 2811 C CA B GLN A 1 364 ? 54.007 -5.268 9.583 0.50 129.76 371 GLN A CA 1
ATOM 2812 C C . GLN A 1 364 ? 52.538 -5.043 9.926 1.00 120.52 371 GLN A C 1
ATOM 2813 O O . GLN A 1 364 ? 51.809 -4.385 9.184 1.00 114.73 371 GLN A O 1
ATOM 2824 N N . THR A 1 365 ? 52.109 -5.604 11.050 1.00 113.59 372 THR A N 1
ATOM 2825 C CA . THR A 1 365 ? 50.741 -5.445 11.520 1.00 104.66 372 THR A CA 1
ATOM 2826 C C . THR A 1 365 ? 50.750 -5.352 13.041 1.00 102.75 372 THR A C 1
ATOM 2827 O O . THR A 1 365 ? 51.519 -6.046 13.704 1.00 108.42 372 THR A O 1
ATOM 2831 N N . LYS A 1 366 ? 49.911 -4.485 13.594 1.00 100.80 373 LYS A N 1
ATOM 2832 C CA . LYS A 1 366 ? 49.846 -4.339 15.044 1.00 99.24 373 LYS A CA 1
ATOM 2833 C C . LYS A 1 366 ? 48.443 -4.590 15.591 1.00 88.33 373 LYS A C 1
ATOM 2834 O O . LYS A 1 366 ? 47.462 -4.598 14.844 1.00 78.71 373 LYS A O 1
ATOM 2840 N N . ASP A 1 367 ? 48.370 -4.804 16.901 1.00 87.20 374 ASP A N 1
ATOM 2841 C CA . ASP A 1 367 ? 47.109 -5.066 17.589 1.00 85.42 374 ASP A CA 1
ATOM 2842 C C . ASP A 1 367 ? 46.273 -6.158 16.920 1.00 77.60 374 ASP A C 1
ATOM 2843 O O . ASP A 1 367 ? 45.050 -6.038 16.818 1.00 67.47 374 ASP A O 1
ATOM 2848 N N . ASN A 1 368 ? 46.932 -7.223 16.469 1.00 73.02 375 ASN A N 1
ATOM 2849 C CA . ASN A 1 368 ? 46.204 -8.343 15.888 1.00 77.45 375 ASN A CA 1
ATOM 2850 C C . ASN A 1 368 ? 45.154 -8.865 16.857 1.00 72.73 375 ASN A C 1
ATOM 2851 O O . ASN A 1 368 ? 45.428 -9.068 18.041 1.00 72.59 375 ASN A O 1
ATOM 2856 N N . SER A 1 369 ? 43.950 -9.078 16.343 1.00 65.68 376 SER A N 1
ATOM 2857 C CA A SER A 1 369 ? 42.847 -9.541 17.169 0.61 59.68 376 SER A CA 1
ATOM 2858 C CA B SER A 1 369 ? 42.833 -9.520 17.163 0.39 60.84 376 SER A CA 1
ATOM 2859 C C . SER A 1 369 ? 41.911 -10.451 16.384 1.00 55.56 376 SER A C 1
ATOM 2860 O O . SER A 1 369 ? 41.972 -10.521 15.156 1.00 60.49 376 SER A O 1
ATOM 2865 N N . LEU A 1 370 ? 41.058 -11.163 17.107 1.00 50.16 377 LEU A N 1
ATOM 2866 C CA . LEU A 1 370 ? 39.946 -11.871 16.500 1.00 51.96 377 LEU A CA 1
ATOM 2867 C C . LEU A 1 370 ? 38.708 -11.143 16.995 1.00 53.55 377 LEU A C 1
ATOM 2868 O O . LEU A 1 370 ? 38.719 -10.614 18.103 1.00 60.51 377 LEU A O 1
ATOM 2873 N N . PHE A 1 371 ? 37.653 -11.089 16.188 1.00 48.92 378 PHE A N 1
ATOM 2874 C CA . PHE A 1 371 ? 36.408 -10.468 16.635 1.00 51.42 378 PHE A CA 1
ATOM 2875 C C . PHE A 1 371 ? 35.213 -11.379 16.379 1.00 51.57 378 PHE A C 1
ATOM 2876 O O . PHE A 1 371 ? 35.271 -12.294 15.552 1.00 51.12 378 PHE A O 1
ATOM 2884 N N . LEU A 1 372 ? 34.134 -11.121 17.107 1.00 42.82 379 LEU A N 1
ATOM 2885 C CA . LEU A 1 372 ? 32.872 -11.810 16.889 1.00 43.35 379 LEU A CA 1
ATOM 2886 C C . LEU A 1 372 ? 31.733 -10.866 17.223 1.00 39.76 379 LEU A C 1
ATOM 2887 O O . LEU A 1 372 ? 31.758 -10.214 18.270 1.00 45.88 379 LEU A O 1
ATOM 2892 N N . GLN A 1 373 ? 30.736 -10.796 16.341 1.00 38.79 380 GLN A N 1
ATOM 2893 C CA . GLN A 1 373 ? 29.530 -9.992 16.588 1.00 40.48 380 GLN A CA 1
ATOM 2894 C C . GLN A 1 373 ? 28.311 -10.781 16.164 1.00 45.96 380 GLN A C 1
ATOM 2895 O O . GLN A 1 373 ? 28.361 -11.528 15.197 1.00 45.09 380 GLN A O 1
ATOM 2901 N N . GLY A 1 374 ? 27.205 -10.589 16.868 1.00 41.94 381 GLY A N 1
ATOM 2902 C CA . GLY A 1 374 ? 25.976 -11.264 16.514 1.00 44.56 381 GLY A CA 1
ATOM 2903 C C . GLY A 1 374 ? 24.789 -10.530 17.086 1.00 42.95 381 GLY A C 1
ATOM 2904 O O . GLY A 1 374 ? 24.914 -9.785 18.058 1.00 41.20 381 GLY A O 1
ATOM 2905 N N . GLU A 1 375 ? 23.632 -10.743 16.474 1.00 38.71 382 GLU A N 1
ATOM 2906 C CA . GLU A 1 375 ? 22.384 -10.186 16.974 1.00 43.15 382 GLU A CA 1
ATOM 2907 C C . GLU A 1 375 ? 21.599 -11.314 17.634 1.00 38.51 382 GLU A C 1
ATOM 2908 O O . GLU A 1 375 ? 21.061 -12.175 16.951 1.00 39.30 382 GLU A O 1
ATOM 2914 N N . ARG A 1 376 ? 21.561 -11.312 18.964 1.00 38.20 383 ARG A N 1
ATOM 2915 C CA . ARG A 1 376 ? 20.971 -12.402 19.726 1.00 41.37 383 ARG A CA 1
ATOM 2916 C C . ARG A 1 376 ? 19.515 -12.647 19.371 1.00 51.80 383 ARG A C 1
ATOM 2917 O O . ARG A 1 376 ? 18.745 -11.709 19.150 1.00 46.41 383 ARG A O 1
ATOM 2925 N N . THR A 1 377 ? 19.158 -13.927 19.306 1.00 42.69 384 THR A N 1
ATOM 2926 C CA . THR A 1 377 ? 17.772 -14.358 19.199 1.00 41.21 384 THR A CA 1
ATOM 2927 C C . THR A 1 377 ? 17.049 -13.922 20.466 1.00 44.23 384 THR A C 1
ATOM 2928 O O . THR A 1 377 ? 17.634 -13.922 21.557 1.00 43.30 384 THR A O 1
ATOM 2932 N N . ALA A 1 378 ? 15.787 -13.533 20.323 1.00 43.30 385 ALA A N 1
ATOM 2933 C CA . ALA A 1 378 ? 14.942 -13.270 21.476 1.00 43.25 385 ALA A CA 1
ATOM 2934 C C . ALA A 1 378 ? 14.838 -14.547 22.290 1.00 48.51 385 ALA A C 1
ATOM 2935 O O . ALA A 1 378 ? 14.750 -15.640 21.725 1.00 49.78 385 ALA A O 1
ATOM 2937 N N . THR A 1 379 ? 14.844 -14.413 23.612 1.00 46.85 386 THR A N 1
ATOM 2938 C CA . THR A 1 379 ? 14.788 -15.565 24.503 1.00 51.90 386 THR A CA 1
ATOM 2939 C C . THR A 1 379 ? 13.567 -16.448 24.254 1.00 56.31 386 THR A C 1
ATOM 2940 O O . THR A 1 379 ? 13.651 -17.676 24.324 1.00 52.10 386 THR A O 1
ATOM 2944 N N . ASP A 1 380 ? 12.431 -15.828 23.957 1.00 50.35 387 ASP A N 1
ATOM 2945 C CA . ASP A 1 380 ? 11.214 -16.594 23.740 1.00 50.80 387 ASP A CA 1
ATOM 2946 C C . ASP A 1 380 ? 11.153 -17.221 22.340 1.00 60.17 387 ASP A C 1
ATOM 2947 O O . ASP A 1 380 ? 10.181 -17.894 22.002 1.00 67.74 387 ASP A O 1
ATOM 2952 N N . LYS A 1 381 ? 12.192 -17.015 21.531 1.00 48.89 388 LYS A N 1
ATOM 2953 C CA . LYS A 1 381 ? 12.254 -17.664 20.220 1.00 48.70 388 LYS A CA 1
ATOM 2954 C C . LYS A 1 381 ? 13.327 -18.762 20.147 1.00 49.73 388 LYS A C 1
ATOM 2955 O O . LYS A 1 381 ? 13.545 -19.359 19.092 1.00 51.44 388 LYS A O 1
ATOM 2961 N N . ILE A 1 382 ? 14.008 -19.010 21.257 1.00 44.11 389 ILE A N 1
ATOM 2962 C CA . ILE A 1 382 ? 14.925 -20.145 21.335 1.00 50.27 389 ILE A CA 1
ATOM 2963 C C . ILE A 1 382 ? 14.079 -21.413 21.341 1.00 58.47 389 ILE A C 1
ATOM 2964 O O . ILE A 1 382 ? 13.227 -21.581 22.213 1.00 59.70 389 ILE A O 1
ATOM 2969 N N . PRO A 1 383 ? 14.289 -22.304 20.356 1.00 64.45 390 PRO A N 1
ATOM 2970 C CA . PRO A 1 383 ? 13.485 -23.535 20.307 1.00 65.57 390 PRO A CA 1
ATOM 2971 C C . PRO A 1 383 ? 13.534 -24.296 21.634 1.00 62.62 390 PRO A C 1
ATOM 2972 O O . PRO A 1 383 ? 14.578 -24.325 22.292 1.00 58.36 390 PRO A O 1
ATOM 2976 N N . VAL A 1 384 ? 12.412 -24.894 22.024 1.00 66.99 391 VAL A N 1
ATOM 2977 C CA . VAL A 1 384 ? 12.305 -25.553 23.326 1.00 67.94 391 VAL A CA 1
ATOM 2978 C C . VAL A 1 384 ? 12.659 -27.030 23.244 1.00 66.74 391 VAL A C 1
ATOM 2979 O O . VAL A 1 384 ? 12.921 -27.673 24.262 1.00 69.08 391 VAL A O 1
ATOM 2983 N N . GLY A 1 385 ? 12.648 -27.565 22.029 1.00 60.53 392 GLY A N 1
ATOM 2984 C CA . GLY A 1 385 ? 13.030 -28.946 21.797 1.00 57.67 392 GLY A CA 1
ATOM 2985 C C . GLY A 1 385 ? 13.606 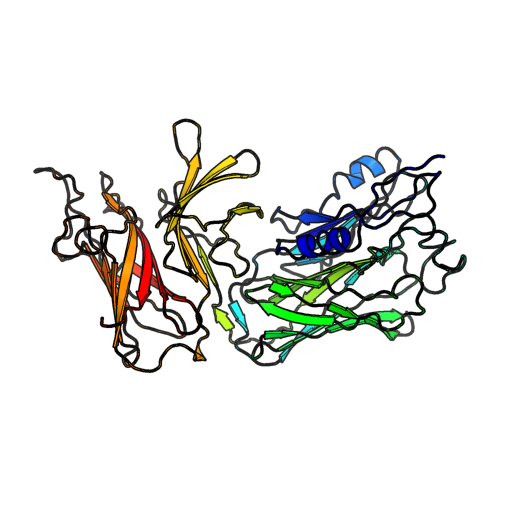-29.132 20.406 1.00 63.77 392 GLY A C 1
ATOM 2986 O O . GLY A 1 385 ? 13.591 -28.206 19.587 1.00 58.23 392 GLY A O 1
ATOM 2987 N N . GLY A 1 386 ? 14.115 -30.329 20.135 1.00 67.29 393 GLY A N 1
ATOM 2988 C CA . GLY A 1 386 ? 14.646 -30.645 18.824 1.00 70.42 393 GLY A CA 1
ATOM 2989 C C . GLY A 1 386 ? 16.159 -30.702 18.795 1.00 67.10 393 GLY A C 1
ATOM 2990 O O . GLY A 1 386 ? 16.834 -30.000 19.542 1.00 59.26 393 GLY A O 1
ATOM 2991 N N . ASN A 1 387 ? 16.683 -31.550 17.920 1.00 67.91 394 ASN A N 1
ATOM 2992 C CA . ASN A 1 387 ? 18.117 -31.736 17.764 1.00 62.75 394 ASN A CA 1
ATOM 2993 C C . ASN A 1 387 ? 18.523 -31.290 16.377 1.00 58.79 394 ASN A C 1
ATOM 2994 O O . ASN A 1 387 ? 17.959 -31.746 15.384 1.00 71.37 394 ASN A O 1
ATOM 2999 N N . TYR A 1 388 ? 19.502 -30.399 16.308 1.00 52.86 395 TYR A N 1
ATOM 3000 C CA . TYR A 1 388 ? 19.881 -29.803 15.038 1.00 51.38 395 TYR A CA 1
ATOM 3001 C C . TYR A 1 388 ? 21.380 -29.815 14.869 1.00 55.61 395 TYR A C 1
ATOM 3002 O O . TYR A 1 388 ? 22.127 -29.638 15.831 1.00 52.04 395 TYR A O 1
ATOM 3011 N N . LYS A 1 389 ? 21.806 -30.028 13.631 1.00 59.07 396 LYS A N 1
ATOM 3012 C CA . LYS A 1 389 ? 23.194 -29.858 13.244 1.00 59.23 396 LYS A CA 1
ATOM 3013 C C . LYS A 1 389 ? 23.433 -28.403 12.815 1.00 59.37 396 LYS A C 1
ATOM 3014 O O . LYS A 1 389 ? 22.604 -27.821 12.111 1.00 55.87 396 LYS A O 1
ATOM 3020 N N . TYR A 1 390 ? 24.542 -27.816 13.271 1.00 56.14 397 TYR A N 1
ATOM 3021 C CA . TYR A 1 390 ? 25.031 -26.535 12.762 1.00 54.96 397 TYR A CA 1
ATOM 3022 C C . TYR A 1 390 ? 26.424 -26.747 12.190 1.00 56.83 397 TYR A C 1
ATOM 3023 O O . TYR A 1 390 ? 27.243 -27.451 12.781 1.00 56.41 397 TYR A O 1
ATOM 3032 N N . VAL A 1 391 ? 26.691 -26.110 11.054 1.00 51.25 398 VAL A N 1
ATOM 3033 C CA . VAL A 1 391 ? 27.963 -26.247 10.363 1.00 53.29 398 VAL A CA 1
ATOM 3034 C C . VAL A 1 391 ? 28.475 -24.882 9.939 1.00 54.87 398 VAL A C 1
ATOM 3035 O O . VAL A 1 391 ? 27.720 -24.061 9.416 1.00 54.25 398 VAL A O 1
ATOM 3039 N N . GLY A 1 392 ? 29.765 -24.652 10.157 1.00 56.97 399 GLY A N 1
ATOM 3040 C CA . GLY A 1 392 ? 30.380 -23.368 9.871 1.00 49.54 399 GLY A CA 1
ATOM 3041 C C . GLY A 1 392 ? 31.884 -23.533 9.903 1.00 55.48 399 GLY A C 1
ATOM 3042 O O . GLY A 1 392 ? 32.394 -24.637 9.705 1.00 57.14 399 GLY A O 1
ATOM 3043 N N . THR A 1 393 ? 32.599 -22.445 10.159 1.00 52.60 400 THR A N 1
ATOM 3044 C CA . THR A 1 393 ? 34.052 -22.495 10.222 1.00 51.64 400 THR A CA 1
ATOM 3045 C C . THR A 1 393 ? 34.518 -21.731 11.467 1.00 53.50 400 THR A C 1
ATOM 3046 O O . THR A 1 393 ? 33.727 -21.505 12.377 1.00 50.29 400 THR A O 1
ATOM 3050 N N . TRP A 1 394 ? 35.790 -21.346 11.519 1.00 51.90 401 TRP A N 1
ATOM 3051 C CA . TRP A 1 394 ? 36.329 -20.664 12.694 1.00 48.84 401 TRP A CA 1
ATOM 3052 C C . TRP A 1 394 ? 37.670 -20.020 12.401 1.00 58.82 401 TRP A C 1
ATOM 3053 O O . TRP A 1 394 ? 38.260 -20.258 11.352 1.00 59.56 401 TRP A O 1
ATOM 3064 N N . ASP A 1 395 ? 38.126 -19.195 13.339 1.00 55.68 402 ASP A N 1
ATOM 3065 C CA . ASP A 1 395 ? 39.411 -18.518 13.266 1.00 54.71 402 ASP A CA 1
ATOM 3066 C C . ASP A 1 395 ? 40.085 -18.654 14.621 1.00 60.11 402 ASP A C 1
ATOM 3067 O O . ASP A 1 395 ? 39.440 -18.481 15.660 1.00 57.02 402 ASP A O 1
ATOM 3072 N N . ALA A 1 396 ? 41.383 -18.935 14.626 1.00 59.63 403 ALA A N 1
ATOM 3073 C CA . ALA A 1 396 ? 42.078 -19.158 15.889 1.00 58.78 403 ALA A CA 1
ATOM 3074 C C . ALA A 1 396 ? 43.575 -18.898 15.824 1.00 62.86 403 ALA A C 1
ATOM 3075 O O . ALA A 1 396 ? 44.193 -18.979 14.764 1.00 66.01 403 ALA A O 1
ATOM 3077 N N . LEU A 1 397 ? 44.151 -18.595 16.980 1.00 60.50 404 LEU A N 1
ATOM 3078 C CA . LEU A 1 397 ? 45.595 -18.617 17.137 1.00 64.97 404 LEU A CA 1
ATOM 3079 C C . LEU A 1 397 ? 45.928 -19.387 18.406 1.00 59.53 404 LEU A C 1
ATOM 3080 O O . LEU A 1 397 ? 45.370 -19.120 19.474 1.00 63.57 404 LEU A O 1
ATOM 3085 N N . VAL A 1 398 ? 46.817 -20.363 18.277 1.00 59.23 405 VAL A N 1
ATOM 3086 C CA . VAL A 1 398 ? 47.354 -21.056 19.426 1.00 60.63 405 VAL A CA 1
ATOM 3087 C C . VAL A 1 398 ? 48.849 -20.761 19.475 1.00 71.62 405 VAL A C 1
ATOM 3088 O O . VAL A 1 398 ? 49.532 -20.825 18.455 1.00 83.21 405 VAL A O 1
ATOM 3092 N N . SER A 1 399 ? 49.360 -20.425 20.652 1.00 77.39 406 SER A N 1
ATOM 3093 C CA A SER A 1 399 ? 50.784 -20.150 20.802 0.41 81.78 406 SER A CA 1
ATOM 3094 C CA B SER A 1 399 ? 50.787 -20.146 20.801 0.59 82.07 406 SER A CA 1
ATOM 3095 C C . SER A 1 399 ? 51.383 -20.898 21.980 1.00 80.97 406 SER A C 1
ATOM 3096 O O . SER A 1 399 ? 50.936 -20.741 23.113 1.00 81.04 406 SER A O 1
ATOM 3101 N N . LYS A 1 400 ? 52.393 -21.713 21.699 1.00 85.04 407 LYS A N 1
ATOM 3102 C CA . LYS A 1 400 ? 53.135 -22.415 22.733 1.00 89.37 407 LYS A CA 1
ATOM 3103 C C . LYS A 1 400 ? 54.563 -22.597 22.245 1.00 95.07 407 LYS A C 1
ATOM 3104 O O . LYS A 1 400 ? 54.969 -23.697 21.894 1.00 96.55 407 LYS A O 1
ATOM 3110 N N . GLY A 1 401 ? 55.322 -21.507 22.212 1.00 104.82 408 GLY A N 1
ATOM 3111 C CA . GLY A 1 401 ? 56.634 -21.532 21.596 1.00 114.74 408 GLY A CA 1
ATOM 3112 C C . GLY A 1 401 ? 56.490 -21.199 20.125 1.00 117.36 408 GLY A C 1
ATOM 3113 O O . GLY A 1 401 ? 57.022 -20.197 19.652 1.00 127.20 408 GLY A O 1
ATOM 3114 N N . THR A 1 402 ? 55.759 -22.039 19.401 1.00 109.70 409 THR A N 1
ATOM 3115 C CA . THR A 1 402 ? 55.438 -21.756 18.008 1.00 109.48 409 THR A CA 1
ATOM 3116 C C . THR A 1 402 ? 53.954 -21.411 17.871 1.00 101.58 409 THR A C 1
ATOM 3117 O O . THR A 1 402 ? 53.174 -21.615 18.803 1.00 92.83 409 THR A O 1
ATOM 3121 N N . ASN A 1 403 ? 53.571 -20.881 16.713 1.00 97.23 410 ASN A N 1
ATOM 3122 C CA . ASN A 1 403 ? 52.183 -20.502 16.463 1.00 88.71 410 ASN A CA 1
ATOM 3123 C C . ASN A 1 403 ? 51.427 -21.503 15.612 1.00 91.82 410 ASN A C 1
ATOM 3124 O O . ASN A 1 403 ? 51.940 -21.998 14.603 1.00 93.38 410 ASN A O 1
ATOM 3129 N N . TRP A 1 404 ? 50.203 -21.798 16.034 1.00 86.09 411 TRP A N 1
ATOM 3130 C CA . TRP A 1 404 ? 49.298 -22.633 15.259 1.00 84.29 411 TRP A CA 1
ATOM 3131 C C . TRP A 1 404 ? 48.068 -21.813 14.946 1.00 74.36 411 TRP A C 1
ATOM 3132 O O . TRP A 1 404 ? 47.579 -21.065 15.792 1.00 69.32 411 TRP A O 1
ATOM 3143 N N . VAL A 1 405 ? 47.557 -21.975 13.733 1.00 79.80 412 VAL A N 1
ATOM 3144 C CA . VAL A 1 405 ? 46.537 -21.082 13.219 1.00 80.10 412 VAL A CA 1
ATOM 3145 C C . VAL A 1 405 ? 45.372 -21.805 12.545 1.00 76.50 412 VAL A C 1
ATOM 3146 O O . VAL A 1 405 ? 45.557 -22.792 11.825 1.00 69.28 412 VAL A O 1
ATOM 3150 N N . ALA A 1 406 ? 44.166 -21.314 12.810 1.00 69.87 413 ALA A N 1
ATOM 3151 C CA . ALA A 1 406 ? 42.981 -21.724 12.072 1.00 68.42 413 ALA A CA 1
ATOM 3152 C C . ALA A 1 406 ? 42.464 -20.505 11.327 1.00 66.92 413 ALA A C 1
ATOM 3153 O O . ALA A 1 406 ? 42.223 -19.466 11.934 1.00 65.32 413 ALA A O 1
ATOM 3155 N N . GLU A 1 407 ? 42.317 -20.624 10.012 1.00 74.34 414 GLU A N 1
ATOM 3156 C CA . GLU A 1 407 ? 41.794 -19.528 9.203 1.00 67.97 414 GLU A CA 1
ATOM 3157 C C . GLU A 1 407 ? 40.497 -19.937 8.514 1.00 68.54 414 GLU A C 1
ATOM 3158 O O . GLU A 1 407 ? 40.451 -20.939 7.795 1.00 71.57 414 GLU A O 1
ATOM 3164 N N . ALA A 1 408 ? 39.450 -19.146 8.738 1.00 66.38 415 ALA A N 1
ATOM 3165 C CA . ALA A 1 408 ? 38.105 -19.428 8.230 1.00 63.00 415 ALA A CA 1
ATOM 3166 C C . ALA A 1 408 ? 38.089 -19.829 6.755 1.00 69.15 415 ALA A C 1
ATOM 3167 O O . ALA A 1 408 ? 38.668 -19.143 5.912 1.00 72.23 415 ALA A O 1
ATOM 3169 N N . ASP A 1 409 ? 37.416 -20.934 6.445 1.00 67.65 416 ASP A N 1
ATOM 3170 C CA . ASP A 1 409 ? 37.286 -21.366 5.056 1.00 73.47 416 ASP A CA 1
ATOM 3171 C C . ASP A 1 409 ? 35.944 -22.040 4.734 1.00 80.31 416 ASP A C 1
ATOM 3172 O O . ASP A 1 409 ? 35.089 -22.222 5.605 1.00 72.74 416 ASP A O 1
ATOM 3177 N N . ASN A 1 410 ? 35.789 -22.423 3.471 1.00 89.57 417 ASN A N 1
ATOM 3178 C CA . ASN A 1 410 ? 34.513 -22.858 2.925 1.00 85.88 417 ASN A CA 1
ATOM 3179 C C . ASN A 1 410 ? 34.468 -24.361 2.635 1.00 86.34 417 ASN A C 1
ATOM 3180 O O . ASN A 1 410 ? 33.499 -24.864 2.065 1.00 87.38 417 ASN A O 1
ATOM 3185 N N . ASN A 1 411 ? 35.516 -25.076 3.027 1.00 78.88 418 ASN A N 1
ATOM 3186 C CA . ASN A 1 411 ? 35.611 -26.503 2.742 1.00 77.52 418 ASN A CA 1
ATOM 3187 C C . ASN A 1 411 ? 34.982 -27.347 3.842 1.00 77.12 418 ASN A C 1
ATOM 3188 O O . ASN A 1 411 ? 35.628 -27.642 4.846 1.00 80.29 418 ASN A O 1
ATOM 3193 N N . ARG A 1 412 ? 33.728 -27.745 3.643 1.00 76.65 419 ARG A N 1
ATOM 3194 C CA . ARG A 1 412 ? 32.981 -28.494 4.653 1.00 75.96 419 ARG A CA 1
ATOM 3195 C C . ARG A 1 412 ? 33.499 -29.921 4.847 1.00 84.14 419 ARG A C 1
ATOM 3196 O O . ARG A 1 412 ? 33.188 -30.566 5.848 1.00 87.41 419 ARG A O 1
ATOM 3204 N N . GLU A 1 413 ? 34.279 -30.417 3.891 1.00 84.02 420 GLU A N 1
ATOM 3205 C CA . GLU A 1 413 ? 34.770 -31.791 3.966 1.00 91.01 420 GLU A CA 1
ATOM 3206 C C . GLU A 1 413 ? 36.070 -31.906 4.743 1.00 87.10 420 GLU A C 1
ATOM 3207 O O . GLU A 1 41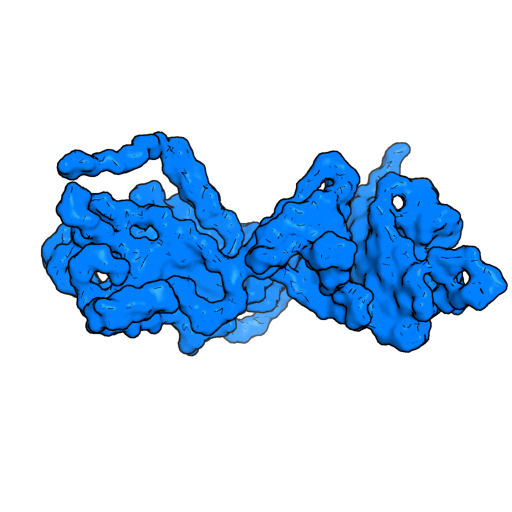3 ? 36.226 -32.801 5.570 1.00 84.96 420 GLU A O 1
ATOM 3213 N N . SER A 1 414 ? 36.999 -30.992 4.481 1.00 87.51 421 SER A N 1
ATOM 3214 C CA . SER A 1 414 ? 38.361 -31.150 4.970 1.00 86.81 421 SER A CA 1
ATOM 3215 C C . SER A 1 414 ? 38.994 -29.864 5.483 1.00 78.96 421 SER A C 1
ATOM 3216 O O . SER A 1 414 ? 40.161 -29.853 5.866 1.00 81.34 421 SER A O 1
ATOM 3219 N N . GLY A 1 415 ? 38.232 -28.779 5.500 1.00 78.67 422 GLY A N 1
ATOM 3220 C CA . GLY A 1 415 ? 38.788 -27.497 5.890 1.00 73.34 422 GLY A CA 1
ATOM 3221 C C . GLY A 1 415 ? 38.826 -27.301 7.393 1.00 75.37 422 GLY A C 1
ATOM 3222 O O . GLY A 1 415 ? 38.787 -28.266 8.167 1.00 71.43 422 GLY A O 1
ATOM 3223 N N . TYR A 1 416 ? 38.913 -26.036 7.797 1.00 67.79 423 TYR A N 1
ATOM 3224 C CA . TYR A 1 416 ? 38.800 -25.647 9.198 1.00 69.29 423 TYR A CA 1
ATOM 3225 C C . TYR A 1 416 ? 37.330 -25.648 9.603 1.00 63.65 423 TYR A C 1
ATOM 3226 O O . TYR A 1 416 ? 36.721 -24.592 9.798 1.00 64.66 423 TYR A O 1
ATOM 3235 N N . ARG A 1 417 ? 36.772 -26.848 9.728 1.00 63.18 424 ARG A N 1
ATOM 3236 C CA . ARG A 1 417 ? 35.351 -27.028 9.999 1.00 62.89 424 ARG A CA 1
ATOM 3237 C C . ARG A 1 417 ? 34.982 -26.756 11.449 1.00 60.80 424 ARG A C 1
ATOM 3238 O O . ARG A 1 417 ? 35.706 -27.141 12.373 1.00 58.14 424 ARG A O 1
ATOM 3246 N N . SER A 1 418 ? 33.838 -26.113 11.646 1.00 47.49 425 SER A N 1
ATOM 3247 C CA . SER A 1 418 ? 33.200 -26.135 12.953 1.00 52.14 425 SER A CA 1
ATOM 3248 C C . SER A 1 418 ? 31.865 -26.856 12.788 1.00 52.66 425 SER A C 1
ATOM 3249 O O . SER A 1 418 ? 31.133 -26.614 11.825 1.00 57.78 425 SER A O 1
ATOM 3252 N N . GLU A 1 419 ? 31.571 -27.764 13.714 1.00 50.03 426 GLU A N 1
ATOM 3253 C CA . GLU A 1 419 ? 30.389 -28.612 13.628 1.00 53.52 426 GLU A CA 1
ATOM 3254 C C . GLU A 1 419 ? 29.748 -28.711 15.000 1.00 55.63 426 GLU A C 1
ATOM 3255 O O . GLU A 1 419 ? 30.434 -28.911 16.004 1.00 58.12 426 GLU A O 1
ATOM 3261 N N . PHE A 1 420 ? 28.431 -28.561 15.048 1.00 46.83 427 PHE A N 1
ATOM 3262 C CA . PHE A 1 420 ? 27.736 -28.597 16.323 1.00 48.32 427 PHE A CA 1
ATOM 3263 C C . PHE A 1 420 ? 26.474 -29.442 16.276 1.00 50.12 427 PHE A C 1
ATOM 3264 O O . PHE A 1 420 ? 25.732 -29.454 15.297 1.00 50.78 427 PHE A O 1
ATOM 3272 N N . ASP A 1 421 ? 26.246 -30.157 17.361 1.00 47.32 428 ASP A N 1
ATOM 3273 C CA . ASP A 1 421 ? 24.972 -30.776 17.594 1.00 54.56 428 ASP A CA 1
ATOM 3274 C C . ASP A 1 421 ? 24.356 -30.040 18.764 1.00 51.92 428 ASP A C 1
ATOM 3275 O O . ASP A 1 421 ? 24.934 -29.974 19.843 1.00 51.87 428 ASP A O 1
ATOM 3280 N N . VAL A 1 422 ? 23.195 -29.451 18.523 1.00 51.03 429 VAL A N 1
ATOM 3281 C CA . VAL A 1 422 ? 22.498 -28.688 19.536 1.00 41.80 429 VAL A CA 1
ATOM 3282 C C . VAL A 1 422 ? 21.221 -29.433 19.896 1.00 49.75 429 VAL A C 1
ATOM 3283 O O . VAL A 1 422 ? 20.423 -29.779 19.025 1.00 58.07 429 VAL A O 1
ATOM 3287 N N . ASN A 1 423 ? 21.053 -29.705 21.183 1.00 49.93 430 ASN A N 1
ATOM 3288 C CA . ASN A 1 423 ? 19.862 -30.363 21.696 1.00 50.30 430 ASN A CA 1
ATOM 3289 C C . ASN A 1 423 ? 19.120 -29.343 22.541 1.00 52.02 430 ASN A C 1
ATOM 3290 O O . ASN A 1 423 ? 19.492 -29.089 23.685 1.00 53.55 430 ASN A O 1
ATOM 3295 N N . PHE A 1 424 ? 18.085 -28.736 21.970 1.00 57.14 431 PHE A N 1
ATOM 3296 C CA . PHE A 1 424 ? 17.372 -27.675 22.671 1.00 54.08 431 PHE A CA 1
ATOM 3297 C C . PHE A 1 424 ? 16.542 -28.236 23.818 1.00 60.54 431 PHE A C 1
ATOM 3298 O O . PHE A 1 424 ? 16.247 -27.533 24.782 1.00 63.59 431 PHE A O 1
ATOM 3306 N N . GLY A 1 425 ? 16.180 -29.512 23.711 1.00 61.26 432 GLY A N 1
ATOM 3307 C CA . GLY A 1 425 ? 15.444 -30.189 24.763 1.00 59.96 432 GLY A CA 1
ATOM 3308 C C . GLY A 1 425 ? 16.260 -30.356 26.031 1.00 64.05 432 GLY A C 1
ATOM 3309 O O . GLY A 1 425 ? 15.781 -30.083 27.131 1.00 65.63 432 GLY A O 1
ATOM 3310 N N . ASP A 1 426 ? 17.499 -30.809 25.884 1.00 61.21 433 ASP A N 1
ATOM 3311 C CA . ASP A 1 426 ? 18.380 -30.975 27.032 1.00 56.56 433 ASP A CA 1
ATOM 3312 C C . ASP A 1 426 ? 19.195 -29.716 27.329 1.00 56.20 433 ASP A C 1
ATOM 3313 O O . ASP A 1 426 ? 19.979 -29.695 28.277 1.00 60.75 433 ASP A O 1
ATOM 3318 N N . LYS A 1 427 ? 19.018 -28.681 26.514 1.00 54.80 434 LYS A N 1
ATOM 3319 C CA A LYS A 1 427 ? 19.761 -27.430 26.669 0.37 54.84 434 LYS A CA 1
ATOM 3320 C CA B LYS A 1 427 ? 19.763 -27.432 26.694 0.63 55.06 434 LYS A CA 1
ATOM 3321 C C . LYS A 1 427 ? 21.266 -27.674 26.615 1.00 51.75 434 LYS A C 1
ATOM 3322 O O . LYS A 1 427 ? 22.021 -27.188 27.454 1.00 52.89 434 LYS A O 1
ATOM 3333 N N A LYS A 1 428 ? 21.693 -28.432 25.611 0.56 51.23 435 LYS A N 1
ATOM 3334 N N B LYS A 1 428 ? 21.686 -28.422 25.601 0.44 51.26 435 LYS A N 1
ATOM 3335 C CA A LYS A 1 428 ? 23.097 -28.788 25.458 0.56 51.24 435 LYS A CA 1
ATOM 3336 C CA B LYS A 1 428 ? 23.086 -28.784 25.441 0.44 51.31 435 LYS A CA 1
ATOM 3337 C C A LYS A 1 428 ? 23.612 -28.392 24.082 0.56 48.55 435 LYS A C 1
ATOM 3338 C C B LYS A 1 428 ? 23.611 -28.387 24.071 0.44 48.60 435 LYS A C 1
ATOM 3339 O O A LYS A 1 428 ? 22.890 -28.469 23.085 0.56 47.17 435 LYS A O 1
ATOM 3340 O O B LYS A 1 428 ? 22.895 -28.458 23.070 0.44 47.19 435 LYS A O 1
ATOM 3351 N N . VAL A 1 429 ? 24.869 -27.971 24.036 1.00 49.06 436 VAL A N 1
ATOM 3352 C CA . VAL A 1 429 ? 25.552 -27.729 22.780 1.00 42.42 436 VAL A CA 1
ATOM 3353 C C . VAL A 1 429 ? 26.808 -28.587 22.797 1.00 54.33 436 VAL A C 1
ATOM 3354 O O . VAL A 1 429 ? 27.560 -28.573 23.771 1.00 53.88 436 VAL A O 1
ATOM 3358 N N . SER A 1 430 ? 27.018 -29.348 21.730 1.00 49.34 437 SER A N 1
ATOM 3359 C CA . SER A 1 430 ? 28.240 -30.114 21.559 1.00 56.74 437 SER A CA 1
ATOM 3360 C C . SER A 1 430 ? 28.920 -29.670 20.270 1.00 53.60 437 SER A C 1
ATOM 3361 O O . SER A 1 430 ? 28.296 -29.641 19.219 1.00 56.18 437 SER A O 1
ATOM 3364 N N . GLY A 1 431 ? 30.197 -29.319 20.352 1.00 56.52 438 GLY A N 1
ATOM 3365 C CA . GLY A 1 431 ? 30.892 -28.782 19.196 1.00 56.46 438 GLY A CA 1
ATOM 3366 C C . GLY A 1 431 ? 32.243 -29.419 18.936 1.00 59.27 438 GLY A C 1
ATOM 3367 O O . GLY A 1 431 ? 32.900 -29.907 19.857 1.00 51.13 438 GLY A O 1
ATOM 3368 N N . LYS A 1 432 ? 32.653 -29.402 17.672 1.00 50.76 439 LYS A N 1
ATOM 3369 C CA . LYS A 1 432 ? 33.964 -29.877 17.271 1.00 52.03 439 LYS A CA 1
ATOM 3370 C C . LYS A 1 432 ? 34.607 -28.848 16.359 1.00 55.17 439 LYS A C 1
ATOM 3371 O O . LYS A 1 432 ? 33.992 -28.391 15.399 1.00 55.87 439 LYS A O 1
ATOM 3377 N N . LEU A 1 433 ? 35.851 -28.495 16.663 1.00 57.73 440 LEU A N 1
ATOM 3378 C CA . LEU A 1 433 ? 36.620 -27.591 15.826 1.00 53.22 440 LEU A CA 1
ATOM 3379 C C . LEU A 1 433 ? 37.799 -28.345 15.213 1.00 61.30 440 LEU A C 1
ATOM 3380 O O . LEU A 1 433 ? 38.643 -28.887 15.933 1.00 60.93 440 LEU A O 1
ATOM 3385 N N . PHE A 1 434 ? 37.853 -28.374 13.883 1.00 53.93 441 PHE A N 1
ATOM 3386 C CA . PHE A 1 434 ? 38.854 -29.159 13.176 1.00 64.80 441 PHE A CA 1
ATOM 3387 C C . PHE A 1 434 ? 40.014 -28.336 12.634 1.00 67.40 441 PHE A C 1
ATOM 3388 O O . PHE A 1 434 ? 39.866 -27.167 12.286 1.00 68.46 441 PHE A O 1
ATOM 3396 N N . ASP A 1 435 ? 41.179 -28.971 12.574 1.00 75.62 442 ASP A N 1
ATOM 3397 C CA . ASP A 1 435 ? 42.304 -28.459 11.814 1.00 76.87 442 ASP A CA 1
ATOM 3398 C C . ASP A 1 435 ? 42.051 -28.864 10.365 1.00 75.75 442 ASP A C 1
ATOM 3399 O O . ASP A 1 435 ? 41.309 -29.812 10.111 1.00 77.38 442 ASP A O 1
ATOM 3404 N N . LYS A 1 436 ? 42.643 -28.156 9.411 1.00 73.49 443 LYS A N 1
ATOM 3405 C CA . LYS A 1 436 ? 42.492 -28.555 8.019 1.00 79.81 443 LYS A CA 1
ATOM 3406 C C . LYS A 1 436 ? 43.161 -29.914 7.810 1.00 84.37 443 LYS A C 1
ATOM 3407 O O . LYS A 1 436 ? 44.277 -30.142 8.277 1.00 87.83 443 LYS A O 1
ATOM 3413 N N . GLY A 1 437 ? 42.472 -30.817 7.118 1.00 77.41 444 GLY A N 1
ATOM 3414 C CA . GLY A 1 437 ? 42.976 -32.160 6.908 1.00 85.93 444 GLY A CA 1
ATOM 3415 C C . GLY A 1 437 ? 42.815 -33.035 8.137 1.00 89.57 444 GLY A C 1
ATOM 3416 O O . GLY A 1 437 ? 43.081 -34.235 8.093 1.00 91.09 444 GLY A O 1
ATOM 3417 N N . GLY A 1 438 ? 42.375 -32.438 9.240 1.00 83.64 445 GLY A N 1
ATOM 3418 C CA . GLY A 1 438 ? 42.186 -33.187 10.469 1.00 85.10 445 GLY A CA 1
ATOM 3419 C C . GLY A 1 438 ? 41.074 -34.213 10.348 1.00 82.82 445 GLY A C 1
ATOM 3420 O O . GLY A 1 438 ? 40.031 -33.948 9.749 1.00 77.99 445 GLY A O 1
ATOM 3421 N N . ILE A 1 439 ? 41.287 -35.397 10.907 1.00 82.31 446 ILE A N 1
ATOM 3422 C CA . ILE A 1 439 ? 40.232 -36.395 10.898 1.00 88.06 446 ILE A CA 1
ATOM 3423 C C . ILE A 1 439 ? 39.494 -36.392 12.235 1.00 81.64 446 ILE A C 1
ATOM 3424 O O . ILE A 1 439 ? 38.273 -36.560 12.281 1.00 86.59 446 ILE A O 1
ATOM 3429 N N . VAL A 1 440 ? 40.237 -36.185 13.319 1.00 76.25 447 VAL A N 1
ATOM 3430 C CA . VAL A 1 440 ? 39.630 -35.881 14.614 1.00 78.99 447 VAL A CA 1
ATOM 3431 C C . VAL A 1 440 ? 39.798 -34.384 14.923 1.00 81.62 447 VAL A C 1
ATOM 3432 O O . VAL A 1 440 ? 40.786 -33.770 14.515 1.00 80.55 447 VAL A O 1
ATOM 3436 N N . PRO A 1 441 ? 38.822 -33.792 15.629 1.00 70.13 448 PRO A N 1
ATOM 3437 C CA . PRO A 1 441 ? 38.857 -32.362 15.958 1.00 65.30 448 PRO A CA 1
ATOM 3438 C C . PRO A 1 441 ? 40.008 -32.008 16.902 1.00 63.83 448 PRO A C 1
ATOM 3439 O O . PRO A 1 441 ? 40.479 -32.870 17.638 1.00 68.58 448 PRO A O 1
ATOM 3443 N N . VAL A 1 442 ? 40.454 -30.756 16.886 1.00 63.72 449 VAL A N 1
ATOM 3444 C CA . VAL A 1 442 ? 41.485 -30.327 17.822 1.00 62.68 449 VAL A CA 1
ATOM 3445 C C . VAL A 1 442 ? 40.869 -29.754 19.100 1.00 65.65 449 VAL A C 1
ATOM 3446 O O . VAL A 1 442 ? 41.464 -29.832 20.178 1.00 61.60 449 VAL A O 1
ATOM 3450 N N . PHE A 1 443 ? 39.671 -29.188 18.976 1.00 57.24 450 PHE A N 1
ATOM 3451 C CA . PHE A 1 443 ? 38.933 -28.711 20.136 1.00 61.10 450 PHE A CA 1
ATOM 3452 C C . PHE A 1 443 ? 37.551 -29.339 20.194 1.00 58.49 450 PHE A C 1
ATOM 3453 O O . PHE A 1 443 ? 36.880 -29.484 19.175 1.00 55.08 450 PHE A O 1
ATOM 3461 N N . MET A 1 444 ? 37.144 -29.713 21.402 1.00 57.14 451 MET A N 1
ATOM 3462 C CA . MET A 1 444 ? 35.808 -30.222 21.662 1.00 57.60 451 MET A CA 1
ATOM 3463 C C . MET A 1 444 ? 35.119 -29.262 22.597 1.00 61.51 451 MET A C 1
ATOM 3464 O O . MET A 1 444 ? 35.629 -28.960 23.679 1.00 56.52 451 MET A O 1
ATOM 3469 N N . ILE A 1 445 ? 33.953 -28.793 22.179 1.00 56.40 452 ILE A N 1
ATOM 3470 C CA . ILE A 1 445 ? 33.195 -27.847 22.973 1.00 49.93 452 ILE A CA 1
ATOM 3471 C C . ILE A 1 445 ? 32.008 -28.541 23.625 1.00 49.75 452 ILE A C 1
ATOM 3472 O O . ILE A 1 445 ? 31.288 -29.314 22.990 1.00 45.37 452 ILE A O 1
ATOM 3477 N N . ASN A 1 446 ? 31.825 -28.263 24.909 1.00 55.62 453 ASN A N 1
ATOM 3478 C CA . ASN A 1 446 ? 30.693 -28.778 25.654 1.00 56.01 453 ASN A CA 1
ATOM 3479 C C . ASN A 1 446 ? 30.044 -27.648 26.434 1.00 55.49 453 ASN A C 1
ATOM 3480 O O . ASN A 1 446 ? 30.682 -27.060 27.302 1.00 58.61 453 ASN A O 1
ATOM 3485 N N . ALA A 1 447 ? 28.781 -27.349 26.142 1.00 51.33 454 ALA A N 1
ATOM 3486 C CA . ALA A 1 447 ? 28.151 -26.163 26.720 1.00 49.54 454 ALA A CA 1
ATOM 3487 C C . ALA A 1 447 ? 26.696 -26.358 27.120 1.00 50.33 454 ALA A C 1
ATOM 3488 O O . ALA A 1 447 ? 25.998 -27.238 26.602 1.00 51.62 454 ALA A O 1
ATOM 3490 N N . ASP A 1 448 ? 26.257 -25.520 28.055 1.00 43.42 455 ASP A N 1
ATOM 3491 C CA . ASP A 1 448 ? 24.868 -25.482 28.497 1.00 45.94 455 ASP A CA 1
ATOM 3492 C C . ASP A 1 448 ? 24.157 -24.276 27.888 1.00 48.12 455 ASP A C 1
ATOM 3493 O O . ASP A 1 448 ? 24.724 -23.199 27.805 1.00 51.00 455 ASP A O 1
ATOM 3498 N N . ILE A 1 449 ? 22.917 -24.467 27.462 1.00 56.19 456 ILE A N 1
ATOM 3499 C CA . ILE A 1 449 ? 22.122 -23.379 26.926 1.00 53.87 456 ILE A CA 1
ATOM 3500 C C . ILE A 1 449 ? 21.373 -22.693 28.062 1.00 56.90 456 ILE A C 1
ATOM 3501 O O . ILE A 1 449 ? 20.708 -23.354 28.859 1.00 56.21 456 ILE A O 1
ATOM 3506 N N . LYS A 1 450 ? 21.504 -21.371 28.140 1.00 50.67 457 LYS A N 1
ATOM 3507 C CA . LYS A 1 450 ? 20.789 -20.556 29.126 1.00 57.54 457 LYS A CA 1
ATOM 3508 C C . LYS A 1 450 ? 20.314 -19.276 28.450 1.00 54.99 457 LYS A C 1
ATOM 3509 O O . LYS A 1 450 ? 21.123 -18.506 27.929 1.00 48.74 457 LYS A O 1
ATOM 3515 N N . GLY A 1 451 ? 19.008 -19.048 28.460 1.00 53.18 458 GLY A N 1
ATOM 3516 C CA . GLY A 1 451 ? 18.445 -17.934 27.727 1.00 51.73 458 GLY A CA 1
ATOM 3517 C C . GLY A 1 451 ? 18.826 -18.039 26.261 1.00 54.77 458 GLY A C 1
ATOM 3518 O O . GLY A 1 451 ? 18.688 -19.102 25.651 1.00 53.15 458 GLY A O 1
ATOM 3519 N N . ASN A 1 452 ? 19.331 -16.946 25.695 1.00 48.59 459 ASN A N 1
ATOM 3520 C CA . ASN A 1 452 ? 19.675 -16.939 24.278 1.00 41.60 459 ASN A CA 1
ATOM 3521 C C . ASN A 1 452 ? 21.167 -17.113 24.009 1.00 40.47 459 ASN A C 1
ATOM 3522 O O . ASN A 1 452 ? 21.665 -16.738 22.945 1.00 43.65 459 ASN A O 1
ATOM 3527 N N . GLY A 1 453 ? 21.871 -17.696 24.976 1.00 42.95 460 GLY A N 1
ATOM 3528 C CA . GLY A 1 453 ? 23.275 -18.021 24.807 1.00 46.46 460 GLY A CA 1
ATOM 3529 C C . GLY A 1 453 ? 23.672 -19.353 25.432 1.00 50.49 460 GLY A C 1
ATOM 3530 O O . GLY A 1 453 ? 22.852 -20.093 25.959 1.00 42.08 460 GLY A O 1
ATOM 3531 N N . PHE A 1 454 ? 24.957 -19.658 25.387 1.00 43.16 461 PHE A N 1
ATOM 3532 C CA . PHE A 1 454 ? 25.435 -20.858 26.025 1.00 45.86 461 PHE A CA 1
ATOM 3533 C C . PHE A 1 454 ? 26.796 -20.596 26.626 1.00 48.32 461 PHE A C 1
ATOM 3534 O O . PHE A 1 454 ? 27.506 -19.672 26.217 1.00 48.92 461 PHE A O 1
ATOM 3542 N N . THR A 1 455 ? 27.134 -21.374 27.644 1.00 47.61 462 THR A N 1
ATOM 3543 C CA A THR A 1 455 ? 28.464 -21.304 28.225 0.47 47.94 462 THR A CA 1
ATOM 3544 C CA B THR A 1 455 ? 28.450 -21.301 28.265 0.53 47.96 462 THR A CA 1
ATOM 3545 C C . THR A 1 455 ? 28.928 -22.705 28.613 1.00 48.94 462 THR A C 1
ATOM 3546 O O . THR A 1 455 ? 28.132 -23.553 29.018 1.00 55.29 462 THR A O 1
ATOM 3553 N N . GLY A 1 456 ? 30.220 -22.950 28.449 1.00 52.73 463 GLY A N 1
ATOM 3554 C CA . GLY A 1 456 ? 30.780 -24.256 28.740 1.00 57.26 463 GLY A CA 1
ATOM 3555 C C . GLY A 1 456 ? 32.287 -24.242 28.643 1.00 58.08 463 GLY A C 1
ATOM 3556 O O . GLY A 1 456 ? 32.942 -23.283 29.058 1.00 58.67 463 GLY A O 1
ATOM 3557 N N . THR A 1 457 ? 32.832 -25.304 28.064 1.00 51.07 464 THR A N 1
ATOM 3558 C CA . THR A 1 457 ? 34.267 -25.518 28.032 1.00 55.16 464 THR A CA 1
ATOM 3559 C C . THR A 1 457 ? 34.763 -25.978 26.668 1.00 51.30 464 THR A C 1
ATOM 3560 O O . THR A 1 457 ? 34.034 -26.588 25.889 1.00 53.51 464 THR A O 1
ATOM 3564 N N . ALA A 1 458 ? 36.025 -25.686 26.401 1.00 51.42 465 ALA A N 1
ATOM 3565 C CA . ALA A 1 458 ? 36.700 -26.158 25.215 1.00 49.91 465 ALA A CA 1
ATOM 3566 C C . ALA A 1 458 ? 37.853 -27.017 25.704 1.00 58.64 465 ALA A C 1
ATOM 3567 O O . ALA A 1 458 ? 38.593 -26.630 26.611 1.00 57.11 465 ALA A O 1
ATOM 3569 N N . ASN A 1 459 ? 37.980 -28.199 25.120 1.00 57.13 466 ASN A N 1
ATOM 3570 C CA . ASN A 1 459 ? 39.002 -29.148 25.533 1.00 56.66 466 ASN A CA 1
ATOM 3571 C C . ASN A 1 459 ? 39.724 -29.713 24.327 1.00 60.14 466 ASN A C 1
ATOM 3572 O O . ASN A 1 459 ? 39.106 -29.970 23.292 1.00 58.54 466 ASN A O 1
ATOM 3577 N N . THR A 1 460 ? 41.038 -29.872 24.445 1.00 57.07 467 THR A N 1
ATOM 3578 C CA . THR A 1 460 ? 41.776 -30.692 23.495 1.00 59.77 467 THR A CA 1
ATOM 3579 C C . THR A 1 460 ? 41.659 -32.120 23.989 1.00 60.54 467 THR A C 1
ATOM 3580 O O . THR A 1 460 ? 41.258 -32.346 25.131 1.00 61.05 467 THR A O 1
ATOM 3584 N N . THR A 1 461 ? 42.012 -33.083 23.145 1.00 62.11 468 THR A N 1
ATOM 3585 C CA . THR A 1 461 ? 42.132 -34.468 23.595 1.00 70.32 468 THR A CA 1
ATOM 3586 C C . THR A 1 461 ? 43.166 -34.581 24.723 1.00 69.43 468 THR A C 1
ATOM 3587 O O . THR A 1 461 ? 43.833 -33.601 25.063 1.00 66.15 468 THR A O 1
ATOM 3591 N N . ASP A 1 462 ? 43.277 -35.777 25.299 1.00 63.49 469 ASP A N 1
ATOM 3592 C CA . ASP A 1 462 ? 44.234 -36.069 26.373 1.00 75.52 469 ASP A CA 1
ATOM 3593 C C . ASP A 1 462 ? 45.616 -35.544 26.071 1.00 83.34 469 ASP A C 1
ATOM 3594 O O . ASP A 1 462 ? 46.207 -34.812 26.865 1.00 92.67 469 ASP A O 1
ATOM 3599 N N . THR A 1 463 ? 46.136 -35.954 24.922 1.00 82.20 470 THR A N 1
ATOM 3600 C CA . THR A 1 463 ? 47.488 -35.598 24.537 1.00 85.24 470 THR A CA 1
ATOM 3601 C C . THR A 1 463 ? 47.495 -34.503 23.477 1.00 77.73 470 THR A C 1
ATOM 3602 O O . THR A 1 463 ? 48.527 -34.231 22.877 1.00 79.49 470 THR A O 1
ATOM 3606 N N . GLY A 1 464 ? 46.339 -33.887 23.244 1.00 83.28 471 GLY A N 1
ATOM 3607 C CA . GLY A 1 464 ? 46.245 -32.684 22.425 1.00 75.59 471 GLY A CA 1
ATOM 3608 C C . GLY A 1 464 ? 46.614 -32.822 20.956 1.00 75.06 471 GLY A C 1
ATOM 3609 O O . GLY A 1 464 ? 46.503 -33.895 20.365 1.00 74.96 471 GLY A O 1
ATOM 3610 N N . PHE A 1 465 ? 47.054 -31.717 20.363 1.00 80.05 472 PHE A N 1
ATOM 3611 C CA . PHE A 1 465 ? 47.366 -31.688 18.940 1.00 79.46 472 PHE A CA 1
ATOM 3612 C C . PHE A 1 465 ? 48.707 -31.026 18.667 1.00 85.07 472 PHE A C 1
ATOM 3613 O O . PHE A 1 465 ? 49.096 -30.085 19.358 1.00 91.87 472 PHE A O 1
ATOM 3621 N N . ALA A 1 466 ? 49.406 -31.525 17.653 1.00 91.71 473 ALA A N 1
ATOM 3622 C CA . ALA A 1 466 ? 50.715 -30.999 17.293 1.00 92.07 473 ALA A CA 1
ATOM 3623 C C . ALA A 1 466 ? 50.550 -29.632 16.659 1.00 98.72 473 ALA A C 1
ATOM 3624 O O . ALA A 1 466 ? 49.608 -29.396 15.901 1.00 91.19 473 ALA A O 1
ATOM 3626 N N . LEU A 1 467 ? 51.478 -28.736 16.967 1.00 110.11 474 LEU A N 1
ATOM 3627 C CA . LEU A 1 467 ? 51.380 -27.354 16.519 1.00 120.17 474 LEU A CA 1
ATOM 3628 C C . LEU A 1 467 ? 51.542 -27.188 15.004 1.00 141.07 474 LEU A C 1
ATOM 3629 O O . LEU A 1 467 ? 51.757 -26.075 14.515 1.00 128.11 474 LEU A O 1
ATOM 3634 N N . ASP A 1 468 ? 51.416 -28.306 14.283 1.00 166.68 475 ASP A N 1
ATOM 3635 C CA . ASP A 1 468 ? 51.421 -28.346 12.816 1.00 181.78 475 ASP A CA 1
ATOM 3636 C C . ASP A 1 468 ? 52.038 -27.092 12.200 1.00 181.09 475 ASP A C 1
ATOM 3637 O O . ASP A 1 468 ? 51.323 -26.111 11.978 1.00 180.27 475 ASP A O 1
ATOM 3642 N N . SER A 1 469 ? 53.342 -27.096 11.903 1.00 173.84 476 SER A N 1
ATOM 3643 C CA . SER A 1 469 ? 54.255 -28.246 11.983 1.00 164.98 476 SER A CA 1
ATOM 3644 C C . SER A 1 469 ? 53.983 -29.290 13.064 1.00 164.02 476 SER A C 1
ATOM 3645 O O . SER A 1 469 ? 53.805 -28.964 14.237 1.00 158.88 476 SER A O 1
ATOM 3648 N N . GLY A 1 470 ? 54.025 -30.554 12.662 1.00 172.50 477 GLY A N 1
ATOM 3649 C CA . GLY A 1 470 ? 54.524 -30.907 11.347 1.00 181.84 477 GLY A CA 1
ATOM 3650 C C . GLY A 1 470 ? 56.022 -31.093 11.462 1.00 192.16 477 GLY A C 1
ATOM 3651 O O . GLY A 1 470 ? 56.743 -31.156 10.467 1.00 194.06 477 GLY A O 1
ATOM 3652 N N . SER A 1 471 ? 56.483 -31.170 12.706 1.00 199.59 478 SER A N 1
ATOM 3653 C CA . SER A 1 471 ? 57.889 -31.385 13.014 1.00 210.41 478 SER A CA 1
ATOM 3654 C C . SER A 1 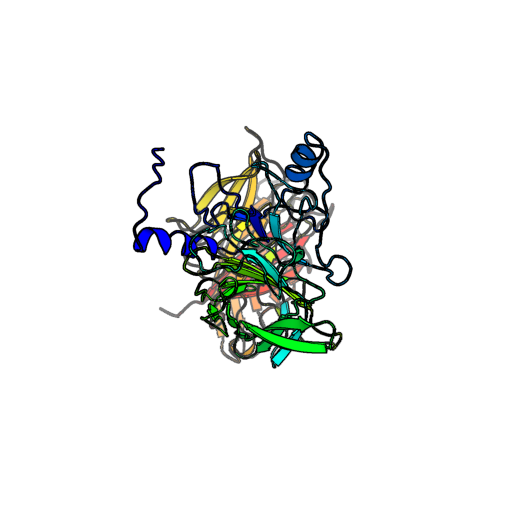471 ? 58.026 -32.576 13.958 1.00 219.69 478 SER A C 1
ATOM 3655 O O . SER A 1 471 ? 57.217 -32.749 14.871 1.00 215.64 478 SER A O 1
ATOM 3658 N N . SER A 1 472 ? 59.048 -33.397 13.733 1.00 231.62 479 SER A N 1
ATOM 3659 C CA . SER A 1 472 ? 59.234 -34.616 14.516 1.00 235.73 479 SER A CA 1
ATOM 3660 C C . SER A 1 472 ? 60.108 -34.388 15.744 1.00 233.53 479 SER A C 1
ATOM 3661 O O . SER A 1 472 ? 60.854 -35.274 16.158 1.00 240.95 479 SER A O 1
ATOM 3664 N N . GLN A 1 473 ? 60.013 -33.193 16.314 1.00 220.27 480 GLN A N 1
ATOM 3665 C CA . GLN A 1 473 ? 60.705 -32.860 17.551 1.00 211.59 480 GLN A CA 1
ATOM 3666 C C . GLN A 1 473 ? 59.915 -31.768 18.249 1.00 198.00 480 GLN A C 1
ATOM 3667 O O . GLN A 1 473 ? 60.112 -31.493 19.432 1.00 195.08 480 GLN A O 1
ATOM 3673 N N . HIS A 1 474 ? 59.008 -31.152 17.500 1.00 189.01 481 HIS A N 1
ATOM 3674 C CA . HIS A 1 474 ? 58.280 -29.994 17.988 1.00 179.70 481 HIS A CA 1
ATOM 3675 C C . HIS A 1 474 ? 57.118 -30.374 18.900 1.00 163.96 481 HIS A C 1
ATOM 3676 O O . HIS A 1 474 ? 56.698 -31.531 18.949 1.00 159.12 481 HIS A O 1
ATOM 3683 N N . GLY A 1 475 ? 56.598 -29.380 19.611 1.00 149.63 482 GLY A N 1
ATOM 3684 C CA . GLY A 1 475 ? 55.687 -29.623 20.711 1.00 134.00 482 GLY A CA 1
ATOM 3685 C C . GLY A 1 475 ? 54.230 -29.851 20.370 1.00 115.98 482 GLY A C 1
ATOM 3686 O O . GLY A 1 475 ? 53.800 -29.724 19.223 1.00 115.55 482 GLY A O 1
ATOM 3687 N N . ASN A 1 476 ? 53.472 -30.195 21.403 1.00 98.35 483 ASN A N 1
ATOM 3688 C CA . ASN A 1 476 ? 52.046 -30.429 21.285 1.00 91.87 483 ASN A CA 1
ATOM 3689 C C . ASN A 1 476 ? 51.298 -29.538 22.261 1.00 87.67 483 ASN A C 1
ATOM 3690 O O . ASN A 1 476 ? 51.766 -29.310 23.377 1.00 84.61 483 ASN A O 1
ATOM 3695 N N . ALA A 1 477 ? 50.143 -29.032 21.835 1.00 84.50 484 ALA A N 1
ATOM 3696 C CA . ALA A 1 477 ? 49.325 -28.163 22.680 1.00 88.05 484 ALA A CA 1
ATOM 3697 C C . ALA A 1 477 ? 48.157 -28.918 23.317 1.00 88.59 484 ALA A C 1
ATOM 3698 O O . ALA A 1 477 ? 47.476 -29.711 22.664 1.00 82.41 484 ALA A O 1
ATOM 3700 N N . VAL A 1 478 ? 47.949 -28.664 24.603 1.00 86.40 485 VAL A N 1
ATOM 3701 C CA . VAL A 1 478 ? 46.866 -29.270 25.360 1.00 83.89 485 VAL A CA 1
ATOM 3702 C C . VAL A 1 478 ? 46.170 -28.183 26.160 1.00 80.16 485 VAL A C 1
ATOM 3703 O O . VAL A 1 478 ? 46.825 -27.346 26.787 1.00 78.62 485 VAL A O 1
ATOM 3707 N N . PHE A 1 479 ? 44.842 -28.191 26.131 1.00 71.29 486 PHE A N 1
ATOM 3708 C CA . PHE A 1 479 ? 44.070 -27.234 26.908 1.00 76.12 486 PHE A CA 1
ATOM 3709 C C . PHE A 1 479 ? 42.965 -27.950 27.668 1.00 72.17 486 PHE A C 1
ATOM 3710 O O . PHE A 1 479 ? 42.344 -28.873 27.149 1.00 66.39 486 PHE A O 1
ATOM 3718 N N . SER A 1 480 ? 42.724 -27.516 28.899 1.00 72.26 487 SER A N 1
ATOM 3719 C CA . SER A 1 480 ? 41.734 -28.161 29.749 1.00 71.54 487 SER A CA 1
ATOM 3720 C C . SER A 1 480 ? 40.674 -27.190 30.260 1.00 68.89 487 SER A C 1
ATOM 3721 O O . SER A 1 480 ? 40.984 -26.214 30.940 1.00 72.49 487 SER A O 1
ATOM 3724 N N . ASP A 1 481 ? 39.420 -27.470 29.924 1.00 58.25 488 ASP A N 1
ATOM 3725 C CA . ASP A 1 481 ? 38.291 -26.691 30.417 1.00 67.73 488 ASP A CA 1
ATOM 3726 C C . ASP A 1 481 ? 38.447 -25.177 30.222 1.00 71.72 488 ASP A C 1
ATOM 3727 O O . ASP A 1 481 ? 38.212 -24.402 31.150 1.00 64.96 488 ASP A O 1
ATOM 3732 N N . ILE A 1 482 ? 38.842 -24.757 29.022 1.00 72.09 489 ILE A N 1
ATOM 3733 C CA . ILE A 1 482 ? 38.843 -23.334 28.694 1.00 68.47 489 ILE A CA 1
ATOM 3734 C C . ILE A 1 482 ? 37.400 -22.842 28.655 1.00 66.09 489 ILE A C 1
ATOM 3735 O O . ILE A 1 482 ? 36.551 -23.450 28.000 1.00 55.49 489 ILE A O 1
ATOM 3740 N N . LYS A 1 483 ? 37.116 -21.744 29.348 1.00 62.57 490 LYS A N 1
ATOM 3741 C CA . LYS A 1 483 ? 35.761 -21.198 29.337 1.00 55.92 490 LYS A CA 1
ATOM 3742 C C . LYS A 1 483 ? 35.328 -20.803 27.926 1.00 54.51 490 LYS A C 1
ATOM 3743 O O . LYS A 1 483 ? 36.060 -20.122 27.204 1.00 52.16 490 LYS A O 1
ATOM 3749 N N . VAL A 1 484 ? 34.135 -21.245 27.540 1.00 52.04 491 VAL A N 1
ATOM 3750 C CA . VAL A 1 484 ? 33.546 -20.890 26.254 1.00 46.90 491 VAL A CA 1
ATOM 3751 C C . VAL A 1 484 ? 32.265 -20.095 26.470 1.00 46.96 491 VAL A C 1
ATOM 3752 O O . VAL A 1 484 ? 31.408 -20.492 27.261 1.00 50.48 491 VAL A O 1
ATOM 3756 N N . ASN A 1 485 ? 32.141 -18.967 25.774 1.00 45.85 492 ASN A N 1
ATOM 3757 C CA . ASN A 1 485 ? 30.912 -18.172 25.778 1.00 51.09 492 ASN A CA 1
ATOM 3758 C C . ASN A 1 485 ? 30.365 -18.045 24.360 1.00 47.15 492 ASN A C 1
ATOM 3759 O O . ASN A 1 485 ? 31.118 -17.786 23.420 1.00 49.11 492 ASN A O 1
ATOM 3764 N N . GLY A 1 486 ? 29.062 -18.236 24.202 1.00 44.88 493 GLY A N 1
ATOM 3765 C CA . GLY A 1 486 ? 28.455 -18.127 22.890 1.00 43.60 493 GLY A CA 1
ATOM 3766 C C . GLY A 1 486 ? 27.028 -17.620 22.918 1.00 43.65 493 GLY A C 1
ATOM 3767 O O . GLY A 1 486 ? 26.417 -17.467 23.981 1.00 40.79 493 GLY A O 1
ATOM 3768 N N . GLY A 1 487 ? 26.489 -17.363 21.734 1.00 39.39 494 GLY A N 1
ATOM 3769 C CA . GLY A 1 487 ? 25.116 -16.916 21.614 1.00 46.06 494 GLY A CA 1
ATOM 3770 C C . GLY A 1 487 ? 24.416 -17.598 20.455 1.00 44.07 494 GLY A C 1
ATOM 3771 O O . GLY A 1 487 ? 25.053 -18.196 19.587 1.00 37.71 494 GLY A O 1
ATOM 3772 N N . PHE A 1 488 ? 23.093 -17.519 20.460 1.00 41.84 495 PHE A N 1
ATOM 3773 C CA . PHE A 1 488 ? 22.291 -17.891 19.309 1.00 40.50 495 PHE A CA 1
ATOM 3774 C C . PHE A 1 488 ? 21.820 -16.597 18.665 1.00 46.60 495 PHE A C 1
ATOM 3775 O O . PHE A 1 488 ? 21.451 -15.657 19.371 1.00 35.45 495 PHE A O 1
ATOM 3783 N N . TYR A 1 489 ? 21.830 -16.556 17.334 1.00 41.99 496 TYR A N 1
ATOM 3784 C CA . TYR A 1 489 ? 21.579 -15.325 16.599 1.00 41.40 496 TYR A CA 1
ATOM 3785 C C . TYR A 1 489 ? 20.487 -15.504 15.559 1.00 48.13 496 TYR A C 1
ATOM 3786 O O . TYR A 1 489 ? 20.316 -16.596 15.020 1.00 45.04 496 TYR A O 1
ATOM 3795 N N . GLY A 1 490 ? 19.756 -14.429 15.270 1.00 42.15 497 GLY A N 1
ATOM 3796 C CA . GLY A 1 490 ? 18.689 -14.498 14.287 1.00 40.28 497 GLY A CA 1
ATOM 3797 C C . GLY A 1 490 ? 17.326 -14.815 14.886 1.00 44.95 497 GLY A C 1
ATOM 3798 O O . GLY A 1 490 ? 17.216 -15.205 16.053 1.00 46.91 497 GLY A O 1
ATOM 3799 N N . PRO A 1 491 ? 16.274 -14.652 14.077 1.00 49.86 498 PRO A N 1
ATOM 3800 C CA . PRO A 1 491 ? 14.862 -14.734 14.481 1.00 50.50 498 PRO A CA 1
ATOM 3801 C C . PRO A 1 491 ? 14.543 -16.007 15.250 1.00 53.73 498 PRO A C 1
ATOM 3802 O O . PRO A 1 491 ? 13.810 -15.943 16.236 1.00 51.73 498 PRO A O 1
ATOM 3806 N N . THR A 1 492 ? 15.088 -17.141 14.811 1.00 50.65 499 THR A N 1
ATOM 3807 C CA . THR A 1 492 ? 14.793 -18.426 15.443 1.00 48.03 499 THR A CA 1
ATOM 3808 C C . THR A 1 492 ? 16.059 -19.219 15.775 1.00 51.86 499 THR A C 1
ATOM 3809 O O . THR A 1 492 ? 16.065 -20.453 15.733 1.00 46.77 499 THR A O 1
ATOM 3813 N N . ALA A 1 493 ? 17.126 -18.500 16.104 1.00 45.64 500 ALA A N 1
ATOM 3814 C CA . ALA A 1 493 ? 18.370 -19.119 16.539 1.00 47.91 500 ALA A CA 1
ATOM 3815 C C . ALA A 1 493 ? 18.977 -20.038 15.480 1.00 45.69 500 ALA A C 1
ATOM 3816 O O . ALA A 1 493 ? 19.636 -21.023 15.814 1.00 47.48 500 ALA A O 1
ATOM 3818 N N . GLY A 1 494 ? 18.780 -19.700 14.208 1.00 44.98 501 GLY A N 1
ATOM 3819 C CA . GLY A 1 494 ? 19.313 -20.494 13.111 1.00 45.55 501 GLY A CA 1
ATOM 3820 C C . GLY A 1 494 ? 20.799 -20.285 12.850 1.00 48.41 501 GLY A C 1
ATOM 3821 O O . GLY A 1 494 ? 21.355 -20.813 11.889 1.00 58.18 501 GLY A O 1
ATOM 3822 N N . GLU A 1 495 ? 21.448 -19.507 13.706 1.00 41.69 502 GLU A N 1
ATOM 3823 C CA . GLU A 1 495 ? 22.884 -19.298 13.614 1.00 45.16 502 GLU A CA 1
ATOM 3824 C C . GLU A 1 495 ? 23.401 -19.297 15.030 1.00 47.57 502 GLU A C 1
ATOM 3825 O O . GLU A 1 495 ? 22.699 -18.874 15.944 1.00 40.08 502 GLU A O 1
ATOM 3831 N N . LEU A 1 496 ? 24.616 -19.794 15.223 1.00 40.18 503 LEU A N 1
ATOM 3832 C CA . LEU A 1 496 ? 25.221 -19.731 16.538 1.00 41.77 503 LEU A CA 1
ATOM 3833 C C . LEU A 1 496 ? 26.687 -19.336 16.418 1.00 43.75 503 LEU A C 1
ATOM 3834 O O . LEU A 1 496 ? 27.305 -19.531 15.372 1.00 46.55 503 LEU A O 1
ATOM 3839 N N . GLY A 1 497 ? 27.235 -18.764 17.481 1.00 38.53 504 GLY A N 1
ATOM 3840 C CA . GLY A 1 497 ? 28.627 -18.361 17.478 1.00 39.22 504 GLY A CA 1
ATOM 3841 C C . GLY A 1 497 ? 29.193 -18.291 18.878 1.00 42.39 504 GLY A C 1
ATOM 3842 O O . GLY A 1 497 ? 28.457 -18.280 19.856 1.00 39.86 504 GLY A O 1
ATOM 3843 N N . GLY A 1 498 ? 30.512 -18.248 18.989 1.00 41.54 505 GLY A N 1
ATOM 3844 C CA . GLY A 1 498 ? 31.105 -18.046 20.292 1.00 42.62 505 GLY A CA 1
ATOM 3845 C C . GLY A 1 498 ? 32.596 -17.878 20.228 1.00 46.40 505 GLY A C 1
ATOM 3846 O O . GLY A 1 498 ? 33.179 -17.801 19.142 1.00 45.80 505 GLY A O 1
ATOM 3847 N N . GLN A 1 499 ? 33.221 -17.859 21.398 1.00 44.71 506 GLN A N 1
ATOM 3848 C CA . GLN A 1 499 ? 34.643 -17.575 21.488 1.00 46.01 506 GLN A CA 1
ATOM 3849 C C . GLN A 1 499 ? 35.232 -18.197 22.743 1.00 46.00 506 GLN A C 1
ATOM 3850 O O . GLN A 1 499 ? 34.516 -18.492 23.702 1.00 51.66 506 GLN A O 1
ATOM 3856 N N . PHE A 1 500 ? 36.547 -18.377 22.740 1.00 47.64 507 PHE A N 1
ATOM 3857 C CA . PHE A 1 500 ? 37.273 -18.687 23.966 1.00 51.99 507 PHE A CA 1
ATOM 3858 C C . PHE A 1 500 ? 38.709 -18.196 23.864 1.00 58.23 507 PHE A C 1
ATOM 3859 O O . PHE A 1 500 ? 39.265 -18.086 22.768 1.00 53.81 507 PHE A O 1
ATOM 3867 N N . HIS A 1 501 ? 39.296 -17.880 25.011 1.00 57.33 508 HIS A N 1
ATOM 3868 C CA . HIS A 1 501 ? 40.667 -17.392 25.055 1.00 62.65 508 HIS A CA 1
ATOM 3869 C C . HIS A 1 501 ? 41.345 -17.862 26.332 1.00 59.72 508 HIS A C 1
ATOM 3870 O O . HIS A 1 501 ? 40.708 -18.006 27.375 1.00 59.93 508 HIS A O 1
ATOM 3877 N N . HIS A 1 502 ? 42.644 -18.101 26.252 1.00 65.05 509 HIS A N 1
ATOM 3878 C CA . HIS A 1 502 ? 43.397 -18.479 27.432 1.00 65.42 509 HIS A CA 1
ATOM 3879 C C . HIS A 1 502 ? 44.860 -18.062 27.307 1.00 69.51 509 HIS A C 1
ATOM 3880 O O . HIS A 1 502 ? 45.493 -18.271 26.274 1.00 71.31 509 HIS A O 1
ATOM 3887 N N . LYS A 1 503 ? 45.381 -17.456 28.366 1.00 73.59 510 LYS A N 1
ATOM 3888 C CA . LYS A 1 503 ? 46.760 -16.995 28.391 1.00 81.28 510 LYS A CA 1
ATOM 3889 C C . LYS A 1 503 ? 47.520 -17.838 29.387 1.00 85.88 510 LYS A C 1
ATOM 3890 O O . LYS A 1 503 ? 47.103 -17.973 30.537 1.00 87.22 510 LYS A O 1
ATOM 3896 N N . SER A 1 504 ? 48.630 -18.414 28.938 1.00 83.80 511 SER A N 1
ATOM 3897 C CA . SER A 1 504 ? 49.464 -19.242 29.789 1.00 89.57 511 SER A CA 1
ATOM 3898 C C . SER A 1 504 ? 50.854 -19.407 29.175 1.00 98.61 511 SER A C 1
ATOM 3899 O O . SER A 1 504 ? 51.028 -19.272 27.964 1.00 102.15 511 SER A O 1
ATOM 3902 N N . ASP A 1 505 ? 51.846 -19.686 30.012 1.00 100.76 512 ASP A N 1
ATOM 3903 C CA . ASP A 1 505 ? 53.177 -19.999 29.506 1.00 112.35 512 ASP A CA 1
ATOM 3904 C C . ASP A 1 505 ? 53.197 -21.436 28.998 1.00 114.29 512 ASP A C 1
ATOM 3905 O O . ASP A 1 505 ? 54.080 -21.827 28.235 1.00 112.07 512 ASP A O 1
ATOM 3910 N N . ASN A 1 506 ? 52.209 -22.214 29.428 1.00 118.30 513 ASN A N 1
ATOM 3911 C CA . ASN A 1 506 ? 52.023 -23.576 28.942 1.00 121.61 513 ASN A CA 1
ATOM 3912 C C . ASN A 1 506 ? 51.306 -23.599 27.600 1.00 111.86 513 ASN A C 1
ATOM 3913 O O . ASN A 1 506 ? 51.011 -24.666 27.060 1.00 107.22 513 ASN A O 1
ATOM 3918 N N . GLY A 1 507 ? 51.013 -22.416 27.070 1.00 104.96 514 GLY A N 1
ATOM 3919 C CA . GLY A 1 507 ? 50.318 -22.310 25.804 1.00 89.35 514 GLY A CA 1
ATOM 3920 C C . GLY A 1 507 ? 49.108 -21.406 25.890 1.00 85.38 514 GLY A C 1
ATOM 3921 O O . GLY A 1 507 ? 48.416 -21.360 26.909 1.00 92.28 514 GLY A O 1
ATOM 3922 N N . SER A 1 508 ? 48.843 -20.690 24.806 1.00 71.37 515 SER A N 1
ATOM 3923 C CA . SER A 1 508 ? 47.765 -19.712 24.793 1.00 74.35 515 SER A CA 1
ATOM 3924 C C . SER A 1 508 ? 46.880 -19.888 23.570 1.00 66.92 515 SER A C 1
ATOM 3925 O O . SER A 1 508 ? 47.304 -20.447 22.561 1.00 72.34 515 SER A O 1
ATOM 3928 N N . VAL A 1 509 ? 45.654 -19.389 23.649 1.00 64.33 516 VAL A N 1
ATOM 3929 C CA . VAL A 1 509 ? 44.748 -19.529 22.526 1.00 57.60 516 VAL A CA 1
ATOM 3930 C C . VAL A 1 509 ? 43.665 -18.472 22.519 1.00 52.83 516 VAL A C 1
ATOM 3931 O O . VAL A 1 509 ? 43.171 -18.058 23.565 1.00 58.08 516 VAL A O 1
ATOM 3935 N N . GLY A 1 510 ? 43.320 -18.025 21.319 1.00 55.18 517 GLY A N 1
ATOM 3936 C CA . GLY A 1 510 ? 42.131 -17.219 21.101 1.00 50.77 517 GLY A CA 1
ATOM 3937 C C . GLY A 1 510 ? 41.415 -17.810 19.902 1.00 56.87 517 GLY A C 1
ATOM 3938 O O . GLY A 1 510 ? 42.051 -18.151 18.900 1.00 53.41 517 GLY A O 1
ATOM 3939 N N . ALA A 1 511 ? 40.098 -17.951 20.006 1.00 48.36 518 ALA A N 1
ATOM 3940 C CA . ALA A 1 511 ? 39.315 -18.592 18.952 1.00 50.49 518 ALA A CA 1
ATOM 3941 C C . ALA A 1 511 ? 37.927 -17.985 18.869 1.00 50.24 518 ALA A C 1
ATOM 3942 O O . ALA A 1 511 ? 37.298 -17.735 19.897 1.00 48.99 518 ALA A O 1
ATOM 3944 N N . VAL A 1 512 ? 37.458 -17.755 17.646 1.00 47.53 519 VAL A N 1
ATOM 3945 C CA . VAL A 1 512 ? 36.070 -17.369 17.412 1.00 55.21 519 VAL A CA 1
ATOM 3946 C C . VAL A 1 512 ? 35.476 -18.308 16.368 1.00 56.37 519 VAL A C 1
ATOM 3947 O O . VAL A 1 512 ? 36.187 -18.803 15.486 1.00 54.18 519 VAL A O 1
ATOM 3951 N N . PHE A 1 513 ? 34.177 -18.563 16.470 1.00 49.76 520 PHE A N 1
ATOM 3952 C CA . PHE A 1 513 ? 33.518 -19.475 15.540 1.00 49.62 520 PHE A CA 1
ATOM 3953 C C . PHE A 1 513 ? 32.061 -19.103 15.302 1.00 48.64 520 PHE A C 1
ATOM 3954 O O . PHE A 1 513 ? 31.417 -18.480 16.147 1.00 45.01 520 PHE A O 1
ATOM 3962 N N . GLY A 1 514 ? 31.554 -19.475 14.134 1.00 48.04 521 GLY A N 1
ATOM 3963 C CA . GLY A 1 514 ? 30.151 -19.286 13.818 1.00 48.16 521 GLY A CA 1
ATOM 3964 C C . GLY A 1 514 ? 29.654 -20.443 12.975 1.00 50.02 521 GLY A C 1
ATOM 3965 O O . GLY A 1 514 ? 30.429 -21.062 12.249 1.00 52.78 521 GLY A O 1
ATOM 3966 N N . ALA A 1 515 ? 28.364 -20.739 13.069 1.00 48.08 522 ALA A N 1
ATOM 3967 C CA . ALA A 1 515 ? 27.797 -21.855 12.325 1.00 50.15 522 ALA A CA 1
ATOM 3968 C C . ALA A 1 515 ? 26.319 -21.643 11.991 1.00 53.52 522 ALA A C 1
ATOM 3969 O O . ALA A 1 515 ? 25.593 -20.936 12.696 1.00 48.37 522 ALA A O 1
ATOM 3971 N N . LYS A 1 516 ? 25.899 -22.277 10.906 1.00 48.66 523 LYS A N 1
ATOM 3972 C CA . LYS A 1 516 ? 24.579 -22.117 10.335 1.00 48.64 523 LYS A CA 1
ATOM 3973 C C . LYS A 1 516 ? 23.792 -23.407 10.540 1.00 58.01 523 LYS A C 1
ATOM 3974 O O . LYS A 1 516 ? 24.278 -24.501 10.219 1.00 61.41 523 LYS A O 1
ATOM 3980 N N . ARG A 1 517 ? 22.581 -23.290 11.075 1.00 48.55 524 ARG A N 1
ATOM 3981 C CA . ARG A 1 517 ? 21.752 -24.473 11.281 1.00 48.97 524 ARG A CA 1
ATOM 3982 C C . ARG A 1 517 ? 21.510 -25.182 9.958 1.00 58.21 524 ARG A C 1
ATOM 3983 O O . ARG A 1 517 ? 21.342 -24.539 8.917 1.00 57.06 524 ARG A O 1
ATOM 3991 N N . GLN A 1 518 ? 21.489 -26.510 10.014 1.00 50.61 525 GLN A N 1
ATOM 3992 C CA . GLN A 1 518 ? 21.375 -27.340 8.827 1.00 56.85 525 GLN A CA 1
ATOM 3993 C C . GLN A 1 518 ? 19.987 -27.938 8.673 1.00 61.52 525 GLN A C 1
ATOM 3994 O O . GLN A 1 518 ? 19.239 -28.092 9.636 1.00 66.06 525 GLN A O 1
ATOM 4000 N N . ILE A 1 519 ? 19.662 -28.281 7.438 1.00 71.41 526 ILE A N 1
ATOM 4001 C CA . ILE A 1 519 ? 18.473 -29.052 7.127 1.00 75.14 526 ILE A CA 1
ATOM 4002 C C . ILE A 1 519 ? 18.962 -30.334 6.474 1.00 80.43 526 ILE A C 1
ATOM 4003 O O . ILE A 1 519 ? 20.004 -30.330 5.811 1.00 73.06 526 ILE A O 1
ATOM 4008 N N . GLU A 1 520 ? 18.247 -31.437 6.681 1.00 90.41 527 GLU A N 1
ATOM 4009 C CA A GLU A 1 520 ? 18.600 -32.688 6.024 0.44 97.79 527 GLU A CA 1
ATOM 4010 C CA B GLU A 1 520 ? 18.594 -32.696 6.022 0.56 98.03 527 GLU A CA 1
ATOM 4011 C C . GLU A 1 520 ? 18.130 -32.660 4.570 1.00 104.17 527 GLU A C 1
ATOM 4012 O O . GLU A 1 520 ? 16.932 -32.655 4.291 1.00 111.97 527 GLU A O 1
ATOM 4023 N N . LYS A 1 521 ? 19.088 -32.623 3.649 1.00 101.14 528 LYS A N 1
ATOM 4024 C CA . LYS A 1 521 ? 18.786 -32.556 2.224 1.00 105.39 528 LYS A CA 1
ATOM 4025 C C . LYS A 1 521 ? 18.276 -33.899 1.689 1.00 109.89 528 LYS A C 1
ATOM 4026 O O . LYS A 1 521 ? 19.054 -34.765 1.285 1.00 111.61 528 LYS A O 1
#

Nearest PDB structures (foldseek):
  3pqs-assembly1_A  TM=1.002E+00  e=8.402E-94  Actinobacillus pleuropneumoniae
  4o4u-assembly4_D  TM=9.333E-01  e=3.290E-62  Glaesserella parasuis
  3hol-assembly1_A  TM=9.241E-01  e=2.821E-63  Actinobacillus pleuropneumoniae
  4o3w-assembly1_A  TM=8.959E-01  e=1.457E-59  Actinobacillus suis
  3pqu-assembly1_A  TM=8.880E-01  e=4.071E-60  Actinobacillus suis